Protein 6OFQ (pdb70)

B-factor: mean 12.8, std 10.32, range [2.15, 87.37]

Radius of gyration: 22.91 Å; Cα contacts (8 Å, |Δi|>4): 1206; chains: 2; bounding box: 70×57×43 Å

Nearest PDB structures (foldseek):
  6ofq-assembly1_A  TM=1.002E+00  e=0.000E+00  Helicobacter pylori SS1
  7ofz-assembly2_A  TM=8.744E-01  e=7.153E-48  Haemophilus influenzae 86-028NP
  8cb9-assembly1_A  TM=8.646E-01  e=3.360E-39  Agrobacterium tumefaciens
  8c6u-assembly1_A  TM=8.511E-01  e=2.967E-39  Agrobacterium tumefaciens
  8c6r-assembly1_A  TM=8.553E-01  e=9.091E-39  Agrobacterium tumefaciens

Foldseek 3Di:
DVQVVLFFEDEAEEEEAFAADWLQLLQDDDPRNLLPNVQFFFFQWAADAQAQDIAGDQFNDWDADPQQFKIKTFGDWPFWKDAAPLRHDTDTQWPVLLCLLPVLQLPVVSVLDDPDPGHSQLCQLLVVNQFWPDWDDPDRGMIMTGTPFHFQCPVLVRRFSSSTGFDPVVSVVCVVVVNNRCCTVQHMHRGQWHWDDDDHQAWTKIAGDPRRPDDHFRYGIYIYGHDNAQVVVVVCQVVVVHFKYFDHQQVCQVVQCVDPQKDKDWDLAWKFKFKFAQCVDPQLVDLLSLLLLQQLADQVVVCCVQNVVQWDFDAFQTDPVFPLDQPPGDRRHNDNVSSLVSCVVVPNNQAEEFEEEEEPRRPPVNQVRSQVSVVSNNYHYHYDYYHVVVVCQCLLQQVHRMYMDMDHDQHRDCCSRCSSAAECSQLVDRSHNVSLSHYDPVLNVLSVVLRNDNDRVVSSVSSNVSRVVCSSSNSIHTRTSGIGIMMGGNQWDQQHSHHHPRSNNRRIGGRD/DDDD

Structure (mmCIF, N/CA/C/O backbone):
data_6OFQ
#
_entry.id   6OFQ
#
_cell.length_a   64.120
_cell.length_b   75.770
_cell.length_c   128.370
_cell.angle_alpha   90.000
_cell.angle_beta   90.000
_cell.angle_gamma   90.000
#
_symmetry.space_group_name_H-M   'P 21 21 21'
#
loop_
_entity.id
_entity.type
_entity.pdbx_description
1 polymer 'Heme-binding protein A / AI-2 binding protein A'
2 polymer SER-THR-SER-ALA
3 water water
#
loop_
_atom_site.group_PDB
_atom_site.id
_atom_site.type_symbol
_atom_site.label_atom_id
_atom_site.label_alt_id
_atom_site.label_comp_id
_atom_site.label_asym_id
_atom_site.label_entity_id
_atom_site.label_seq_id
_atom_site.pdbx_PDB_ins_code
_atom_site.Cartn_x
_atom_site.Cartn_y
_atom_site.Cartn_z
_atom_site.occupancy
_atom_site.B_iso_or_equiv
_atom_site.auth_seq_id
_atom_site.auth_comp_id
_atom_site.auth_asym_id
_atom_site.auth_atom_id
_atom_site.pdbx_PDB_model_num
ATOM 1 N N . SER A 1 22 ? -63.681 0.394 -30.209 1.00 43.73 38 SER A N 1
ATOM 2 C CA . SER A 1 22 ? -63.804 -1.029 -30.671 1.00 42.34 38 SER A CA 1
ATOM 3 C C . SER A 1 22 ? -64.297 -1.946 -29.543 1.00 41.00 38 SER A C 1
ATOM 4 O O . SER A 1 22 ? -64.004 -1.659 -28.391 1.00 37.48 38 SER A O 1
ATOM 7 N N . VAL A 1 23 ? -64.978 -3.052 -29.842 1.00 38.41 39 VAL A N 1
ATOM 8 C CA . VAL A 1 23 ? -65.564 -3.936 -28.829 1.00 42.77 39 VAL A CA 1
ATOM 9 C C . VAL A 1 23 ? -64.507 -4.812 -28.145 1.00 42.68 39 VAL A C 1
ATOM 10 O O . VAL A 1 23 ? -64.609 -5.119 -26.953 1.00 38.27 39 VAL A O 1
ATOM 14 N N . LYS A 1 24 ? -63.519 -5.279 -28.904 1.00 40.73 40 LYS A N 1
ATOM 15 C CA . LYS A 1 24 ? -62.435 -6.040 -28.294 1.00 42.98 40 LYS A CA 1
ATOM 16 C C . LYS A 1 24 ? -61.560 -5.095 -27.462 1.00 33.67 40 LYS A C 1
ATOM 17 O O . LYS A 1 24 ? -61.126 -5.501 -26.382 1.00 27.23 40 LYS A O 1
ATOM 23 N N . GLU A 1 25 ? -61.376 -3.854 -27.907 1.00 24.17 41 GLU A N 1
ATOM 24 C CA . GLU A 1 25 ? -60.678 -2.839 -27.110 1.00 25.16 41 GLU A CA 1
ATOM 25 C C . GLU A 1 25 ? -61.457 -2.618 -25.808 1.00 23.57 41 GLU A C 1
ATOM 26 O O . GLU A 1 25 ? -60.900 -2.497 -24.713 1.00 15.78 41 GLU A O 1
ATOM 32 N N . GLN A 1 26 ? -62.759 -2.450 -25.943 1.00 23.19 42 GLN A N 1
ATOM 33 C CA . GLN A 1 26 ? -63.629 -2.184 -24.786 1.00 26.43 42 GLN A CA 1
ATOM 34 C C . GLN A 1 26 ? -63.501 -3.203 -23.653 1.00 21.68 42 GLN A C 1
ATOM 35 O O . GLN A 1 26 ? -63.474 -2.848 -22.473 1.00 21.02 42 GLN A O 1
ATOM 41 N N . LYS A 1 27 ? -63.389 -4.470 -24.027 1.00 20.41 43 LYS A N 1
ATOM 42 C CA . LYS A 1 27 ? -63.237 -5.545 -23.068 1.00 23.05 43 LYS A CA 1
ATOM 43 C C . LYS A 1 27 ? -61.922 -5.457 -22.273 1.00 18.24 43 LYS A C 1
ATOM 44 O O . LYS A 1 27 ? -61.786 -6.115 -21.238 1.00 19.52 43 LYS A O 1
ATOM 50 N N . ARG A 1 28 ? -60.940 -4.703 -22.781 1.00 15.39 44 ARG A N 1
ATOM 51 C CA . ARG A 1 28 ? -59.673 -4.536 -22.082 1.00 12.43 44 ARG A CA 1
ATOM 52 C C . ARG A 1 28 ? -59.799 -3.714 -20.822 1.00 11.68 44 ARG A C 1
ATOM 53 O O . ARG A 1 28 ? -58.964 -3.869 -19.924 1.00 12.00 44 ARG A O 1
ATOM 61 N N . PHE A 1 29 ? -60.755 -2.800 -20.717 1.00 10.64 45 PHE A N 1
ATOM 62 C CA . PHE A 1 29 ? -60.786 -1.872 -19.615 1.00 10.41 45 PHE A CA 1
ATOM 63 C C . PHE A 1 29 ? -61.256 -2.444 -18.291 1.00 10.29 45 PHE A C 1
ATOM 64 O O . PHE A 1 29 ? -62.107 -3.362 -18.288 1.00 11.57 45 PHE A O 1
ATOM 72 N N . GLY A 1 30 ? -60.587 -1.994 -17.235 1.00 9.68 46 GLY A N 1
ATOM 73 C CA . GLY A 1 30 ? -61.036 -2.298 -15.882 1.00 8.79 46 GLY A CA 1
ATOM 74 C C . GLY A 1 30 ? -60.065 -3.235 -15.165 1.00 8.36 46 GLY A C 1
ATOM 75 O O . GLY A 1 30 ? -59.606 -4.254 -15.740 1.00 9.74 46 GLY A O 1
ATOM 76 N N . GLY A 1 31 ? -59.870 -2.931 -13.897 1.00 7.87 47 GLY A N 1
ATOM 77 C CA . GLY A 1 31 ? -59.250 -3.877 -12.973 1.00 7.84 47 GLY A CA 1
ATOM 78 C C . GLY A 1 31 ? -58.108 -3.327 -12.188 1.00 6.87 47 GLY A C 1
ATOM 79 O O . GLY A 1 31 ? -57.689 -2.164 -12.371 1.00 7.42 47 GLY A O 1
ATOM 80 N N . VAL A 1 32 ? -57.651 -4.154 -11.251 1.00 6.40 48 VAL A N 1
ATOM 81 C CA . VAL A 1 32 ? -56.548 -3.849 -10.367 1.00 6.86 48 VAL A CA 1
ATOM 82 C C . VAL A 1 32 ? -55.375 -4.765 -10.698 1.00 6.04 48 VAL A C 1
ATOM 83 O O . VAL A 1 32 ? -55.487 -5.989 -10.699 1.00 7.64 48 VAL A O 1
ATOM 87 N N . LEU A 1 33 ? -54.217 -4.147 -10.916 1.00 6.13 49 LEU A N 1
ATOM 88 C CA . LEU A 1 33 ? -52.980 -4.894 -11.117 1.00 5.94 49 LEU A CA 1
ATOM 89 C C . LEU A 1 33 ? -52.127 -4.797 -9.873 1.00 5.71 49 LEU A C 1
ATOM 90 O O . LEU A 1 33 ? -51.900 -3.704 -9.355 1.00 6.74 49 LEU A O 1
ATOM 95 N N . VAL A 1 34 ? -51.716 -5.952 -9.360 1.00 5.82 50 VAL A N 1
ATOM 96 C CA . VAL A 1 34 ? -50.775 -6.026 -8.205 1.00 6.13 50 VAL A CA 1
ATOM 97 C C . VAL A 1 34 ? -49.405 -6.427 -8.741 1.00 6.87 50 VAL A C 1
ATOM 98 O O . VAL A 1 34 ? -49.236 -7.568 -9.198 1.00 5.83 50 VAL A O 1
ATOM 102 N N . PHE A 1 35 ? -48.471 -5.487 -8.724 1.00 6.22 51 PHE A N 1
ATOM 103 C CA . PHE A 1 35 ? -47.103 -5.667 -9.228 1.00 5.98 51 PHE A CA 1
ATOM 104 C C . PHE A 1 35 ? -46.245 -5.803 -7.976 1.00 5.62 51 PHE A C 1
ATOM 105 O O . PHE A 1 35 ? -46.428 -5.033 -7.032 1.00 7.21 51 PHE A O 1
ATOM 113 N N . ALA A 1 36 ? -45.290 -6.709 -8.005 1.00 5.36 52 ALA A N 1
ATOM 114 C CA . ALA A 1 36 ? -44.379 -6.830 -6.875 1.00 5.05 52 ALA A CA 1
ATOM 115 C C . ALA A 1 36 ? -42.937 -6.789 -7.364 1.00 4.97 52 ALA A C 1
ATOM 116 O O . ALA A 1 36 ? -42.553 -7.268 -8.423 1.00 4.68 52 ALA A O 1
ATOM 118 N N . ARG A 1 37 ? -42.100 -6.270 -6.466 1.00 4.86 53 ARG A N 1
ATOM 119 C CA . ARG A 1 37 ? -40.704 -6.023 -6.717 1.00 4.84 53 ARG A CA 1
ATOM 120 C C . ARG A 1 37 ? -39.931 -6.053 -5.425 1.00 4.64 53 ARG A C 1
ATOM 121 O O . ARG A 1 37 ? -40.484 -6.110 -4.325 1.00 4.40 53 ARG A O 1
ATOM 129 N N . GLY A 1 38 ? -38.622 -6.092 -5.501 1.00 4.81 54 GLY A N 1
ATOM 130 C CA . GLY A 1 38 ? -37.745 -6.368 -4.384 1.00 5.31 54 GLY A CA 1
ATOM 131 C C . GLY A 1 38 ? -37.379 -5.259 -3.459 1.00 6.10 54 GLY A C 1
ATOM 132 O O . GLY A 1 38 ? -37.097 -5.512 -2.290 1.00 7.11 54 GLY A O 1
ATOM 133 N N . ALA A 1 39 ? -37.365 -4.005 -3.899 1.00 6.26 55 ALA A N 1
ATOM 134 C CA . ALA A 1 39 ? -36.960 -2.830 -3.100 1.00 6.55 55 ALA A CA 1
ATOM 135 C C . ALA A 1 39 ? -37.821 -1.654 -3.505 1.00 6.72 55 ALA A C 1
ATOM 136 O O . ALA A 1 39 ? -38.108 -1.423 -4.682 1.00 5.34 55 ALA A O 1
ATOM 138 N N . ASP A 1 40 ? -38.177 -0.896 -2.489 1.00 6.19 56 ASP A N 1
ATOM 139 C CA . ASP A 1 40 ? -39.021 0.289 -2.685 1.00 6.02 56 ASP A CA 1
ATOM 140 C C . ASP A 1 40 ? -38.279 1.392 -3.449 1.00 6.05 56 ASP A C 1
ATOM 141 O O . ASP A 1 40 ? -37.084 1.427 -3.506 1.00 5.90 56 ASP A O 1
ATOM 146 N N . GLY A 1 41 ? -39.092 2.274 -4.017 1.00 6.02 57 GLY A N 1
ATOM 147 C CA . GLY A 1 41 ? -38.545 3.547 -4.510 1.00 5.98 57 GLY A CA 1
ATOM 148 C C . GLY A 1 41 ? -37.982 4.396 -3.382 1.00 6.17 57 GLY A C 1
ATOM 149 O O . GLY A 1 41 ? -38.293 4.200 -2.191 1.00 6.11 57 GLY A O 1
ATOM 150 N N . SER A 1 42 ? -37.176 5.383 -3.771 1.00 5.75 58 SER A N 1
ATOM 151 C CA . SER A 1 42 ? -36.492 6.265 -2.849 1.00 6.18 58 SER A CA 1
ATOM 152 C C . SER A 1 42 ? -37.011 7.705 -2.907 1.00 6.71 58 SER A C 1
ATOM 153 O O . SER A 1 42 ? -36.667 8.503 -2.022 1.00 8.06 58 SER A O 1
ATOM 156 N N . SER A 1 43 ? -37.850 8.038 -3.877 1.00 5.78 59 SER A N 1
ATOM 157 C CA . SER A 1 43 ? -38.368 9.406 -3.992 1.00 5.57 59 SER A CA 1
ATOM 158 C C . SER A 1 43 ? -39.585 9.315 -4.922 1.00 5.77 59 SER A C 1
ATOM 159 O O . SER A 1 43 ? -39.686 8.362 -5.753 1.00 6.14 59 SER A O 1
ATOM 162 N N . MET A 1 44 ? -40.400 10.367 -4.898 1.00 5.47 60 MET A N 1
ATOM 163 C CA . MET A 1 44 ? -41.402 10.635 -5.904 1.00 5.19 60 MET A CA 1
ATOM 164 C C . MET A 1 44 ? -41.020 11.810 -6.844 1.00 5.02 60 MET A C 1
ATOM 165 O O . MET A 1 44 ? -41.828 12.158 -7.686 1.00 5.01 60 MET A O 1
ATOM 170 N N . ASP A 1 45 ? -39.832 12.343 -6.688 1.00 4.83 61 ASP A N 1
ATOM 171 C CA . ASP A 1 45 ? -39.269 13.318 -7.656 1.00 4.77 61 ASP A CA 1
ATOM 172 C C . ASP A 1 45 ? -38.156 12.587 -8.420 1.00 4.26 61 ASP A C 1
ATOM 173 O O . ASP A 1 45 ? -37.082 12.353 -7.877 1.00 4.42 61 ASP A O 1
ATOM 178 N N . PRO A 1 46 ? -38.412 12.231 -9.679 1.00 4.10 62 PRO A N 1
ATOM 179 C CA . PRO A 1 46 ? -37.454 11.394 -10.413 1.00 4.44 62 PRO A CA 1
ATOM 180 C C . PRO A 1 46 ? -36.138 12.055 -10.714 1.00 4.33 62 PRO A C 1
ATOM 181 O O . PRO A 1 46 ? -35.165 11.350 -11.012 1.00 5.10 62 PRO A O 1
ATOM 185 N N . ALA A 1 47 ? -36.068 13.398 -10.646 1.00 3.91 63 ALA A N 1
ATOM 186 C CA . ALA A 1 47 ? -34.813 14.084 -10.792 1.00 4.08 63 ALA A CA 1
ATOM 187 C C . ALA A 1 47 ? -33.863 13.898 -9.637 1.00 3.91 63 ALA A C 1
ATOM 188 O O . ALA A 1 47 ? -32.680 14.102 -9.822 1.00 4.14 63 ALA A O 1
ATOM 190 N N . LEU A 1 48 ? -34.348 13.419 -8.494 1.00 4.02 64 LEU A N 1
ATOM 191 C CA . LEU A 1 48 ? -33.499 13.260 -7.334 1.00 4.40 64 LEU A CA 1
ATOM 192 C C . LEU A 1 48 ? -32.912 11.857 -7.177 1.00 4.41 64 LEU A C 1
ATOM 193 O O . LEU A 1 48 ? -32.122 11.614 -6.253 1.00 5.85 64 LEU A O 1
ATOM 198 N N . VAL A 1 49 ? -33.352 10.927 -8.007 1.00 4.07 65 VAL A N 1
ATOM 199 C CA . VAL A 1 49 ? -32.973 9.506 -7.871 1.00 4.19 65 VAL A CA 1
ATOM 200 C C . VAL A 1 49 ? -32.482 9.015 -9.230 1.00 3.56 65 VAL A C 1
ATOM 201 O O . VAL A 1 49 ? -32.686 9.698 -10.227 1.00 3.81 65 VAL A O 1
ATOM 205 N N . THR A 1 50 ? -31.929 7.788 -9.226 1.00 3.90 66 THR A N 1
ATOM 206 C CA . THR A 1 50 ? -31.407 7.257 -10.497 1.00 4.20 66 THR A CA 1
ATOM 207 C C . THR A 1 50 ? -31.831 5.837 -10.805 1.00 4.42 66 THR A C 1
ATOM 208 O O . THR A 1 50 ? -31.403 5.287 -11.823 1.00 4.32 66 THR A O 1
ATOM 212 N N . ASP A 1 51 ? -32.659 5.227 -9.960 1.00 4.10 67 ASP A N 1
ATOM 213 C CA . ASP A 1 51 ? -32.840 3.769 -9.930 1.00 4.13 67 ASP A CA 1
ATOM 214 C C . ASP A 1 51 ? -34.209 3.383 -10.476 1.00 4.16 67 ASP A C 1
ATOM 215 O O . ASP A 1 51 ? -35.236 4.025 -10.290 1.00 4.32 67 ASP A O 1
ATOM 220 N N . GLY A 1 52 ? -34.184 2.209 -11.126 1.00 4.29 68 GLY A N 1
ATOM 221 C CA . GLY A 1 52 ? -35.402 1.651 -11.692 1.00 3.95 68 GLY A CA 1
ATOM 222 C C . GLY A 1 52 ? -36.512 1.458 -10.684 1.00 3.84 68 GLY A C 1
ATOM 223 O O . GLY A 1 52 ? -37.664 1.609 -11.059 1.00 4.46 68 GLY A O 1
ATOM 224 N N . GLU A 1 53 ? -36.178 1.009 -9.468 1.00 4.06 69 GLU A N 1
ATOM 225 C CA . GLU A 1 53 ? -37.258 0.833 -8.509 1.00 4.26 69 GLU A CA 1
ATOM 226 C C . GLU A 1 53 ? -38.037 2.096 -8.234 1.00 4.27 69 GLU A C 1
ATOM 227 O O . GLU A 1 53 ? -39.268 2.097 -8.173 1.00 4.31 69 GLU A O 1
ATOM 233 N N . SER A 1 54 ? -37.343 3.212 -8.080 1.00 3.80 70 SER A N 1
ATOM 234 C CA . SER A 1 54 ? -38.013 4.499 -7.937 1.00 3.92 70 SER A CA 1
ATOM 235 C C . SER A 1 54 ? -38.870 4.834 -9.173 1.00 3.66 70 SER A C 1
ATOM 236 O O . SER A 1 54 ? -39.979 5.368 -9.040 1.00 5.15 70 SER A O 1
ATOM 239 N N . TYR A 1 55 ? -38.320 4.541 -10.352 1.00 3.57 71 TYR A N 1
ATOM 240 C CA . TYR A 1 55 ? -39.047 4.890 -11.568 1.00 3.53 71 TYR A CA 1
ATOM 241 C C . TYR A 1 55 ? -40.258 4.056 -11.856 1.00 3.77 71 TYR A C 1
ATOM 242 O O . TYR A 1 55 ? -41.045 4.487 -12.714 1.00 3.27 71 TYR A O 1
ATOM 251 N N . VAL A 1 56 ? -40.401 2.909 -11.175 1.00 3.92 72 VAL A N 1
ATOM 252 C CA . VAL A 1 56 ? -41.660 2.194 -11.319 1.00 4.69 72 VAL A CA 1
ATOM 253 C C . VAL A 1 56 ? -42.854 3.106 -11.046 1.00 4.35 72 VAL A C 1
ATOM 254 O O . VAL A 1 56 ? -43.783 3.167 -11.870 1.00 5.04 72 VAL A O 1
ATOM 258 N N . ALA A 1 57 ? -42.837 3.820 -9.939 1.00 4.22 73 ALA A N 1
ATOM 259 C CA . ALA A 1 57 ? -43.935 4.749 -9.670 1.00 4.34 73 ALA A CA 1
ATOM 260 C C . ALA A 1 57 ? -43.895 6.035 -10.505 1.00 4.36 73 ALA A C 1
ATOM 261 O O . ALA A 1 57 ? -44.889 6.379 -11.163 1.00 4.92 73 ALA A O 1
ATOM 263 N N . THR A 1 58 ? -42.724 6.665 -10.541 1.00 3.70 74 THR A N 1
ATOM 264 C CA . THR A 1 58 ? -42.695 8.000 -11.137 1.00 3.70 74 THR A CA 1
ATOM 265 C C . THR A 1 58 ? -42.947 7.979 -12.642 1.00 3.32 74 THR A C 1
ATOM 266 O O . THR A 1 58 ? -43.552 8.885 -13.203 1.00 3.14 74 THR A O 1
ATOM 270 N N . GLY A 1 59 ? -42.526 6.904 -13.316 1.00 3.06 75 GLY A N 1
ATOM 271 C CA . GLY A 1 59 ? -42.755 6.777 -14.747 1.00 3.54 75 GLY A CA 1
ATOM 272 C C . GLY A 1 59 ? -44.211 6.704 -15.148 1.00 3.92 75 GLY A C 1
ATOM 273 O O . GLY A 1 59 ? -44.566 6.977 -16.303 1.00 4.52 75 GLY A O 1
ATOM 274 N N . ASN A 1 60 ? -45.080 6.288 -14.232 1.00 4.04 76 ASN A N 1
ATOM 275 C CA . ASN A 1 60 ? -46.500 6.258 -14.477 1.00 4.17 76 ASN A CA 1
ATOM 276 C C . ASN A 1 60 ? -47.219 7.603 -14.134 1.00 4.48 76 ASN A C 1
ATOM 277 O O . ASN A 1 60 ? -48.323 7.814 -14.633 1.00 5.29 76 ASN A O 1
ATOM 282 N N . ILE A 1 61 ? -46.584 8.401 -13.296 1.00 4.87 77 ILE A N 1
ATOM 283 C CA . ILE A 1 61 ? -47.173 9.633 -12.746 1.00 4.84 77 ILE A CA 1
ATOM 284 C C . ILE A 1 61 ? -46.825 10.810 -13.643 1.00 4.83 77 ILE A C 1
ATOM 285 O O . ILE A 1 61 ? -47.646 11.749 -13.843 1.00 4.82 77 ILE A O 1
ATOM 290 N N . TYR A 1 62 ? -45.583 10.859 -14.131 1.00 4.95 78 TYR A N 1
ATOM 291 C CA . TYR A 1 62 ? -45.083 12.038 -14.839 1.00 4.70 78 TYR A CA 1
ATOM 292 C C . TYR A 1 62 ? -44.928 11.755 -16.336 1.00 5.17 78 TYR A C 1
ATOM 293 O O . TYR A 1 62 ? -44.641 10.630 -16.726 1.00 6.33 78 TYR A O 1
ATOM 302 N N . ASP A 1 63 ? -45.089 12.804 -17.146 1.00 4.88 79 ASP A N 1
ATOM 303 C CA . ASP A 1 63 ? -44.640 12.833 -18.520 1.00 5.10 79 ASP A CA 1
ATOM 304 C C . ASP A 1 63 ? -43.448 13.708 -18.735 1.00 4.93 79 ASP A C 1
ATOM 305 O O . ASP A 1 63 ? -43.075 14.557 -17.920 1.00 5.11 79 ASP A O 1
ATOM 310 N N . THR A 1 64 ? -42.870 13.462 -19.912 1.00 4.37 80 THR A N 1
ATOM 311 C CA . THR A 1 64 ? -41.715 14.179 -20.430 1.00 4.78 80 THR A CA 1
ATOM 312 C C . THR A 1 64 ? -42.114 14.927 -21.727 1.00 4.91 80 THR A C 1
ATOM 313 O O . THR A 1 64 ? -43.225 14.763 -22.225 1.00 4.57 80 THR A O 1
ATOM 317 N N . LEU A 1 65 ? -41.171 15.685 -22.297 1.00 4.92 81 LEU A N 1
ATOM 318 C CA . LEU A 1 65 ? -41.472 16.399 -23.564 1.00 4.88 81 LEU A CA 1
ATOM 319 C C . LEU A 1 65 ? -41.720 15.457 -24.751 1.00 4.70 81 LEU A C 1
ATOM 320 O O . LEU A 1 65 ? -42.633 15.632 -25.574 1.00 4.40 81 LEU A O 1
ATOM 325 N N . VAL A 1 66 ? -40.883 14.425 -24.815 1.00 4.11 82 VAL A N 1
ATOM 326 C CA . VAL A 1 66 ? -41.004 13.313 -25.737 1.00 3.84 82 VAL A CA 1
ATOM 327 C C . VAL A 1 66 ? -41.023 12.021 -24.960 1.00 3.93 82 VAL A C 1
ATOM 328 O O . VAL A 1 66 ? -40.596 12.049 -23.794 1.00 3.91 82 VAL A O 1
ATOM 332 N N . GLN A 1 67 ? -41.523 10.924 -25.491 1.00 3.79 83 GLN A N 1
ATOM 333 C CA . GLN A 1 67 ? -41.557 9.689 -24.758 1.00 3.56 83 GLN A CA 1
ATOM 334 C C . GLN A 1 67 ? -41.166 8.525 -25.625 1.00 3.72 83 GLN A C 1
ATOM 335 O O . GLN A 1 67 ? -41.092 8.689 -26.864 1.00 3.93 83 GLN A O 1
ATOM 341 N N . PHE A 1 68 ? -41.042 7.325 -25.069 1.00 3.73 84 PHE A N 1
ATOM 342 C CA . PHE A 1 68 ? -40.681 6.127 -25.867 1.00 4.38 84 PHE A CA 1
ATOM 343 C C . PHE A 1 68 ? -41.932 5.315 -26.097 1.00 4.95 84 PHE A C 1
ATOM 344 O O . PHE A 1 68 ? -42.669 4.954 -25.157 1.00 5.18 84 PHE A O 1
ATOM 352 N N . LYS A 1 69 ? -42.225 4.997 -27.342 1.00 4.84 85 LYS A N 1
ATOM 353 C CA . LYS A 1 69 ? -43.426 4.226 -27.627 1.00 5.65 85 LYS A CA 1
ATOM 354 C C . LYS A 1 69 ? -43.358 2.867 -26.886 1.00 4.79 85 LYS A C 1
ATOM 355 O O . LYS A 1 69 ? -42.340 2.189 -26.901 1.00 4.46 85 LYS A O 1
ATOM 361 N N . TYR A 1 70 ? -44.394 2.546 -26.111 1.00 4.52 86 TYR A N 1
ATOM 362 C CA . TYR A 1 70 ? -44.306 1.388 -25.218 1.00 4.67 86 TYR A CA 1
ATOM 363 C C . TYR A 1 70 ? -43.879 0.103 -25.871 1.00 4.47 86 TYR A C 1
ATOM 364 O O . TYR A 1 70 ? -44.364 -0.232 -26.965 1.00 5.38 86 TYR A O 1
ATOM 373 N N . GLY A 1 71 ? -42.860 -0.521 -25.290 1.00 4.87 87 GLY A N 1
ATOM 374 C CA . GLY A 1 71 ? -42.326 -1.761 -25.825 1.00 4.52 87 GLY A CA 1
ATOM 375 C C . GLY A 1 71 ? -41.145 -1.595 -26.751 1.00 4.57 87 GLY A C 1
ATOM 376 O O . GLY A 1 71 ? -40.566 -2.556 -27.269 1.00 4.90 87 GLY A O 1
ATOM 377 N N . THR A 1 72 ? -40.792 -0.330 -26.961 1.00 4.84 88 THR A N 1
ATOM 378 C CA . THR A 1 72 ? -39.806 0.049 -27.999 1.00 4.51 88 THR A CA 1
ATOM 379 C C . THR A 1 72 ? -38.787 1.041 -27.418 1.00 4.93 88 THR A C 1
ATOM 380 O O . THR A 1 72 ? -38.908 1.509 -26.274 1.00 4.38 88 THR A O 1
ATOM 384 N N . THR A 1 73 ? -37.816 1.409 -28.270 1.00 5.54 89 THR A N 1
ATOM 385 C CA . THR A 1 73 ? -36.881 2.506 -28.009 1.00 5.94 89 THR A CA 1
ATOM 386 C C . THR A 1 73 ? -37.088 3.688 -28.954 1.00 5.51 89 THR A C 1
ATOM 387 O O . THR A 1 73 ? -36.211 4.539 -29.082 1.00 6.70 89 THR A O 1
ATOM 391 N N . GLU A 1 74 ? -38.267 3.754 -29.564 1.00 5.19 90 GLU A N 1
ATOM 392 C CA . GLU A 1 74 ? -38.600 4.785 -30.534 1.00 6.12 90 GLU A CA 1
ATOM 393 C C . GLU A 1 74 ? -39.201 6.018 -29.900 1.00 5.38 90 GLU A C 1
ATOM 394 O O . GLU A 1 74 ? -40.171 5.941 -29.126 1.00 5.26 90 GLU A O 1
ATOM 400 N N . ILE A 1 75 ? -38.707 7.205 -30.226 1.00 4.99 91 ILE A N 1
ATOM 401 C CA . ILE A 1 75 ? -39.190 8.488 -29.741 1.00 5.30 91 ILE A CA 1
ATOM 402 C C . ILE A 1 75 ? -40.529 8.807 -30.373 1.00 5.26 91 ILE A C 1
ATOM 403 O O . ILE A 1 75 ? -40.688 8.663 -31.596 1.00 7.16 91 ILE A O 1
ATOM 408 N N . GLU A 1 76 ? -41.477 9.285 -29.575 1.00 4.79 92 GLU A N 1
ATOM 409 C CA . GLU A 1 76 ? -42.758 9.756 -30.112 1.00 4.99 92 GLU A CA 1
ATOM 410 C C . GLU A 1 76 ? -43.174 10.974 -29.287 1.00 5.07 92 GLU A C 1
ATOM 411 O O . GLU A 1 76 ? -42.606 11.261 -28.214 1.00 4.58 92 GLU A O 1
ATOM 417 N N . PRO A 1 77 ? -44.148 11.750 -29.744 1.00 4.90 93 PRO A N 1
ATOM 418 C CA . PRO A 1 77 ? -44.555 12.949 -29.002 1.00 5.23 93 PRO A CA 1
ATOM 419 C C . PRO A 1 77 ? -45.173 12.693 -27.626 1.00 4.85 93 PRO A C 1
ATOM 420 O O . PRO A 1 77 ? -45.653 11.593 -27.391 1.00 5.65 93 PRO A O 1
ATOM 424 N N . ALA A 1 78 ? -44.975 13.635 -26.709 1.00 4.55 94 ALA A N 1
ATOM 425 C CA . ALA A 1 78 ? -45.574 13.511 -25.371 1.00 4.63 94 ALA A CA 1
ATOM 426 C C . ALA A 1 78 ? -46.056 14.913 -25.024 1.00 4.67 94 ALA A C 1
ATOM 427 O O . ALA A 1 78 ? -47.007 15.379 -25.657 1.00 5.64 94 ALA A O 1
ATOM 429 N N . LEU A 1 79 ? -45.503 15.564 -24.000 1.00 4.07 95 LEU A N 1
ATOM 430 C CA . LEU A 1 79 ? -45.951 16.908 -23.630 1.00 4.35 95 LEU A CA 1
ATOM 431 C C . LEU A 1 79 ? -45.638 17.938 -24.732 1.00 4.78 95 LEU A C 1
ATOM 432 O O . LEU A 1 79 ? -46.224 19.035 -24.723 1.00 5.67 95 LEU A O 1
ATOM 437 N N . ALA A 1 80 ? -44.665 17.631 -25.601 1.00 4.55 96 ALA A N 1
ATOM 438 C CA . ALA A 1 80 ? -44.508 18.360 -26.862 1.00 4.95 96 ALA A CA 1
ATOM 439 C C . ALA A 1 80 ? -45.218 17.540 -27.919 1.00 5.36 96 ALA A C 1
ATOM 440 O O . ALA A 1 80 ? -44.967 16.340 -28.148 1.00 5.95 96 ALA A O 1
ATOM 442 N N . THR A 1 81 ? -46.050 18.219 -28.715 1.00 5.60 97 THR A N 1
ATOM 443 C CA . THR A 1 81 ? -46.727 17.610 -29.873 1.00 6.00 97 THR A CA 1
ATOM 444 C C . THR A 1 81 ? -45.839 17.532 -31.113 1.00 6.05 97 THR A C 1
ATOM 445 O O . THR A 1 81 ? -46.018 16.642 -31.947 1.00 7.10 97 THR A O 1
ATOM 449 N N . SER A 1 82 ? -44.946 18.506 -31.259 1.00 6.16 98 SER A N 1
ATOM 450 C CA . SER A 1 82 ? -44.011 18.519 -32.397 1.00 6.00 98 SER A CA 1
ATOM 451 C C . SER A 1 82 ? -42.792 19.365 -32.037 1.00 6.30 98 SER A C 1
ATOM 452 O O . SER A 1 82 ? -42.738 20.031 -30.994 1.00 6.49 98 SER A O 1
ATOM 455 N N . TRP A 1 83 ? -41.790 19.264 -32.922 1.00 5.91 99 TRP A N 1
ATOM 456 C CA . TRP A 1 83 ? -40.564 19.988 -32.619 1.00 6.05 99 TRP A CA 1
ATOM 457 C C . TRP A 1 83 ? -39.794 20.154 -33.911 1.00 6.12 99 TRP A C 1
ATOM 458 O O . TRP A 1 83 ? -40.003 19.436 -34.883 1.00 7.04 99 TRP A O 1
ATOM 469 N N . ASP A 1 84 ? -38.955 21.177 -33.877 1.00 6.91 100 ASP A N 1
ATOM 470 C CA . ASP A 1 84 ? -38.043 21.442 -34.988 1.00 8.94 100 ASP A CA 1
ATOM 471 C C . ASP A 1 84 ? -36.637 21.551 -34.474 1.00 8.04 100 ASP A C 1
ATOM 472 O O . ASP A 1 84 ? -36.397 22.220 -33.438 1.00 9.16 100 ASP A O 1
ATOM 477 N N . ILE A 1 85 ? -35.655 21.020 -35.202 1.00 6.02 101 ILE A N 1
ATOM 478 C CA . ILE A 1 85 ? -34.273 21.017 -34.791 1.00 5.91 101 ILE A CA 1
ATOM 479 C C . ILE A 1 85 ? -33.474 21.669 -35.903 1.00 5.04 101 ILE A C 1
ATOM 480 O O . ILE A 1 85 ? -33.646 21.294 -37.075 1.00 6.81 101 ILE A O 1
ATOM 485 N N . SER A 1 86 ? -32.696 22.692 -35.561 1.00 4.31 102 SER A N 1
ATOM 486 C CA . SER A 1 86 ? -31.891 23.317 -36.593 1.00 4.47 102 SER A CA 1
ATOM 487 C C . SER A 1 86 ? -30.852 22.346 -37.145 1.00 4.79 102 SER A C 1
ATOM 488 O O . SER A 1 86 ? -30.394 21.403 -36.483 1.00 4.76 102 SER A O 1
ATOM 491 N N . PRO A 1 87 ? -30.419 22.597 -38.390 1.00 4.62 103 PRO A N 1
ATOM 492 C CA . PRO A 1 87 ? -29.621 21.590 -39.072 1.00 5.26 103 PRO A CA 1
ATOM 493 C C . PRO A 1 87 ? -28.181 21.525 -38.602 1.00 6.33 103 PRO A C 1
ATOM 494 O O . PRO A 1 87 ? -27.471 20.580 -39.023 1.00 8.69 103 PRO A O 1
ATOM 498 N N . ASP A 1 88 ? -27.744 22.461 -37.781 1.00 5.36 104 ASP A N 1
ATOM 499 C CA . ASP A 1 88 ? -26.438 22.443 -37.096 1.00 5.62 104 ASP A CA 1
ATOM 500 C C . ASP A 1 88 ? -26.556 21.789 -35.729 1.00 5.41 104 ASP A C 1
ATOM 501 O O . ASP A 1 88 ? -25.570 21.740 -34.978 1.00 6.43 104 ASP A O 1
ATOM 506 N N . GLY A 1 89 ? -27.723 21.308 -35.351 1.00 5.13 105 GLY A N 1
ATOM 507 C CA . GLY A 1 89 ? -27.901 20.670 -34.053 1.00 5.36 105 GLY A CA 1
ATOM 508 C C . GLY A 1 89 ? -27.981 21.567 -32.849 1.00 4.96 105 GLY A C 1
ATOM 509 O O . GLY A 1 89 ? -27.909 21.097 -31.701 1.00 6.08 105 GLY A O 1
ATOM 510 N N . LEU A 1 90 ? -28.003 22.904 -33.034 1.00 4.89 106 LEU A N 1
ATOM 511 C CA . LEU A 1 90 ? -27.877 23.822 -31.931 1.00 5.22 106 LEU A CA 1
ATOM 512 C C . LEU A 1 90 ? -29.176 24.281 -31.282 1.00 4.99 106 LEU A C 1
ATOM 513 O O . LEU A 1 90 ? -29.154 24.740 -30.134 1.00 5.25 106 LEU A O 1
ATOM 518 N N . VAL A 1 91 ? -30.263 24.272 -32.054 1.00 4.13 107 VAL A N 1
ATOM 519 C CA . VAL A 1 91 ? -31.507 24.844 -31.573 1.00 4.73 107 VAL A CA 1
ATOM 520 C C . VAL A 1 91 ? -32.630 23.859 -31.704 1.00 4.55 107 VAL A C 1
ATOM 521 O O . VAL A 1 91 ? -32.863 23.352 -32.797 1.00 4.49 107 VAL A O 1
ATOM 525 N N . TYR A 1 92 ? -33.305 23.583 -30.581 1.00 5.03 108 TYR A N 1
ATOM 526 C CA . TYR A 1 92 ? -34.467 22.690 -30.544 1.00 4.97 108 TYR A CA 1
ATOM 527 C C . TYR A 1 92 ? -35.684 23.451 -30.073 1.00 5.13 108 TYR A C 1
ATOM 528 O O . TYR A 1 92 ? -35.660 24.007 -28.988 1.00 5.69 108 TYR A O 1
ATOM 537 N N . THR A 1 93 ? -36.711 23.553 -30.920 1.00 4.75 109 THR A N 1
ATOM 538 C CA . THR A 1 93 ? -37.927 24.277 -30.552 1.00 5.49 109 THR A CA 1
ATOM 539 C C . THR A 1 93 ? -39.087 23.276 -30.414 1.00 5.29 109 THR A C 1
ATOM 540 O O . THR A 1 93 ? -39.365 22.524 -31.335 1.00 5.73 109 THR A O 1
ATOM 544 N N . PHE A 1 94 ? -39.668 23.256 -29.207 1.00 5.30 110 PHE A N 1
ATOM 545 C CA . PHE A 1 94 ? -40.762 22.329 -28.860 1.00 5.82 110 PHE A CA 1
ATOM 546 C C . PHE A 1 94 ? -42.083 23.074 -28.752 1.00 6.43 110 PHE A C 1
ATOM 547 O O . PHE A 1 94 ? -42.181 24.101 -28.085 1.00 7.04 110 PHE A O 1
ATOM 555 N N . HIS A 1 95 ? -43.057 22.528 -29.469 1.00 6.43 111 HIS A N 1
ATOM 556 C CA . HIS A 1 95 ? -44.407 23.036 -29.437 1.00 7.42 111 HIS A CA 1
ATOM 557 C C . HIS A 1 95 ? -45.172 22.191 -28.419 1.00 6.82 111 HIS A C 1
ATOM 558 O O . HIS A 1 95 ? -45.324 20.994 -28.625 1.00 5.75 111 HIS A O 1
ATOM 565 N N . LEU A 1 96 ? -45.708 22.818 -27.385 1.00 6.68 112 LEU A N 1
ATOM 566 C CA . LEU A 1 96 ? -46.238 22.117 -26.241 1.00 7.27 112 LEU A CA 1
ATOM 567 C C . LEU A 1 96 ? -47.707 21.806 -26.506 1.00 7.35 112 LEU A C 1
ATOM 568 O O . LEU A 1 96 ? -48.465 22.601 -27.143 1.00 8.65 112 LEU A O 1
ATOM 573 N N . ARG A 1 97 ? -48.128 20.645 -26.010 1.00 7.70 113 ARG A N 1
ATOM 574 C CA . ARG A 1 97 ? -49.517 20.219 -26.038 1.00 7.80 113 ARG A CA 1
ATOM 575 C C . ARG A 1 97 ? -50.380 21.127 -25.164 1.00 7.64 113 ARG A C 1
ATOM 576 O O . ARG A 1 97 ? -49.964 21.456 -24.035 1.00 8.14 113 ARG A O 1
ATOM 584 N N . LYS A 1 98 ? -51.513 21.563 -25.714 1.00 9.45 114 LYS A N 1
ATOM 585 C CA . LYS A 1 98 ? -52.463 22.407 -24.984 1.00 9.65 114 LYS A CA 1
ATOM 586 C C . LYS A 1 98 ? -53.544 21.545 -24.368 1.00 8.82 114 LYS A C 1
ATOM 587 O O . LYS A 1 98 ? -53.872 20.455 -24.831 1.00 11.01 114 LYS A O 1
ATOM 593 N N . GLY A 1 99 ? -54.131 22.126 -23.340 1.00 10.29 115 GLY A N 1
ATOM 594 C CA . GLY A 1 99 ? -55.232 21.515 -22.611 1.00 10.69 115 GLY A CA 1
ATOM 595 C C . GLY A 1 99 ? -54.874 20.268 -21.824 1.00 10.80 115 GLY A C 1
ATOM 596 O O . GLY A 1 99 ? -55.744 19.437 -21.542 1.00 12.67 115 GLY A O 1
ATOM 597 N N . VAL A 1 100 ? -53.626 20.159 -21.382 1.00 10.32 116 VAL A N 1
ATOM 598 C CA . VAL A 1 100 ? -53.189 19.065 -20.505 1.00 8.80 116 VAL A CA 1
ATOM 599 C C . VAL A 1 100 ? -53.282 19.656 -19.116 1.00 9.94 116 VAL A C 1
ATOM 600 O O . VAL A 1 100 ? -52.771 20.741 -18.813 1.00 9.13 116 VAL A O 1
ATOM 604 N N . TYR A 1 101 ? -53.824 18.866 -18.182 1.00 10.46 117 TYR A N 1
ATOM 605 C CA . TYR A 1 101 ? -53.961 19.277 -16.813 1.00 10.54 117 TYR A CA 1
ATOM 606 C C . TYR A 1 101 ? -53.135 18.387 -15.884 1.00 8.52 117 TYR A C 1
ATOM 607 O O . TYR A 1 101 ? -53.081 17.161 -16.112 1.00 10.27 117 TYR A O 1
ATOM 616 N N . PHE A 1 102 ? -52.602 18.990 -14.824 1.00 8.12 118 PHE A N 1
ATOM 617 C CA . PHE A 1 102 ? -51.985 18.233 -13.757 1.00 8.19 118 PHE A CA 1
ATOM 618 C C . PHE A 1 102 ? -53.040 17.499 -12.923 1.00 9.74 118 PHE A C 1
ATOM 619 O O . PHE A 1 102 ? -54.167 17.958 -12.782 1.00 10.93 118 PHE A O 1
ATOM 627 N N . HIS A 1 103 ? -52.594 16.405 -12.312 1.00 8.46 119 HIS A N 1
ATOM 628 C CA . HIS A 1 103 ? -53.509 15.615 -11.462 1.00 8.44 119 HIS A CA 1
ATOM 629 C C . HIS A 1 103 ? -54.152 16.428 -10.337 1.00 9.04 119 HIS A C 1
ATOM 630 O O . HIS A 1 103 ? -53.549 17.323 -9.792 1.00 9.96 119 HIS A O 1
ATOM 637 N N . GLN A 1 104 ? -55.352 16.022 -9.949 1.00 10.39 120 GLN A N 1
ATOM 638 C CA . GLN A 1 104 ? -55.909 16.515 -8.685 1.00 11.88 120 GLN A CA 1
ATOM 639 C C . GLN A 1 104 ? -55.931 15.346 -7.684 1.00 9.76 120 GLN A C 1
ATOM 640 O O . GLN A 1 104 ? -56.313 14.261 -8.098 1.00 12.12 120 GLN A O 1
ATOM 646 N N . THR A 1 105 ? -55.540 15.611 -6.448 1.00 11.15 121 THR A N 1
ATOM 647 C CA . THR A 1 105 ? -55.462 14.584 -5.426 1.00 12.05 121 THR A CA 1
ATOM 648 C C . THR A 1 105 ? -56.028 15.205 -4.152 1.00 13.37 121 THR A C 1
ATOM 649 O O . THR A 1 105 ? -56.270 16.430 -4.121 1.00 12.93 121 THR A O 1
ATOM 653 N N . LYS A 1 106 ? -55.949 14.466 -3.050 1.00 14.25 122 LYS A N 1
ATOM 654 C CA . LYS A 1 106 ? -56.416 15.077 -1.787 1.00 15.59 122 LYS A CA 1
ATOM 655 C C . LYS A 1 106 ? -55.525 16.215 -1.302 1.00 15.28 122 LYS A C 1
ATOM 656 O O . LYS A 1 106 ? -55.956 17.111 -0.552 1.00 14.82 122 LYS A O 1
ATOM 662 N N . TYR A 1 107 ? -54.256 16.248 -1.710 1.00 11.71 123 TYR A N 1
ATOM 663 C CA . TYR A 1 107 ? -53.264 17.201 -1.263 1.00 11.98 123 TYR A CA 1
ATOM 664 C C . TYR A 1 107 ? -53.048 18.390 -2.238 1.00 11.97 123 TYR A C 1
ATOM 665 O O . TYR A 1 107 ? -52.265 19.304 -1.949 1.00 13.50 123 TYR A O 1
ATOM 674 N N . TRP A 1 108 ? -53.589 18.249 -3.427 1.00 11.09 124 TRP A N 1
ATOM 675 C CA . TRP A 1 108 ? -53.522 19.251 -4.481 1.00 12.23 124 TRP A CA 1
ATOM 676 C C . TRP A 1 108 ? -54.856 19.262 -5.222 1.00 13.38 124 TRP A C 1
ATOM 677 O O . TRP A 1 108 ? -55.150 18.491 -6.144 1.00 13.76 124 TRP A O 1
ATOM 688 N N . ASN A 1 109 ? -55.743 20.170 -4.801 1.00 17.66 125 ASN A N 1
ATOM 689 C CA . ASN A 1 109 ? -57.065 20.159 -5.404 1.00 21.89 125 ASN A CA 1
ATOM 690 C C . ASN A 1 109 ? -57.305 21.098 -6.579 1.00 22.78 125 ASN A C 1
ATOM 691 O O . ASN A 1 109 ? -58.342 20.991 -7.226 1.00 26.81 125 ASN A O 1
ATOM 696 N N . LYS A 1 110 ? -56.356 21.994 -6.849 1.00 19.24 126 LYS A N 1
ATOM 697 C CA . LYS A 1 110 ? -56.512 22.994 -7.888 1.00 20.52 126 LYS A CA 1
ATOM 698 C C . LYS A 1 110 ? -56.295 22.335 -9.246 1.00 21.38 126 LYS A C 1
ATOM 699 O O . LYS A 1 110 ? -55.439 21.452 -9.352 1.00 18.73 126 LYS A O 1
ATOM 705 N N . LYS A 1 111 ? -57.127 22.691 -10.221 1.00 20.62 127 LYS A N 1
ATOM 706 C CA . LYS A 1 111 ? -56.994 22.181 -11.583 1.00 24.30 127 LYS A CA 1
ATOM 707 C C . LYS A 1 111 ? -56.178 23.172 -12.424 1.00 21.04 127 LYS A C 1
ATOM 708 O O . LYS A 1 111 ? -56.553 24.319 -12.677 1.00 21.91 127 LYS A O 1
ATOM 714 N N . VAL A 1 112 ? -54.976 22.768 -12.792 1.00 15.71 128 VAL A N 1
ATOM 715 C CA . VAL A 1 112 ? -54.029 23.693 -13.419 1.00 13.29 128 VAL A CA 1
ATOM 716 C C . VAL A 1 112 ? -53.518 23.107 -14.707 1.00 12.61 128 VAL A C 1
ATOM 717 O O . VAL A 1 112 ? -53.214 21.922 -14.804 1.00 11.06 128 VAL A O 1
ATOM 721 N N . GLU A 1 113 ? -53.554 23.918 -15.762 1.00 11.19 129 GLU A N 1
ATOM 722 C CA . GLU A 1 113 ? -53.110 23.519 -17.096 1.00 10.44 129 GLU A CA 1
ATOM 723 C C . GLU A 1 113 ? -51.580 23.643 -17.194 1.00 10.10 129 GLU A C 1
ATOM 724 O O . GLU A 1 113 ? -50.966 24.631 -16.839 1.00 10.15 129 GLU A O 1
ATOM 730 N N . PHE A 1 114 ? -50.973 22.574 -17.728 1.00 8.30 130 PHE A N 1
ATOM 731 C CA . PHE A 1 114 ? -49.552 22.516 -18.074 1.00 7.68 130 PHE A CA 1
ATOM 732 C C . PHE A 1 114 ? -49.223 23.585 -19.129 1.00 6.90 130 PHE A C 1
ATOM 733 O O . PHE A 1 114 ? -49.964 23.796 -20.081 1.00 7.48 130 PHE A O 1
ATOM 741 N N . SER A 1 115 ? -48.097 24.230 -18.932 1.00 7.81 131 SER A N 1
ATOM 742 C CA . SER A 1 115 ? -47.622 25.215 -19.870 1.00 7.90 131 SER A CA 1
ATOM 743 C C . SER A 1 115 ? -46.103 25.309 -19.774 1.00 7.49 131 SER A C 1
ATOM 744 O O . SER A 1 115 ? -45.413 24.653 -18.967 1.00 6.98 131 SER A O 1
ATOM 747 N N . ALA A 1 116 ? -45.554 26.276 -20.529 1.00 7.02 132 ALA A N 1
ATOM 748 C CA . ALA A 1 116 ? -44.137 26.427 -20.631 1.00 6.41 132 ALA A CA 1
ATOM 749 C C . ALA A 1 116 ? -43.450 26.689 -19.295 1.00 6.72 132 ALA A C 1
ATOM 750 O O . ALA A 1 116 ? -42.298 26.287 -19.074 1.00 6.30 132 ALA A O 1
ATOM 752 N N A LYS A 1 117 ? -44.115 27.383 -18.366 0.50 6.80 133 LYS A N 1
ATOM 753 N N B LYS A 1 117 ? -44.128 27.378 -18.370 0.50 6.71 133 LYS A N 1
ATOM 754 C CA A LYS A 1 117 ? -43.489 27.635 -17.077 0.50 7.63 133 LYS A CA 1
ATOM 755 C CA B LYS A 1 117 ? -43.542 27.639 -17.064 0.50 7.46 133 LYS A CA 1
ATOM 756 C C A LYS A 1 117 ? -43.158 26.376 -16.276 0.50 6.63 133 LYS A C 1
ATOM 757 C C B LYS A 1 117 ? -43.169 26.382 -16.276 0.50 6.55 133 LYS A C 1
ATOM 758 O O A LYS A 1 117 ? -42.242 26.390 -15.466 0.50 6.17 133 LYS A O 1
ATOM 759 O O B LYS A 1 117 ? -42.241 26.400 -15.478 0.50 6.10 133 LYS A O 1
ATOM 770 N N . ASP A 1 118 ? -43.871 25.295 -16.555 1.00 6.36 134 ASP A N 1
ATOM 771 C CA . ASP A 1 118 ? -43.643 24.031 -15.855 1.00 6.59 134 ASP A CA 1
ATOM 772 C C . ASP A 1 118 ? -42.388 23.367 -16.425 1.00 6.08 134 ASP A C 1
ATOM 773 O O . ASP A 1 118 ? -41.630 22.726 -15.698 1.00 6.40 134 ASP A O 1
ATOM 778 N N . VAL A 1 119 ? -42.142 23.545 -17.718 1.00 5.64 135 VAL A N 1
ATOM 779 C CA . VAL A 1 119 ? -40.884 23.078 -18.335 1.00 5.81 135 VAL A CA 1
ATOM 780 C C . VAL A 1 119 ? -39.705 23.848 -17.761 1.00 5.59 135 VAL A C 1
ATOM 781 O O . VAL A 1 119 ? -38.703 23.289 -17.378 1.00 5.49 135 VAL A O 1
ATOM 785 N N . LEU A 1 120 ? -39.798 25.188 -17.766 1.00 4.94 136 LEU A N 1
ATOM 786 C CA . LEU A 1 120 ? -38.794 26.037 -17.159 1.00 6.45 136 LEU A CA 1
ATOM 787 C C . LEU A 1 120 ? -38.563 25.628 -15.736 1.00 6.07 136 LEU A C 1
ATOM 788 O O . LEU A 1 120 ? -37.425 25.457 -15.331 1.00 6.46 136 LEU A O 1
ATOM 793 N N . PHE A 1 121 ? -39.605 25.458 -14.920 1.00 6.43 137 PHE A N 1
ATOM 794 C CA . PHE A 1 121 ? -39.319 25.071 -13.550 1.00 6.31 137 PHE A CA 1
ATOM 795 C C . PHE A 1 121 ? -38.561 23.751 -13.428 1.00 5.64 137 PHE A C 1
ATOM 796 O O . PHE A 1 121 ? -37.572 23.622 -12.719 1.00 6.02 137 PHE A O 1
ATOM 804 N N . SER A 1 122 ? -39.004 22.774 -14.209 1.00 5.50 138 SER A N 1
ATOM 805 C CA . SER A 1 122 ? -38.481 21.411 -14.095 1.00 5.17 138 SER A CA 1
ATOM 806 C C . SER A 1 122 ? -37.024 21.291 -14.486 1.00 5.31 138 SER A C 1
ATOM 807 O O . SER A 1 122 ? -36.300 20.507 -13.903 1.00 5.65 138 SER A O 1
ATOM 810 N N . PHE A 1 123 ? -36.651 22.057 -15.521 1.00 4.78 139 PHE A N 1
ATOM 811 C CA . PHE A 1 123 ? -35.277 22.077 -16.005 1.00 4.90 139 PHE A CA 1
ATOM 812 C C . PHE A 1 123 ? -34.405 23.072 -15.260 1.00 5.73 139 PHE A C 1
ATOM 813 O O . PHE A 1 123 ? -33.297 22.765 -14.874 1.00 5.52 139 PHE A O 1
ATOM 821 N N . GLU A 1 124 ? -34.890 24.321 -15.122 1.00 5.73 140 GLU A N 1
ATOM 822 C CA . GLU A 1 124 ? -34.105 25.377 -14.526 1.00 6.50 140 GLU A CA 1
ATOM 823 C C . GLU A 1 124 ? -33.710 25.122 -13.073 1.00 5.62 140 GLU A C 1
ATOM 824 O O . GLU A 1 124 ? -32.625 25.513 -12.653 1.00 7.05 140 GLU A O 1
ATOM 830 N N . ARG A 1 125 ? -34.531 24.370 -12.365 1.00 5.78 141 ARG A N 1
ATOM 831 C CA . ARG A 1 125 ? -34.188 24.036 -11.015 1.00 6.04 141 ARG A CA 1
ATOM 832 C C . ARG A 1 125 ? -32.912 23.220 -10.933 1.00 6.54 141 ARG A C 1
ATOM 833 O O . ARG A 1 125 ? -32.217 23.230 -9.906 1.00 6.35 141 ARG A O 1
ATOM 841 N N . GLN A 1 126 ? -32.623 22.430 -11.966 1.00 6.39 142 GLN A N 1
ATOM 842 C CA . GLN A 1 126 ? -31.423 21.608 -12.028 1.00 6.76 142 GLN A CA 1
ATOM 843 C C . GLN A 1 126 ? -30.262 22.379 -12.598 1.00 8.12 142 GLN A C 1
ATOM 844 O O . GLN A 1 126 ? -29.120 22.145 -12.190 1.00 8.96 142 GLN A O 1
ATOM 850 N N . MET A 1 127 ? -30.543 23.261 -13.544 1.00 9.44 143 MET A N 1
ATOM 851 C CA . MET A 1 127 ? -29.504 24.018 -14.265 1.00 10.48 143 MET A CA 1
ATOM 852 C C . MET A 1 127 ? -28.889 25.136 -13.401 1.00 11.99 143 MET A C 1
ATOM 853 O O . MET A 1 127 ? -27.691 25.396 -13.544 1.00 14.12 143 MET A O 1
ATOM 858 N N . ASP A 1 128 ? -29.727 25.799 -12.611 1.00 11.36 144 ASP A N 1
ATOM 859 C CA . ASP A 1 128 ? -29.335 27.011 -11.863 1.00 12.46 144 ASP A C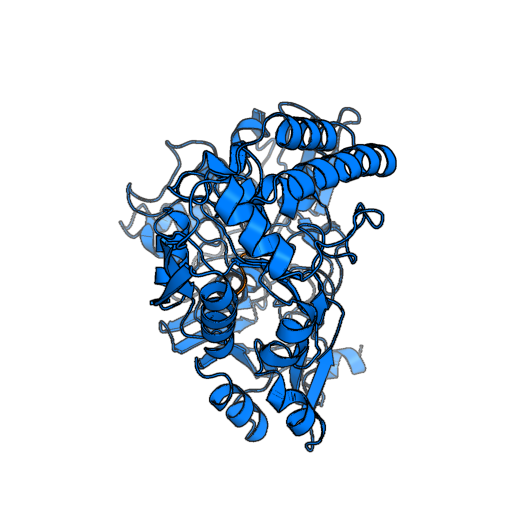A 1
ATOM 860 C C . ASP A 1 128 ? -29.444 26.676 -10.373 1.00 12.72 144 ASP A C 1
ATOM 861 O O . ASP A 1 128 ? -30.546 26.529 -9.860 1.00 11.15 144 ASP A O 1
ATOM 866 N N . LYS A 1 129 ? -28.316 26.705 -9.679 1.00 17.09 145 LYS A N 1
ATOM 867 C CA . LYS A 1 129 ? -28.293 26.405 -8.250 1.00 20.56 145 LYS A CA 1
ATOM 868 C C . LYS A 1 129 ? -29.150 27.356 -7.421 1.00 18.97 145 LYS A C 1
ATOM 869 O O . LYS A 1 129 ? -29.709 26.960 -6.398 1.00 18.20 145 LYS A O 1
ATOM 875 N N . ALA A 1 130 ? -29.355 28.592 -7.848 1.00 17.41 146 ALA A N 1
ATOM 876 C CA . ALA A 1 130 ? -30.296 29.457 -7.146 1.00 17.35 146 ALA A CA 1
ATOM 877 C C . ALA A 1 130 ? -31.761 29.091 -7.206 1.00 17.12 146 ALA A C 1
ATOM 878 O O . ALA A 1 130 ? -32.583 29.545 -6.392 1.00 19.37 146 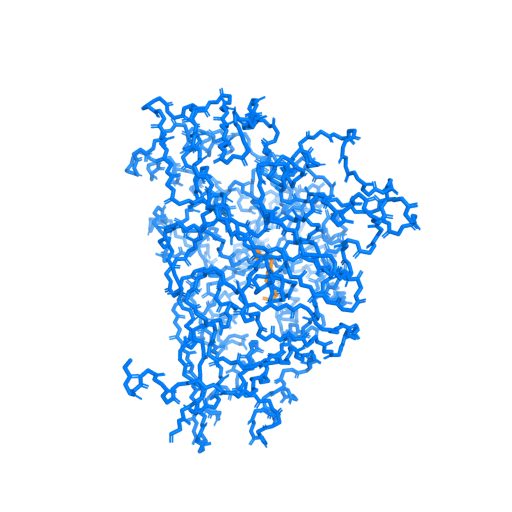ALA A O 1
ATOM 880 N N . LYS A 1 131 ? -32.086 28.202 -8.151 1.00 11.97 147 LYS A N 1
ATOM 881 C CA . LYS A 1 131 ? -33.433 27.747 -8.376 1.00 10.63 147 LYS A CA 1
ATOM 882 C C . LYS A 1 131 ? -33.581 26.274 -7.973 1.00 9.24 147 LYS A C 1
ATOM 883 O O . LYS A 1 131 ? -34.620 25.695 -8.250 1.00 9.06 147 LYS A O 1
ATOM 889 N N . ARG A 1 132 ? -32.639 25.748 -7.201 1.00 8.81 148 ARG A N 1
ATOM 890 C CA . ARG A 1 132 ? -32.692 24.347 -6.781 1.00 10.35 148 ARG A CA 1
ATOM 891 C C . ARG A 1 132 ? -34.000 23.911 -6.134 1.00 10.63 148 ARG A C 1
ATOM 892 O O . ARG A 1 132 ? -34.314 22.692 -6.130 1.00 8.61 148 ARG A O 1
ATOM 900 N N . TYR A 1 133 ? -34.685 24.860 -5.485 1.00 9.01 149 TYR A N 1
ATOM 901 C CA . TYR A 1 133 ? -35.987 24.688 -4.833 1.00 9.34 149 TYR A CA 1
ATOM 902 C C . TYR A 1 133 ? -35.841 24.077 -3.448 1.00 10.65 149 TYR A C 1
ATOM 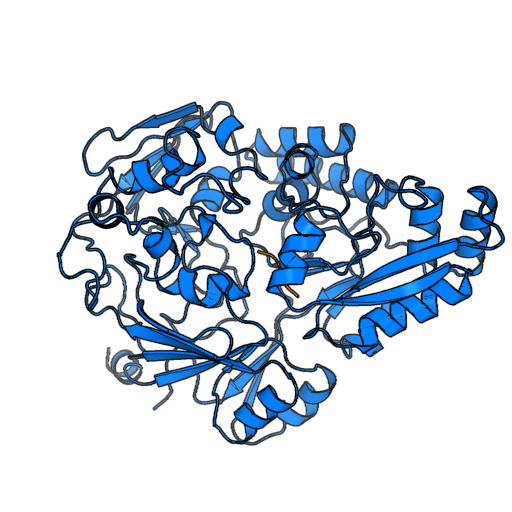903 O O . TYR A 1 133 ? -36.186 24.717 -2.428 1.00 11.66 149 TYR A O 1
ATOM 912 N N . TYR A 1 134 ? -35.359 22.840 -3.390 1.00 8.94 150 TYR A N 1
ATOM 913 C CA . TYR A 1 134 ? -35.139 22.132 -2.140 1.00 8.69 150 TYR A CA 1
ATOM 914 C C . TYR A 1 134 ? -34.071 22.852 -1.327 1.00 10.50 150 TYR A C 1
ATOM 915 O O . TYR A 1 134 ? -33.186 23.493 -1.834 1.00 11.57 150 TYR A O 1
ATOM 924 N N . SER A 1 135 ? -34.241 22.741 -0.016 1.00 13.16 151 SER A N 1
ATOM 925 C CA . SER A 1 135 ? -33.232 23.254 0.897 1.00 18.13 151 SER A CA 1
ATOM 926 C C . SER A 1 135 ? -31.894 22.615 0.674 1.00 19.69 151 SER A C 1
ATOM 927 O O . SER A 1 135 ? -31.818 21.464 0.214 1.00 17.26 151 SER A O 1
ATOM 930 N N . PRO A 1 136 ? -30.844 23.354 1.028 1.00 23.06 152 PRO A N 1
ATOM 931 C CA . PRO A 1 136 ? -29.574 22.641 1.086 1.00 25.24 152 PRO A CA 1
ATOM 932 C C . PRO A 1 136 ? -29.698 21.354 1.926 1.00 24.47 152 PRO A C 1
ATOM 933 O O . PRO A 1 136 ? -30.431 21.230 2.917 1.00 26.22 152 PRO A O 1
ATOM 937 N N . GLY A 1 137 ? -29.096 20.290 1.413 1.00 23.41 153 GLY A N 1
ATOM 938 C CA . GLY A 1 137 ? -29.162 19.014 2.095 1.00 21.26 153 GLY A CA 1
ATOM 939 C C . GLY A 1 137 ? -28.706 17.926 1.155 1.00 21.45 153 GLY A C 1
ATOM 940 O O . GLY A 1 137 ? -28.081 18.212 0.141 1.00 23.54 153 GLY A O 1
ATOM 941 N N . ALA A 1 138 ? -28.994 16.673 1.503 1.00 21.50 154 ALA A N 1
ATOM 942 C CA . ALA A 1 138 ? -28.512 15.528 0.730 1.00 22.60 154 ALA A CA 1
ATOM 943 C C . ALA A 1 138 ? -29.179 15.468 -0.643 1.00 19.48 154 ALA A C 1
ATOM 944 O O . ALA A 1 138 ? -28.533 14.848 -1.501 1.00 23.41 154 ALA A O 1
ATOM 946 N N . LYS A 1 139 ? -30.305 16.152 -0.894 1.00 15.59 155 LYS A N 1
ATOM 947 C CA . LYS A 1 139 ? -30.921 16.026 -2.251 1.00 14.03 155 LYS A CA 1
ATOM 948 C C . LYS A 1 139 ? -29.995 16.574 -3.336 1.00 13.36 155 LYS A C 1
ATOM 949 O O . LYS A 1 139 ? -29.357 17.636 -3.196 1.00 14.08 155 LYS A O 1
ATOM 955 N N . SER A 1 140 ? -29.931 15.801 -4.412 1.00 10.13 156 SER A N 1
ATOM 956 C CA . SER A 1 140 ? -29.045 16.118 -5.499 1.00 10.71 156 SER A CA 1
ATOM 957 C C . SER A 1 140 ? -29.709 15.730 -6.823 1.00 7.79 156 SER A C 1
ATOM 958 O O . SER A 1 140 ? -30.359 14.680 -6.932 1.00 6.69 156 SER A O 1
ATOM 961 N N . TYR A 1 141 ? -29.483 16.553 -7.857 1.00 6.04 157 TYR A N 1
ATOM 962 C CA . TYR A 1 141 ? -29.947 16.263 -9.219 1.00 5.22 157 TYR A CA 1
ATOM 963 C C . TYR A 1 141 ? -28.896 15.453 -9.923 1.00 5.15 157 TYR A C 1
ATOM 964 O O . TYR A 1 141 ? -28.136 15.949 -10.744 1.00 5.65 157 TYR A O 1
ATOM 973 N N . LYS A 1 142 ? -28.902 14.161 -9.593 1.00 5.47 158 LYS A N 1
ATOM 974 C CA . LYS A 1 142 ? -27.816 13.278 -9.948 1.00 5.60 158 LYS A CA 1
ATOM 975 C C . LYS A 1 142 ? -27.598 13.029 -11.416 1.00 5.08 158 LYS A C 1
ATOM 976 O O . LYS A 1 142 ? -26.459 13.130 -11.911 1.00 4.77 158 LYS A O 1
ATOM 982 N N . TYR A 1 143 ? -28.645 12.699 -12.170 1.00 4.34 159 TYR A N 1
ATOM 983 C CA . TYR A 1 143 ? -28.498 12.552 -13.592 1.00 4.35 159 TYR A CA 1
ATOM 984 C C . TYR A 1 143 ? -28.027 13.852 -14.193 1.00 4.09 159 TYR A C 1
ATOM 985 O O . TYR A 1 143 ? -27.203 13.797 -15.114 1.00 4.69 159 TYR A O 1
ATOM 994 N N . TRP A 1 144 ? -28.678 14.974 -13.883 1.00 4.76 160 TRP A N 1
ATOM 995 C CA . TRP A 1 144 ? -28.346 16.261 -14.503 1.00 4.55 160 TRP A CA 1
ATOM 996 C C . TRP A 1 144 ? -26.852 16.577 -14.345 1.00 4.73 160 TRP A C 1
ATOM 997 O O . TRP A 1 144 ? -26.171 16.948 -15.322 1.00 5.14 160 TRP A O 1
ATOM 1008 N N A GLU A 1 145 ? -26.370 16.433 -13.105 0.50 4.61 161 GLU A N 1
ATOM 1009 N N B GLU A 1 145 ? -26.351 16.425 -13.112 0.50 4.92 161 GLU A N 1
ATOM 1010 C CA A GLU A 1 145 ? -24.966 16.656 -12.809 0.50 5.34 161 GLU A CA 1
ATOM 1011 C CA B GLU A 1 145 ? -24.941 16.653 -12.825 0.50 5.94 161 GLU A CA 1
ATOM 1012 C C A GLU A 1 145 ? -24.035 15.703 -13.503 0.50 5.22 161 GLU A C 1
ATOM 1013 C C B GLU A 1 145 ? -23.993 15.692 -13.477 0.50 5.56 161 GLU A C 1
ATOM 1014 O O A GLU A 1 145 ? -23.083 16.078 -14.193 0.50 5.34 161 GLU A O 1
ATOM 1015 O O B GLU A 1 145 ? -22.975 16.051 -14.079 0.50 5.59 161 GLU A O 1
ATOM 1026 N N . GLY A 1 146 ? -24.371 14.422 -13.417 1.00 4.77 162 GLY A N 1
ATOM 1027 C CA . GLY A 1 146 ? -23.589 13.389 -14.034 1.00 4.69 162 GLY A CA 1
ATOM 1028 C C . GLY A 1 146 ? -23.362 13.489 -15.514 1.00 4.04 162 GLY A C 1
ATOM 1029 O O . GLY A 1 146 ? -22.302 13.170 -16.090 1.00 5.52 162 GLY A O 1
ATOM 1030 N N . MET A 1 147 ? -24.490 13.779 -16.170 1.00 4.12 163 MET A N 1
ATOM 1031 C CA . MET A 1 147 ? -24.488 13.946 -17.617 1.00 4.45 163 MET A CA 1
ATOM 1032 C C . MET A 1 147 ? -23.857 15.268 -18.124 1.00 4.75 163 MET A C 1
ATOM 1033 O O . MET A 1 147 ? -23.689 15.481 -19.329 1.00 5.25 163 MET A O 1
ATOM 1038 N N . GLY A 1 148 ? -23.687 16.227 -17.238 1.00 5.07 164 GLY A N 1
ATOM 1039 C CA . GLY A 1 148 ? -23.195 17.551 -17.614 1.00 4.99 164 GLY A CA 1
ATOM 1040 C C . GLY A 1 148 ? -24.213 18.329 -18.412 1.00 5.49 164 GLY A C 1
ATOM 1041 O O . GLY A 1 148 ? -23.864 19.071 -19.337 1.00 5.76 164 GLY A O 1
ATOM 1042 N N . MET A 1 149 ? -25.477 18.201 -18.057 1.00 5.12 165 MET A N 1
ATOM 1043 C CA . MET A 1 149 ? -26.519 18.935 -18.777 1.00 5.13 165 MET A CA 1
ATOM 1044 C C . MET A 1 149 ? -26.335 20.470 -18.745 1.00 5.39 165 MET A C 1
ATOM 1045 O O . MET A 1 149 ? -26.731 21.148 -19.721 1.00 5.60 165 MET A O 1
ATOM 1050 N N . SER A 1 150 ? -25.729 20.981 -17.683 1.00 5.57 166 SER A N 1
ATOM 1051 C CA . SER A 1 150 ? -25.487 22.430 -17.665 1.00 5.71 166 SER A CA 1
ATOM 1052 C C . SER A 1 150 ? -24.398 22.851 -18.631 1.00 6.36 166 SER A C 1
ATOM 1053 O O . SER A 1 150 ? -24.385 24.053 -18.925 1.00 7.95 166 SER A O 1
ATOM 1056 N N . HIS A 1 151 ? -23.467 22.000 -19.046 1.00 6.81 167 HIS A N 1
ATOM 1057 C CA . HIS A 1 151 ? -22.532 22.224 -20.129 1.00 8.22 167 HIS A CA 1
ATOM 1058 C C . HIS A 1 151 ? -23.194 22.155 -21.493 1.00 8.85 167 HIS A C 1
ATOM 1059 O O . HIS A 1 151 ? -22.664 22.737 -22.450 1.00 10.08 167 HIS A O 1
ATOM 1066 N N . ILE A 1 152 ? -24.175 21.277 -21.637 1.00 6.82 168 ILE A N 1
ATOM 1067 C CA . ILE A 1 152 ? -24.849 21.036 -22.923 1.00 7.41 168 ILE A CA 1
ATOM 1068 C C . ILE A 1 152 ? -25.768 22.183 -23.288 1.00 6.84 168 ILE A C 1
ATOM 1069 O O . ILE A 1 152 ? -25.782 22.677 -24.423 1.00 7.46 168 ILE A O 1
ATOM 1074 N N . ILE A 1 153 ? -26.598 22.592 -22.344 1.00 6.59 169 ILE A N 1
ATOM 1075 C CA . ILE A 1 153 ? -27.623 23.609 -22.583 1.00 6.40 169 ILE A CA 1
ATOM 1076 C C . ILE A 1 153 ? -27.081 25.002 -22.312 1.00 6.97 169 ILE A C 1
ATOM 1077 O O . ILE A 1 153 ? -26.567 25.302 -21.223 1.00 8.79 169 ILE A O 1
ATOM 1082 N N . LYS A 1 154 ? -27.091 25.833 -23.364 1.00 6.54 170 LYS A N 1
ATOM 1083 C CA . LYS A 1 154 ? -26.777 27.279 -23.246 1.00 6.98 170 LYS A CA 1
ATOM 1084 C C . LYS A 1 154 ? -27.938 28.062 -22.670 1.00 7.85 170 LYS A C 1
ATOM 1085 O O . LYS A 1 154 ? -27.739 28.883 -21.778 1.00 8.81 170 LYS A O 1
ATOM 1091 N N . SER A 1 155 ? -29.126 27.879 -23.227 1.00 6.72 171 SER A N 1
ATOM 1092 C CA . SER A 1 155 ? -30.317 28.532 -22.743 1.00 7.03 171 SER A CA 1
ATOM 1093 C C . SER A 1 155 ? -31.578 27.740 -22.985 1.00 7.19 171 SER A C 1
ATOM 1094 O O . SER A 1 155 ? -31.621 26.888 -23.873 1.00 7.01 171 SER A O 1
ATOM 1097 N N . ILE A 1 156 ? -32.537 28.007 -22.104 1.00 6.62 172 ILE A N 1
ATOM 1098 C CA . ILE A 1 156 ? -33.905 27.573 -22.223 1.00 7.77 172 ILE A CA 1
ATOM 1099 C C . ILE A 1 156 ? -34.816 28.764 -22.169 1.00 8.89 172 ILE A C 1
ATOM 1100 O O . ILE A 1 156 ? -34.735 29.511 -21.193 1.00 9.20 172 ILE A O 1
ATOM 1105 N N . GLU A 1 157 ? -35.703 28.893 -23.160 1.00 8.96 173 GLU A N 1
ATOM 1106 C CA . GLU A 1 157 ? -36.594 30.050 -23.267 1.00 9.83 173 GLU A CA 1
ATOM 1107 C C . GLU A 1 157 ? -38.013 29.577 -23.457 1.00 8.17 173 GLU A C 1
ATOM 1108 O O . GLU A 1 157 ? -38.279 28.720 -24.314 1.00 8.40 173 GLU A O 1
ATOM 1114 N N . ALA A 1 158 ? -38.947 30.215 -22.752 1.00 6.30 174 ALA A N 1
ATOM 1115 C CA . ALA A 1 158 ? -40.380 30.112 -23.045 1.00 7.37 174 ALA A CA 1
ATOM 1116 C C . ALA A 1 158 ? -40.707 31.227 -24.038 1.00 7.27 174 ALA A C 1
ATOM 1117 O O . ALA A 1 158 ? -40.777 32.397 -23.664 1.00 9.85 174 ALA A O 1
ATOM 1119 N N . LEU A 1 159 ? -40.847 30.898 -25.301 1.00 7.29 175 LEU A N 1
ATOM 1120 C CA . LEU A 1 159 ? -41.121 31.895 -26.328 1.00 8.20 175 LEU A CA 1
ATOM 1121 C C . LEU A 1 159 ? -42.574 32.329 -26.216 1.00 8.10 175 LEU A C 1
ATOM 1122 O O . LEU A 1 159 ? -42.845 33.502 -26.542 1.00 8.82 175 LEU A O 1
ATOM 1127 N N . ASP A 1 160 ? -43.496 31.465 -25.777 1.00 7.57 176 ASP A N 1
ATOM 1128 C CA . ASP A 1 160 ? -44.812 31.866 -25.373 1.00 7.91 176 ASP A CA 1
ATOM 1129 C C . ASP A 1 160 ? -45.264 30.782 -24.384 1.00 8.90 176 ASP A C 1
ATOM 1130 O O . ASP A 1 160 ? -44.448 29.949 -23.995 1.00 9.20 176 ASP A O 1
ATOM 1135 N N . ASP A 1 161 ? -46.532 30.758 -24.016 1.00 9.21 177 ASP A N 1
ATOM 1136 C CA . ASP A 1 161 ? -46.935 29.831 -22.980 1.00 9.89 177 ASP A CA 1
ATOM 1137 C C . ASP A 1 161 ? -46.940 28.380 -23.479 1.00 9.99 177 ASP A C 1
ATOM 1138 O O . ASP A 1 161 ? -47.039 27.464 -22.647 1.00 8.06 177 ASP A O 1
ATOM 1143 N N . TYR A 1 162 ? -46.782 28.121 -24.780 1.00 7.45 178 TYR A N 1
ATOM 1144 C CA . TYR A 1 162 ? -46.827 26.769 -25.321 1.00 6.85 178 TYR A CA 1
ATOM 1145 C C . TYR A 1 162 ? -45.639 26.475 -26.229 1.00 5.78 178 TYR A C 1
ATOM 1146 O O . TYR A 1 162 ? -45.687 25.575 -27.039 1.00 6.41 178 TYR A O 1
ATOM 1155 N N . THR A 1 163 ? -44.549 27.202 -26.005 1.00 6.28 179 THR A N 1
ATOM 1156 C CA . THR A 1 163 ? -43.344 27.032 -26.869 1.00 5.88 179 THR A CA 1
ATOM 1157 C C . THR A 1 163 ? -42.074 27.186 -26.038 1.00 5.81 179 THR A C 1
ATOM 1158 O O . THR A 1 163 ? -41.824 28.204 -25.402 1.00 5.87 179 THR A O 1
ATOM 1162 N N . ILE A 1 164 ? -41.249 26.126 -26.095 1.00 5.33 180 ILE A N 1
ATOM 1163 C CA . ILE A 1 164 ? -39.971 26.092 -25.436 1.00 5.32 180 ILE A CA 1
ATOM 1164 C C . ILE A 1 164 ? -38.828 25.952 -26.439 1.00 5.28 180 ILE A C 1
ATOM 1165 O O . ILE A 1 164 ? -38.891 25.119 -27.328 1.00 6.41 180 ILE A O 1
ATOM 1170 N N A ARG A 1 165 ? -37.812 26.791 -26.312 0.50 4.24 181 ARG A N 1
ATOM 1171 N N B ARG A 1 165 ? -37.813 26.793 -26.300 0.50 5.16 181 ARG A N 1
ATOM 1172 C CA A ARG A 1 165 ? -36.635 26.708 -27.196 0.50 4.18 181 ARG A CA 1
ATOM 1173 C CA B ARG A 1 165 ? -36.622 26.716 -27.161 0.50 6.01 181 ARG A CA 1
ATOM 1174 C C A ARG A 1 165 ? -35.370 26.470 -26.382 0.50 4.42 181 ARG A C 1
ATOM 1175 C C B ARG A 1 165 ? -35.346 26.478 -26.368 0.50 5.46 181 ARG A C 1
ATOM 1176 O O A ARG A 1 165 ? -35.075 27.222 -25.451 0.50 5.20 181 ARG A O 1
ATOM 1177 O O B ARG A 1 165 ? -34.998 27.239 -25.461 0.50 6.43 181 ARG A O 1
ATOM 1192 N N . PHE A 1 166 ? -34.658 25.392 -26.696 1.00 4.96 182 PHE A N 1
ATOM 1193 C CA . PHE A 1 166 ? -33.346 25.102 -26.153 1.00 4.98 182 PHE A CA 1
ATOM 1194 C C . PHE A 1 166 ? -32.297 25.493 -27.146 1.00 5.32 182 PHE A C 1
ATOM 1195 O O . PHE A 1 166 ? -32.470 25.215 -28.353 1.00 5.33 182 PHE A O 1
ATOM 1203 N N . THR A 1 167 ? -31.294 26.215 -26.667 1.00 5.38 183 THR A N 1
ATOM 1204 C CA . THR A 1 167 ? -30.098 26.427 -27.470 1.00 4.95 183 THR A CA 1
ATOM 1205 C C . THR A 1 167 ? -28.957 25.730 -26.779 1.00 5.42 183 THR A C 1
ATOM 1206 O O . THR A 1 167 ? -28.770 25.870 -25.560 1.00 5.37 183 THR A O 1
ATOM 1210 N N . LEU A 1 168 ? -28.208 24.975 -27.569 1.00 5.21 184 LEU A N 1
ATOM 1211 C CA . LEU A 1 168 ? -27.090 24.175 -27.017 1.00 5.22 184 LEU A CA 1
ATOM 1212 C C . LEU A 1 168 ? -25.746 24.836 -27.238 1.00 5.85 184 LEU A C 1
ATOM 1213 O O . LEU A 1 168 ? -25.578 25.639 -28.159 1.00 6.92 184 LEU A O 1
ATOM 1218 N N . ASN A 1 169 ? -24.758 24.491 -26.402 1.00 6.07 185 ASN A N 1
ATOM 1219 C CA . ASN A 1 169 ? -23.411 24.965 -26.630 1.00 6.83 185 ASN A CA 1
ATOM 1220 C C . ASN A 1 169 ? -22.696 24.277 -27.768 1.00 7.59 185 ASN A C 1
ATOM 1221 O O . ASN A 1 169 ? -21.649 24.778 -28.221 1.00 10.83 185 ASN A O 1
ATOM 1226 N N . GLY A 1 170 ? -23.213 23.131 -28.215 1.00 7.13 186 GLY A N 1
ATOM 1227 C CA . GLY A 1 170 ? -22.592 22.377 -29.284 1.00 6.53 186 GLY A CA 1
ATOM 1228 C C . GLY A 1 170 ? -23.579 21.265 -29.631 1.00 6.87 186 GLY A C 1
ATOM 1229 O O . GLY A 1 170 ? -24.504 20.983 -28.864 1.00 6.50 186 GLY A O 1
ATOM 1230 N N . PRO A 1 171 ? -23.459 20.682 -30.829 1.00 6.17 187 PRO A N 1
ATOM 1231 C CA . PRO A 1 171 ? -24.384 19.605 -31.196 1.00 6.07 187 PRO A CA 1
ATOM 1232 C C . PRO A 1 171 ? -24.248 18.422 -30.236 1.00 6.35 187 PRO A C 1
ATOM 1233 O O . PRO A 1 171 ? -23.174 18.133 -29.731 1.00 6.25 187 PRO A O 1
ATOM 1237 N N . GLU A 1 172 ? -25.385 17.808 -29.933 1.00 5.66 188 GLU A N 1
ATOM 1238 C CA . GLU A 1 172 ? -25.515 16.757 -28.901 1.00 5.14 188 GLU A CA 1
ATOM 1239 C C . GLU A 1 172 ? -26.456 15.712 -29.458 1.00 4.74 188 GLU A C 1
ATOM 1240 O O . GLU A 1 172 ? -27.661 15.775 -29.318 1.00 4.82 188 GLU A O 1
ATOM 1246 N N . ALA A 1 173 ? -25.933 14.671 -30.091 1.00 4.60 189 ALA A N 1
ATOM 1247 C CA . ALA A 1 173 ? -26.729 13.655 -30.755 1.00 5.19 189 ALA A CA 1
ATOM 1248 C C . ALA A 1 173 ? -27.778 13.023 -29.837 1.00 5.07 189 ALA A C 1
ATOM 1249 O O . ALA A 1 173 ? -28.902 12.871 -30.290 1.00 5.56 189 ALA A O 1
ATOM 1251 N N . PRO A 1 174 ? -27.437 12.691 -28.597 1.00 4.94 190 PRO A N 1
ATOM 1252 C CA . PRO A 1 174 ? -28.465 12.117 -27.690 1.00 4.76 190 PRO A CA 1
ATOM 1253 C C . PRO A 1 174 ? -29.501 13.045 -27.152 1.00 4.93 190 PRO A C 1
ATOM 1254 O O . PRO A 1 174 ? -30.404 12.583 -26.462 1.00 4.42 190 PRO A O 1
ATOM 1258 N N . PHE A 1 175 ? -29.452 14.345 -27.452 1.00 4.21 191 PHE A N 1
ATOM 1259 C CA . PHE A 1 175 ? -30.296 15.298 -26.705 1.00 4.44 191 PHE A CA 1
ATOM 1260 C C . PHE A 1 175 ? -31.775 15.001 -26.826 1.00 4.13 191 PHE A C 1
ATOM 1261 O O . PHE A 1 175 ? -32.483 15.045 -25.811 1.00 4.02 191 PHE A O 1
ATOM 1269 N N . LEU A 1 176 ? -32.307 14.728 -28.020 1.00 4.12 192 LEU A N 1
ATOM 1270 C CA . LEU A 1 176 ? -33.721 14.485 -28.157 1.00 4.15 192 LEU A CA 1
ATOM 1271 C C . LEU A 1 176 ? -34.134 13.292 -27.315 1.00 4.02 192 LEU A C 1
ATOM 1272 O O . LEU A 1 176 ? -35.134 13.389 -26.576 1.00 3.89 192 LEU A O 1
ATOM 1277 N N . ALA A 1 177 ? -33.383 12.188 -27.359 1.00 4.17 193 ALA A N 1
ATOM 1278 C CA . ALA A 1 177 ? -33.727 11.007 -26.573 1.00 4.18 193 ALA A CA 1
ATOM 1279 C C . ALA A 1 177 ? -33.584 11.271 -25.068 1.00 4.59 193 ALA A C 1
ATOM 1280 O O . ALA A 1 177 ? -34.419 10.843 -24.251 1.00 4.95 193 ALA A O 1
ATOM 1282 N N . ASN A 1 178 ? -32.637 12.123 -24.704 1.00 4.40 194 ASN A N 1
ATOM 1283 C CA . ASN A 1 178 ? -32.429 12.515 -23.319 1.00 4.32 194 ASN A CA 1
ATOM 1284 C C . ASN A 1 178 ? -33.713 13.116 -22.720 1.00 4.47 194 ASN A C 1
ATOM 1285 O O . ASN A 1 178 ? -34.074 12.965 -21.522 1.00 4.53 194 ASN A O 1
ATOM 1290 N N . LEU A 1 179 ? -34.390 13.915 -23.544 1.00 4.03 195 LEU A N 1
ATOM 1291 C CA . LEU A 1 179 ? -35.601 14.619 -23.116 1.00 4.73 195 LEU A CA 1
ATOM 1292 C C . LEU A 1 179 ? -36.713 13.661 -22.813 1.00 4.58 195 LEU A C 1
ATOM 1293 O O . LEU A 1 179 ? -37.737 14.083 -22.255 1.00 5.20 195 LEU A O 1
ATOM 1298 N N . GLY A 1 180 ? -36.626 12.367 -23.133 1.00 3.54 196 GLY A N 1
ATOM 1299 C CA . GLY A 1 180 ? -37.557 11.315 -22.734 1.00 3.75 196 GLY A CA 1
ATOM 1300 C C . GLY A 1 180 ? -37.188 10.669 -21.441 1.00 3.68 196 GLY A C 1
ATOM 1301 O O . GLY A 1 180 ? -37.958 9.809 -21.000 1.00 4.57 196 GLY A O 1
ATOM 1302 N N . MET A 1 181 ? -36.077 11.027 -20.822 1.00 3.14 197 MET A N 1
ATOM 1303 C CA . MET A 1 181 ? -35.607 10.353 -19.596 1.00 3.40 197 MET A CA 1
ATOM 1304 C C . MET A 1 181 ? -36.365 10.858 -18.355 1.00 3.77 197 MET A C 1
ATOM 1305 O O . MET A 1 181 ? -36.682 12.045 -18.272 1.00 3.93 197 MET A O 1
ATOM 1310 N N . ASP A 1 182 ? -36.454 9.970 -17.361 1.00 4.04 198 ASP A N 1
ATOM 1311 C CA . ASP A 1 182 ? -37.238 10.230 -16.168 1.00 4.22 198 ASP A CA 1
ATOM 1312 C C . ASP A 1 182 ? -36.795 11.516 -15.417 1.00 4.07 198 ASP A C 1
ATOM 1313 O O . ASP A 1 182 ? -37.669 12.202 -14.879 1.00 3.79 198 ASP A O 1
ATOM 1318 N N . PHE A 1 183 ? -35.505 11.811 -15.401 1.00 3.71 199 PHE A N 1
ATOM 1319 C CA . PHE A 1 183 ? -35.048 12.981 -14.649 1.00 3.58 199 PHE A CA 1
ATOM 1320 C C . PHE A 1 183 ? -35.545 14.287 -15.205 1.00 3.70 199 PHE A C 1
ATOM 1321 O O . PHE A 1 183 ? -35.471 15.308 -14.518 1.00 3.96 199 PHE A O 1
ATOM 1329 N N . LEU A 1 184 ? -35.986 14.259 -16.467 1.00 3.55 200 LEU A N 1
ATOM 1330 C CA . LEU A 1 184 ? -36.517 15.438 -17.127 1.00 3.85 200 LEU A CA 1
ATOM 1331 C C . LEU A 1 184 ? -38.024 15.430 -17.179 1.00 4.04 200 LEU A C 1
ATOM 1332 O O . LEU A 1 184 ? -38.648 16.114 -18.017 1.00 4.02 200 LEU A O 1
ATOM 1337 N N . SER A 1 185 ? -38.656 14.699 -16.276 1.00 3.80 201 SER A N 1
ATOM 1338 C CA . SER A 1 185 ? -40.075 14.789 -16.056 1.00 4.01 201 SER A CA 1
ATOM 1339 C C . SER A 1 185 ? -40.587 16.200 -15.720 1.00 3.98 201 SER A C 1
ATOM 1340 O O . SER A 1 185 ? -39.854 16.995 -15.116 1.00 4.52 201 SER A O 1
ATOM 1343 N N . ILE A 1 186 ? -41.803 16.455 -16.163 1.00 4.28 202 ILE A N 1
ATOM 1344 C CA . ILE A 1 186 ? -42.408 17.778 -15.944 1.00 4.21 202 ILE A CA 1
ATOM 1345 C C . ILE A 1 186 ? -43.233 17.803 -14.646 1.00 4.70 202 ILE A C 1
ATOM 1346 O O . ILE A 1 186 ? -44.262 17.137 -14.589 1.00 5.10 202 ILE A O 1
ATOM 1351 N N . LEU A 1 187 ? -42.689 18.551 -13.684 1.00 4.51 203 LEU A N 1
ATOM 1352 C CA . LEU A 1 187 ? -43.432 18.776 -12.428 1.00 4.49 203 LEU A CA 1
ATOM 1353 C C . LEU A 1 187 ? -44.193 20.081 -12.549 1.00 5.63 203 LEU A C 1
ATOM 1354 O O . LEU A 1 187 ? -44.004 20.836 -13.506 1.00 6.18 203 LEU A O 1
ATOM 1359 N N . SER A 1 188 ? -45.120 20.291 -11.606 1.00 5.95 204 SER A N 1
ATOM 1360 C CA . SER A 1 188 ? -45.944 21.502 -11.639 1.00 6.78 204 SER A CA 1
ATOM 1361 C C . SER A 1 188 ? -45.343 22.641 -10.828 1.00 7.19 204 SER A C 1
ATOM 1362 O O . SER A 1 188 ? -45.198 22.572 -9.596 1.00 7.09 204 SER A O 1
ATOM 1365 N N . LYS A 1 189 ? -45.134 23.770 -11.533 1.00 7.79 205 LYS A N 1
ATOM 1366 C CA . LYS A 1 189 ? -44.701 25.004 -10.885 1.00 8.40 205 LYS A CA 1
ATOM 1367 C C . LYS A 1 189 ? -45.751 25.560 -9.886 1.00 7.44 205 LYS A C 1
ATOM 1368 O O . LYS A 1 189 ? -45.314 26.014 -8.828 1.00 8.38 205 LYS A O 1
ATOM 1374 N N . ASP A 1 190 ? -47.019 25.474 -10.285 1.00 7.99 206 ASP A N 1
ATOM 1375 C CA . ASP A 1 190 ? -48.102 25.925 -9.365 1.00 8.39 206 ASP A CA 1
ATOM 1376 C C . ASP A 1 190 ? -48.057 25.146 -8.055 1.00 8.70 206 ASP A C 1
ATOM 1377 O O . ASP A 1 190 ? -48.085 25.720 -6.937 1.00 10.23 206 ASP A O 1
ATOM 1382 N N . TYR A 1 191 ? -47.945 23.808 -8.163 1.00 7.70 207 TYR A N 1
ATOM 1383 C CA . TYR A 1 191 ? -47.855 22.976 -6.963 1.00 7.78 207 TYR A CA 1
ATOM 1384 C C . TYR A 1 191 ? -46.604 23.285 -6.133 1.00 7.72 207 TYR A C 1
ATOM 1385 O O . TYR A 1 191 ? -46.608 23.445 -4.903 1.00 7.50 207 TYR A O 1
ATOM 1394 N N . ALA A 1 192 ? -45.447 23.408 -6.790 1.00 7.30 208 ALA A N 1
ATOM 1395 C CA . ALA A 1 192 ? -44.215 23.792 -6.130 1.00 7.53 208 ALA A CA 1
ATOM 1396 C C . ALA A 1 192 ? -44.329 25.155 -5.407 1.00 7.48 208 ALA A C 1
ATOM 1397 O O . ALA A 1 192 ? -43.842 25.226 -4.289 1.00 8.37 208 ALA A O 1
ATOM 1399 N N . ASP A 1 193 ? -44.975 26.112 -6.071 1.00 8.62 209 ASP A N 1
ATOM 1400 C CA . ASP A 1 193 ? -45.125 27.437 -5.443 1.00 9.56 209 ASP A CA 1
ATOM 1401 C C . ASP A 1 193 ? -46.021 27.305 -4.195 1.00 10.11 209 ASP A C 1
ATOM 1402 O O . ASP A 1 193 ? -45.707 27.907 -3.156 1.00 11.45 209 ASP A O 1
ATOM 1407 N N . TYR A 1 194 ? -47.108 26.547 -4.328 1.00 10.34 210 TYR A N 1
ATOM 1408 C CA . TYR A 1 194 ? -48.053 26.277 -3.195 1.00 10.34 210 TYR A CA 1
ATOM 1409 C C . TYR A 1 194 ? -47.329 25.692 -2.021 1.00 9.78 210 TYR A C 1
ATOM 1410 O O . TYR A 1 194 ? -47.444 26.089 -0.864 1.00 10.36 210 TYR A O 1
ATOM 1419 N N . LEU A 1 195 ? -46.519 24.651 -2.223 1.00 8.71 211 LEU A N 1
ATOM 1420 C CA . LEU A 1 195 ? -45.693 24.046 -1.146 1.00 9.58 211 LEU A CA 1
ATOM 1421 C C . LEU A 1 195 ? -44.650 24.971 -0.528 1.00 9.99 211 LEU A C 1
ATOM 1422 O O . LEU A 1 195 ? -44.372 24.982 0.661 1.00 10.90 211 LEU A O 1
ATOM 1427 N N . GLU A 1 196 ? -44.081 25.797 -1.379 1.00 10.21 212 GLU A N 1
ATOM 1428 C CA . GLU A 1 196 ? -43.157 26.810 -0.908 1.00 12.95 212 GLU A CA 1
ATOM 1429 C C . GLU A 1 196 ? -43.886 27.766 0.043 1.00 13.76 212 GLU A C 1
ATOM 1430 O O . GLU A 1 196 ? -43.316 27.961 1.114 1.00 16.96 212 GLU A O 1
ATOM 1436 N N A GLN A 1 197 ? -45.072 28.257 -0.337 0.50 12.98 213 GLN A N 1
ATOM 1437 N N B GLN A 1 197 ? -45.090 28.207 -0.303 0.50 14.12 213 GLN A N 1
ATOM 1438 C CA A GLN A 1 197 ? -45.835 29.244 0.478 0.50 14.36 213 GLN A CA 1
ATOM 1439 C CA B GLN A 1 197 ? -45.722 29.214 0.560 0.50 16.48 213 GLN A CA 1
ATOM 1440 C C A GLN A 1 197 ? -46.132 28.590 1.840 0.50 16.71 213 GLN A C 1
ATOM 1441 C C B GLN A 1 197 ? -46.310 28.630 1.816 0.50 17.77 213 GLN A C 1
ATOM 1442 O O A GLN A 1 197 ? -45.964 29.179 2.925 0.50 15.73 213 GLN A O 1
ATOM 1443 O O B GLN A 1 197 ? -46.532 29.367 2.777 0.50 15.50 213 GLN A O 1
ATOM 1454 N N . ASN A 1 198 ? -46.514 27.321 1.813 1.00 17.58 214 ASN A N 1
ATOM 1455 C CA . ASN A 1 198 ? -46.748 26.571 3.049 1.00 18.79 214 ASN A CA 1
ATOM 1456 C C . ASN A 1 198 ? -45.622 25.945 3.797 1.00 18.84 214 ASN A C 1
ATOM 1457 O O . ASN A 1 198 ? -45.832 25.279 4.838 1.00 24.63 214 ASN A O 1
ATOM 1462 N N . ASN A 1 199 ? -44.395 26.247 3.402 1.00 19.78 215 ASN A N 1
ATOM 1463 C CA . ASN A 1 199 ? -43.265 25.634 4.061 1.00 20.26 215 ASN A CA 1
ATOM 1464 C C . ASN A 1 199 ? -43.302 24.105 4.037 1.00 20.59 215 ASN A C 1
ATOM 1465 O O . ASN A 1 199 ? -42.962 23.428 4.991 1.00 15.73 215 ASN A O 1
ATOM 1470 N N . LYS A 1 200 ? -43.608 23.545 2.875 1.00 16.26 216 LYS A N 1
ATOM 1471 C CA . LYS A 1 200 ? -43.703 22.096 2.722 1.00 14.24 216 LYS A CA 1
ATOM 1472 C C . LYS A 1 200 ? -42.952 21.642 1.444 1.00 12.27 216 LYS A C 1
ATOM 1473 O O . LYS A 1 200 ? -43.362 20.645 0.822 1.00 11.73 216 LYS A O 1
ATOM 1479 N N . LYS A 1 201 ? -41.810 22.273 1.163 1.00 10.85 217 LYS A N 1
ATOM 1480 C CA . LYS A 1 201 ? -41.148 22.024 -0.136 1.00 10.61 217 LYS A CA 1
ATOM 1481 C C . LYS A 1 201 ? -40.700 20.563 -0.240 1.00 11.09 217 LYS A C 1
ATOM 1482 O O . LYS A 1 201 ? -40.717 20.015 -1.340 1.00 9.70 217 LYS A O 1
ATOM 1488 N N . ASP A 1 202 ? -40.288 19.908 0.828 1.00 10.37 218 ASP A N 1
ATOM 1489 C CA . ASP A 1 202 ? -39.929 18.508 0.695 1.00 10.99 218 ASP A CA 1
ATOM 1490 C C . ASP A 1 202 ? -41.055 17.610 0.232 1.00 9.63 218 ASP A C 1
ATOM 1491 O O . ASP A 1 202 ? -40.799 16.489 -0.260 1.00 10.49 218 ASP A O 1
ATOM 1496 N N . GLU A 1 203 ? -42.292 18.045 0.369 1.00 10.01 219 GLU A N 1
ATOM 1497 C CA . GLU A 1 203 ? -43.399 17.259 -0.077 1.00 10.40 219 GLU A CA 1
ATOM 1498 C C . GLU A 1 203 ? -43.495 17.117 -1.612 1.00 8.50 219 GLU A C 1
ATOM 1499 O O . GLU A 1 203 ? -44.208 16.254 -2.142 1.00 8.71 219 GLU A O 1
ATOM 1505 N N . LEU A 1 204 ? -42.757 17.967 -2.335 1.00 7.62 220 LEU A N 1
ATOM 1506 C CA . LEU A 1 204 ? -42.719 17.848 -3.810 1.00 7.53 220 LEU A CA 1
ATOM 1507 C C . LEU A 1 204 ? -42.187 16.467 -4.201 1.00 7.37 220 LEU A C 1
ATOM 1508 O O . LEU A 1 204 ? -42.572 15.967 -5.270 1.00 7.35 220 LEU A O 1
ATOM 1513 N N . ALA A 1 205 ? -41.342 15.933 -3.338 1.00 6.84 221 ALA A N 1
ATOM 1514 C CA . ALA A 1 205 ? -40.726 14.602 -3.597 1.00 6.13 221 ALA A CA 1
ATOM 1515 C C . ALA A 1 205 ? -41.376 13.475 -2.817 1.00 6.91 221 ALA A C 1
ATOM 1516 O O . ALA A 1 205 ? -40.885 12.327 -2.856 1.00 6.58 221 ALA A O 1
ATOM 1518 N N . LYS A 1 206 ? -42.532 13.752 -2.202 1.00 7.39 222 LYS A N 1
ATOM 1519 C CA . LYS A 1 206 ? -43.283 12.760 -1.411 1.00 7.93 222 LYS A CA 1
ATOM 1520 C C . LYS A 1 206 ? -44.729 12.574 -1.831 1.00 7.47 222 LYS A C 1
ATOM 1521 O O . LYS A 1 206 ? -45.254 11.436 -1.800 1.00 8.57 222 LYS A O 1
ATOM 1527 N N . LYS A 1 207 ? -45.321 13.669 -2.293 1.00 7.14 223 LYS A N 1
ATOM 1528 C CA . LYS A 1 207 ? -46.739 13.686 -2.639 1.00 7.78 223 LYS A CA 1
ATOM 1529 C C . LYS A 1 207 ? -46.811 14.317 -4.033 1.00 7.75 223 LYS A C 1
ATOM 1530 O O . LYS A 1 207 ? -46.944 15.532 -4.174 1.00 7.35 223 LYS A O 1
ATOM 1536 N N . PRO A 1 208 ? -46.597 13.525 -5.094 1.00 5.91 224 PRO A N 1
ATOM 1537 C CA . PRO A 1 208 ? -46.275 14.095 -6.378 1.00 6.60 224 PRO A CA 1
ATOM 1538 C C . PRO A 1 208 ? -47.482 14.516 -7.168 1.00 6.39 224 PRO A C 1
ATOM 1539 O O . PRO A 1 208 ? -48.555 13.972 -7.020 1.00 6.89 224 PRO A O 1
ATOM 1543 N N . VAL A 1 209 ? -47.281 15.463 -8.100 1.00 5.85 225 VAL A N 1
ATOM 1544 C CA . VAL A 1 209 ? -48.243 15.913 -9.061 1.00 6.03 225 VAL A CA 1
ATOM 1545 C C . VAL A 1 209 ? -47.690 15.888 -10.485 1.00 5.78 225 VAL A C 1
ATOM 1546 O O . VAL A 1 209 ? -46.699 16.550 -10.722 1.00 6.94 225 VAL A O 1
ATOM 1550 N N . GLY A 1 210 ? -48.310 15.112 -11.350 1.00 5.25 226 GLY A N 1
ATOM 1551 C CA . GLY A 1 210 ? -47.826 14.962 -12.743 1.00 4.76 226 GLY A CA 1
ATOM 1552 C C . GLY A 1 210 ? -48.969 15.086 -13.711 1.00 5.35 226 GLY A C 1
ATOM 1553 O O . GLY A 1 210 ? -50.100 15.438 -13.347 1.00 6.21 226 GLY A O 1
ATOM 1554 N N . THR A 1 211 ? -48.720 14.731 -14.955 1.00 5.33 227 THR A N 1
ATOM 1555 C CA . THR A 1 211 ? -49.721 14.685 -16.008 1.00 5.10 227 THR A CA 1
ATOM 1556 C C . THR A 1 211 ? -50.020 13.306 -16.571 1.00 5.03 227 THR A C 1
ATOM 1557 O O . THR A 1 211 ? -50.831 13.186 -17.473 1.00 5.54 227 THR A O 1
ATOM 1561 N N . GLY A 1 212 ? -49.336 12.284 -16.062 1.00 4.54 228 GLY A N 1
ATOM 1562 C CA . GLY A 1 212 ? -49.395 10.984 -16.681 1.00 4.68 228 GLY A CA 1
ATOM 1563 C C . GLY A 1 212 ? -50.651 10.188 -16.497 1.00 5.01 228 GLY A C 1
ATOM 1564 O O . GLY A 1 212 ? -51.604 10.652 -15.847 1.00 5.06 228 GLY A O 1
ATOM 1565 N N . PRO A 1 213 ? -50.638 8.952 -16.987 1.00 5.28 229 PRO A N 1
ATOM 1566 C CA . PRO A 1 213 ? -51.879 8.193 -17.075 1.00 6.09 229 PRO A CA 1
ATOM 1567 C C . PRO A 1 213 ? -52.350 7.647 -15.734 1.00 5.57 229 PRO A C 1
ATOM 1568 O O . PRO A 1 213 ? -53.467 7.122 -15.697 1.00 6.16 229 PRO A O 1
ATOM 1572 N N . PHE A 1 214 ? -51.481 7.630 -14.729 1.00 4.88 230 PHE A N 1
ATOM 1573 C CA . PHE A 1 214 ? -51.857 7.347 -13.342 1.00 5.33 230 PHE A CA 1
ATOM 1574 C C . PHE A 1 214 ? -51.504 8.474 -12.412 1.00 6.16 230 PHE A C 1
ATOM 1575 O O . PHE A 1 214 ? -50.563 9.202 -12.668 1.00 5.99 230 PHE A O 1
ATOM 1583 N N . LYS A 1 215 ? -52.261 8.562 -11.317 1.00 6.92 231 LYS A N 1
ATOM 1584 C CA . LYS A 1 215 ? -51.948 9.537 -10.296 1.00 7.95 231 LYS A CA 1
ATOM 1585 C C . LYS A 1 215 ? -51.654 8.845 -8.983 1.00 6.98 231 LYS A C 1
ATOM 1586 O O . LYS A 1 215 ? -52.071 7.693 -8.778 1.00 6.42 231 LYS A O 1
ATOM 1592 N N . PHE A 1 216 ? -50.898 9.513 -8.130 1.00 7.30 232 PHE A N 1
ATOM 1593 C CA . PHE A 1 216 ? -50.529 8.983 -6.814 1.00 7.28 232 PHE A CA 1
ATOM 1594 C C . PHE A 1 216 ? -51.719 8.953 -5.844 1.00 7.19 232 PHE A C 1
ATOM 1595 O O . PHE A 1 216 ? -52.467 9.934 -5.822 1.00 8.64 232 PHE A O 1
ATOM 1603 N N . PHE A 1 217 ? -51.809 7.846 -5.110 1.00 6.61 233 PHE A N 1
ATOM 1604 C CA . PHE A 1 217 ? -52.750 7.773 -3.965 1.00 8.12 233 PHE A CA 1
ATOM 1605 C C . PHE A 1 217 ? -52.056 7.623 -2.645 1.00 9.03 233 PHE A C 1
ATOM 1606 O O . PHE A 1 217 ? -52.417 8.321 -1.680 1.00 11.15 233 PHE A O 1
ATOM 1614 N N . LEU A 1 218 ? -51.126 6.702 -2.496 1.00 8.64 234 LEU A N 1
ATOM 1615 C CA . LEU A 1 218 ? -50.479 6.443 -1.235 1.00 10.29 234 LEU A CA 1
ATOM 1616 C C . LEU A 1 218 ? -49.091 5.874 -1.427 1.00 8.65 234 LEU A C 1
ATOM 1617 O O . LEU A 1 218 ? -48.868 5.151 -2.415 1.00 6.65 234 LEU A O 1
ATOM 1622 N N . TRP A 1 219 ? -48.209 6.164 -0.488 1.00 8.22 235 TRP A N 1
ATOM 1623 C CA . TRP A 1 219 ? -46.900 5.537 -0.416 1.00 7.63 235 TRP A CA 1
ATOM 1624 C C . TRP A 1 219 ? -46.627 5.121 1.024 1.00 8.71 235 TRP A C 1
ATOM 1625 O O . TRP A 1 219 ? -46.416 5.978 1.889 1.00 9.97 235 TRP A O 1
ATOM 1636 N N . ASN A 1 220 ? -46.651 3.829 1.318 1.00 8.24 236 ASN A N 1
ATOM 1637 C CA . ASN A 1 220 ? -46.203 3.327 2.611 1.00 8.26 236 ASN A CA 1
ATOM 1638 C C . ASN A 1 220 ? -44.832 2.746 2.372 1.00 8.90 236 ASN A C 1
ATOM 1639 O O . ASN A 1 220 ? -44.647 1.754 1.638 1.00 7.96 236 ASN A O 1
ATOM 1644 N N A LYS A 1 221 ? -43.852 3.355 3.012 0.50 8.87 237 LYS A N 1
ATOM 1645 N N B LYS A 1 221 ? -43.851 3.350 3.019 0.50 8.36 237 LYS A N 1
ATOM 1646 C CA A LYS A 1 221 ? -42.456 3.045 2.821 0.50 10.76 237 LYS A CA 1
ATOM 1647 C CA B LYS A 1 221 ? -42.455 3.035 2.815 0.50 9.68 237 LYS A CA 1
ATOM 1648 C C A LYS A 1 221 ? -42.196 1.557 3.014 0.50 9.97 237 LYS A C 1
ATOM 1649 C C B LYS A 1 221 ? -42.184 1.556 3.022 0.50 9.41 237 LYS A C 1
ATOM 1650 O O A LYS A 1 221 ? -42.717 0.956 3.961 0.50 10.70 237 LYS A O 1
ATOM 1651 O O B LYS A 1 221 ? -42.653 0.970 4.002 0.50 10.24 237 LYS A O 1
ATOM 1662 N N . ASP A 1 222 ? -41.451 0.955 2.086 1.00 9.36 238 ASP A N 1
ATOM 1663 C CA . ASP A 1 222 ? -41.030 -0.442 2.146 1.00 9.50 238 ASP A CA 1
ATOM 1664 C C . ASP A 1 222 ? -42.193 -1.420 2.126 1.00 9.50 238 ASP A C 1
ATOM 1665 O O . ASP A 1 222 ? -42.031 -2.612 2.427 1.00 11.38 238 ASP A O 1
ATOM 1670 N N . GLU A 1 223 ? -43.405 -0.976 1.774 1.00 8.19 239 GLU A N 1
ATOM 1671 C CA . GLU A 1 223 ? -44.583 -1.820 1.749 1.00 8.75 239 GLU A CA 1
ATOM 1672 C C . GLU A 1 223 ? -45.339 -1.751 0.422 1.00 7.67 239 GLU A C 1
ATOM 1673 O O . GLU A 1 223 ? -45.370 -2.709 -0.348 1.00 6.78 239 GLU A O 1
ATOM 1679 N N . LYS A 1 224 ? -45.961 -0.612 0.135 1.00 6.42 240 LYS A N 1
ATOM 1680 C CA . LYS A 1 224 ? -46.710 -0.494 -1.113 1.00 7.08 240 LYS A CA 1
ATOM 1681 C C . LYS A 1 224 ? -46.914 0.958 -1.507 1.00 6.46 240 LYS A C 1
ATOM 1682 O O . LYS A 1 224 ? -46.933 1.870 -0.662 1.00 6.74 240 LYS A O 1
ATOM 1688 N N . ILE A 1 225 ? -47.045 1.161 -2.834 1.00 5.57 241 ILE A N 1
ATOM 1689 C CA . ILE A 1 225 ? -47.529 2.398 -3.442 1.00 5.23 241 ILE A CA 1
ATOM 1690 C C . ILE A 1 225 ? -48.809 2.063 -4.188 1.00 5.24 241 ILE A C 1
ATOM 1691 O O . ILE A 1 225 ? -48.896 1.024 -4.905 1.00 5.82 241 ILE A O 1
ATOM 1696 N N . ILE A 1 226 ? -49.802 2.955 -4.083 1.00 5.26 242 ILE A N 1
ATOM 1697 C CA . ILE A 1 226 ? -51.040 2.811 -4.821 1.00 6.01 242 ILE A CA 1
ATOM 1698 C C . ILE A 1 226 ? -51.151 3.931 -5.834 1.00 5.68 242 ILE A C 1
ATOM 1699 O O . ILE A 1 226 ? -50.990 5.112 -5.470 1.00 6.46 242 ILE A O 1
ATOM 1704 N N . LEU A 1 227 ? -51.347 3.544 -7.089 1.00 5.75 243 LEU A N 1
ATOM 1705 C CA . LEU A 1 227 ? -51.585 4.433 -8.226 1.00 5.89 243 LEU A CA 1
ATOM 1706 C C . LEU A 1 227 ? -53.020 4.244 -8.680 1.00 7.48 243 LEU A C 1
ATOM 1707 O O . LEU A 1 227 ? -53.479 3.098 -8.804 1.00 7.70 243 LEU A O 1
ATOM 1712 N N . LEU A 1 228 ? -53.698 5.332 -9.027 1.00 7.37 244 LEU A N 1
ATOM 1713 C CA . LEU A 1 228 ? -55.027 5.260 -9.599 1.00 7.76 244 LEU A CA 1
ATOM 1714 C C . LEU A 1 228 ? -55.055 5.787 -11.021 1.00 6.92 244 LEU A C 1
ATOM 1715 O O . LEU A 1 228 ? -54.308 6.751 -11.324 1.00 6.33 244 LEU A O 1
ATOM 1720 N N . LYS A 1 229 ? -55.947 5.276 -11.859 1.00 6.78 245 LYS A N 1
ATOM 1721 C CA . LYS A 1 229 ? -56.084 5.826 -13.173 1.00 6.98 245 LYS A CA 1
ATOM 1722 C C . LYS A 1 229 ? -56.333 7.306 -13.172 1.00 7.47 245 LYS A C 1
ATOM 1723 O O . LYS A 1 229 ? -57.180 7.803 -12.453 1.00 8.18 245 LYS A O 1
ATOM 1729 N N . ASN A 1 230 ? -55.662 8.016 -14.058 1.00 7.76 246 ASN A N 1
ATOM 1730 C CA . ASN A 1 230 ? -55.970 9.463 -14.300 1.00 8.13 246 ASN A CA 1
ATOM 1731 C C . ASN A 1 230 ? -56.974 9.505 -15.440 1.00 8.79 246 ASN A C 1
ATOM 1732 O O . ASN A 1 230 ? -56.673 9.287 -16.606 1.00 9.15 246 ASN A O 1
ATOM 1737 N N . GLN A 1 231 ? -58.224 9.789 -15.088 1.00 9.76 247 GLN A N 1
ATOM 1738 C CA . GLN A 1 231 ? -59.289 9.815 -16.094 1.00 10.89 247 GLN A CA 1
ATOM 1739 C C . GLN A 1 231 ? -59.170 10.981 -17.057 1.00 11.87 247 GLN A C 1
ATOM 1740 O O . GLN A 1 231 ? -59.730 10.916 -18.151 1.00 14.13 247 GLN A O 1
ATOM 1746 N N . ASP A 1 232 ? -58.383 11.971 -16.690 1.00 11.34 248 ASP A N 1
ATOM 1747 C CA . ASP A 1 232 ? -58.176 13.162 -17.541 1.00 13.36 248 ASP A CA 1
ATOM 1748 C C . ASP A 1 232 ? -56.880 13.134 -18.350 1.00 13.44 248 ASP A C 1
ATOM 1749 O O . ASP A 1 232 ? -56.493 14.143 -18.958 1.00 13.46 248 ASP A O 1
ATOM 1754 N N . TYR A 1 233 ? -56.186 11.995 -18.339 1.00 10.44 249 TYR A N 1
ATOM 1755 C CA . TYR A 1 233 ? -54.946 11.869 -19.115 1.00 8.68 249 TYR A CA 1
ATOM 1756 C C . TYR A 1 233 ? -55.145 12.336 -20.561 1.00 9.14 249 TYR A C 1
ATOM 1757 O O . TYR A 1 233 ? -56.087 11.949 -21.231 1.00 9.46 249 TYR A O 1
ATOM 1766 N N . TRP A 1 234 ? -54.131 13.043 -21.070 1.00 8.25 250 TRP A N 1
ATOM 1767 C CA . TRP A 1 234 ? -54.177 13.566 -22.446 1.00 9.76 250 TRP A CA 1
ATOM 1768 C C . TRP A 1 234 ? -54.119 12.510 -23.525 1.00 10.68 250 TRP A C 1
ATOM 1769 O O . TRP A 1 234 ? -54.614 12.744 -24.630 1.00 12.24 250 TRP A O 1
ATOM 1780 N N . GLY A 1 235 ? -53.453 11.382 -23.321 1.00 8.80 251 GLY A N 1
ATOM 1781 C CA . GLY A 1 235 ? -53.282 10.302 -24.256 1.00 8.88 251 GLY A CA 1
ATOM 1782 C C . GLY A 1 235 ? -54.376 9.262 -24.189 1.00 7.73 251 GLY A C 1
ATOM 1783 O O . GLY A 1 235 ? -55.376 9.457 -23.489 1.00 8.22 251 GLY A O 1
ATOM 1784 N N . PRO A 1 236 ? -54.085 8.119 -24.816 1.00 9.18 252 PRO A N 1
ATOM 1785 C CA . PRO A 1 236 ? -55.031 6.979 -24.764 1.00 9.74 252 PRO A CA 1
ATOM 1786 C C . PRO A 1 236 ? -55.172 6.551 -23.312 1.00 8.42 252 PRO A C 1
ATOM 1787 O O . PRO A 1 236 ? -54.154 6.390 -22.605 1.00 8.73 252 PRO A O 1
ATOM 1791 N N . LYS A 1 237 ? -56.399 6.464 -22.827 1.00 8.61 253 LYS A N 1
ATOM 1792 C CA . LYS A 1 237 ? -56.615 6.217 -21.399 1.00 9.06 253 LYS A CA 1
ATOM 1793 C C . LYS A 1 237 ? -56.050 4.842 -20.970 1.00 7.40 253 LYS A C 1
ATOM 1794 O O . LYS A 1 237 ? -56.118 3.885 -21.751 1.00 9.16 253 LYS A O 1
ATOM 1800 N N . ALA A 1 238 ? -55.484 4.808 -19.771 1.00 7.19 254 ALA A N 1
ATOM 1801 C CA . ALA A 1 238 ? -55.031 3.532 -19.248 1.00 7.87 254 ALA A CA 1
ATOM 1802 C C . ALA A 1 238 ? -56.183 2.542 -19.193 1.00 7.84 254 ALA A C 1
ATOM 1803 O O . ALA A 1 238 ? -57.352 2.903 -18.919 1.00 8.37 254 ALA A O 1
ATOM 1805 N N . TYR A 1 239 ? -55.862 1.255 -19.291 1.00 6.39 255 TYR A N 1
ATOM 1806 C CA . TYR A 1 239 ? -56.884 0.241 -19.118 1.00 6.60 255 TYR A CA 1
ATOM 1807 C C . TYR A 1 239 ? -57.256 -0.040 -17.690 1.00 6.75 255 TYR A C 1
ATOM 1808 O O . TYR A 1 239 ? -58.431 -0.242 -17.334 1.00 7.96 255 TYR A O 1
ATOM 1817 N N . LEU A 1 240 ? -56.234 -0.113 -16.843 1.00 6.11 256 LEU A N 1
ATOM 1818 C CA . LEU A 1 240 ? -56.419 -0.467 -15.453 1.00 6.05 256 LEU A CA 1
ATOM 1819 C C . LEU A 1 240 ? -56.977 0.666 -14.623 1.00 5.88 256 LEU A C 1
ATOM 1820 O O . LEU A 1 240 ? -56.629 1.850 -14.813 1.00 6.58 256 LEU A O 1
ATOM 1825 N N . ASP A 1 241 ? -57.770 0.372 -13.599 1.00 5.97 257 ASP A N 1
ATOM 1826 C CA . ASP A 1 241 ? -58.249 1.373 -12.675 1.00 6.30 257 ASP A CA 1
ATOM 1827 C C . ASP A 1 241 ? -57.228 1.712 -11.591 1.00 5.79 257 ASP A C 1
ATOM 1828 O O . ASP A 1 241 ? -57.263 2.794 -11.034 1.00 6.90 257 ASP A O 1
ATOM 1833 N N . LYS A 1 242 ? -56.429 0.735 -11.219 1.00 5.38 258 LYS A N 1
ATOM 1834 C CA . LYS A 1 242 ? -55.565 0.851 -10.068 1.00 5.84 258 LYS A CA 1
ATOM 1835 C C . LYS A 1 242 ? -54.339 -0.048 -10.259 1.00 5.57 258 LYS A C 1
ATOM 1836 O O . LYS A 1 242 ? -54.448 -1.143 -10.774 1.00 6.57 258 LYS A O 1
ATOM 1842 N N . VAL A 1 243 ? -53.190 0.394 -9.754 1.00 5.67 259 VAL A N 1
ATOM 1843 C CA . VAL A 1 243 ? -52.021 -0.425 -9.647 1.00 6.47 259 VAL A CA 1
ATOM 1844 C C . VAL A 1 243 ? -51.498 -0.343 -8.213 1.00 5.71 259 VAL A C 1
ATOM 1845 O O . VAL A 1 243 ? -51.275 0.743 -7.692 1.00 6.82 259 VAL A O 1
ATOM 1849 N N . VAL A 1 244 ? -51.306 -1.505 -7.610 1.00 5.72 260 VAL A N 1
ATOM 1850 C CA . VAL A 1 244 ? -50.661 -1.621 -6.310 1.00 6.19 260 VAL A CA 1
ATOM 1851 C C . VAL A 1 244 ? -49.246 -2.110 -6.599 1.00 6.25 260 VAL A C 1
ATOM 1852 O O . VAL A 1 244 ? -49.056 -3.214 -7.106 1.00 7.30 260 VAL A O 1
ATOM 1856 N N . VAL A 1 245 ? -48.265 -1.310 -6.199 1.00 5.91 261 VAL A N 1
ATOM 1857 C CA . VAL A 1 245 ? -46.862 -1.648 -6.375 1.00 5.73 261 VAL A CA 1
ATOM 1858 C C . VAL A 1 245 ? -46.359 -2.073 -4.998 1.00 4.99 261 VAL A C 1
ATOM 1859 O O . VAL A 1 245 ? -46.152 -1.208 -4.133 1.00 5.45 261 VAL A O 1
ATOM 1863 N N . ARG A 1 246 ? -46.195 -3.391 -4.827 1.00 5.44 262 ARG A N 1
ATOM 1864 C CA . ARG A 1 246 ? -45.764 -3.944 -3.561 1.00 6.39 262 ARG A CA 1
ATOM 1865 C C . ARG A 1 246 ? -44.269 -4.189 -3.540 1.00 6.05 262 ARG A C 1
ATOM 1866 O O . ARG A 1 246 ? -43.631 -4.598 -4.515 1.00 5.75 262 ARG A O 1
ATOM 1874 N N . THR A 1 247 ? -43.704 -3.974 -2.358 1.00 5.43 263 THR A N 1
ATOM 1875 C CA . THR A 1 247 ? -42.344 -4.383 -2.033 1.00 6.21 263 THR A CA 1
ATOM 1876 C C . THR A 1 247 ? -42.332 -5.661 -1.225 1.00 6.65 263 THR A C 1
ATOM 1877 O O . THR A 1 247 ? -42.851 -5.658 -0.123 1.00 7.34 263 THR A O 1
ATOM 1881 N N . ILE A 1 248 ? -41.807 -6.738 -1.795 1.00 6.15 264 ILE A N 1
ATOM 1882 C CA . ILE A 1 248 ? -41.684 -8.064 -1.133 1.00 6.42 264 ILE A CA 1
ATOM 1883 C C . ILE A 1 248 ? -40.236 -8.424 -1.358 1.00 6.20 264 ILE A C 1
ATOM 1884 O O . ILE A 1 248 ? -39.819 -8.863 -2.425 1.00 5.41 264 ILE A O 1
ATOM 1889 N N . PRO A 1 249 ? -39.408 -8.236 -0.321 1.00 6.80 265 PRO A N 1
ATOM 1890 C CA . PRO A 1 249 ? -37.973 -8.280 -0.543 1.00 7.23 265 PRO A CA 1
ATOM 1891 C C . PRO A 1 249 ? -37.382 -9.623 -0.872 1.00 7.48 265 PRO A C 1
ATOM 1892 O O . PRO A 1 249 ? -36.453 -9.724 -1.688 1.00 8.60 265 PRO A O 1
ATOM 1896 N N . ASN A 1 250 ? -38.001 -10.659 -0.328 1.00 7.33 266 ASN A N 1
ATOM 1897 C CA . ASN A 1 250 ? -37.504 -12.006 -0.596 1.00 8.42 266 ASN A CA 1
ATOM 1898 C C . ASN A 1 250 ? -38.067 -12.534 -1.904 1.00 6.93 266 ASN A C 1
ATOM 1899 O O . ASN A 1 250 ? -39.286 -12.611 -2.101 1.00 6.80 266 ASN A O 1
ATOM 1904 N N A SER A 1 251 ? -37.181 -12.878 -2.838 0.63 6.89 267 SER A N 1
ATOM 1905 N N B SER A 1 251 ? -37.192 -12.855 -2.857 0.37 7.02 267 SER A N 1
ATOM 1906 C CA A SER A 1 251 ? -37.634 -13.229 -4.177 0.63 7.10 267 SER A CA 1
ATOM 1907 C CA B SER A 1 251 ? -37.672 -13.221 -4.186 0.37 7.14 267 SER A CA 1
ATOM 1908 C C A SER A 1 251 ? -38.388 -14.545 -4.247 0.63 6.89 267 SER A C 1
ATOM 1909 C C B SER A 1 251 ? -38.474 -14.511 -4.175 0.37 7.03 267 SER A C 1
ATOM 1910 O O A SER A 1 251 ? -39.218 -14.752 -5.147 0.63 6.41 267 SER A O 1
ATOM 1911 O O B SER A 1 251 ? -39.466 -14.640 -4.903 0.37 6.74 267 SER A O 1
ATOM 1916 N N . SER A 1 252 ? -38.088 -15.444 -3.310 1.00 7.21 268 SER A N 1
ATOM 1917 C CA . SER A 1 252 ? -38.857 -16.690 -3.199 1.00 7.95 268 SER A CA 1
ATOM 1918 C C . SER A 1 252 ? -40.265 -16.400 -2.659 1.00 6.69 268 SER A C 1
ATOM 1919 O O . SER A 1 252 ? -41.265 -16.907 -3.165 1.00 7.67 268 SER A O 1
ATOM 1922 N N . THR A 1 253 ? -40.391 -15.547 -1.656 1.00 6.98 269 THR A N 1
ATOM 1923 C CA . THR A 1 253 ? -41.674 -15.110 -1.117 1.00 7.22 269 THR A CA 1
ATOM 1924 C C . THR A 1 253 ? -42.509 -14.415 -2.195 1.00 6.69 269 THR A C 1
ATOM 1925 O O . THR A 1 253 ? -43.725 -14.594 -2.335 1.00 6.74 269 THR A O 1
ATOM 1929 N N . ARG A 1 254 ? -41.807 -13.639 -3.043 1.00 6.71 270 ARG A N 1
ATOM 1930 C CA . ARG A 1 254 ? -42.486 -12.933 -4.135 1.00 6.61 270 ARG A CA 1
ATOM 1931 C C . ARG A 1 254 ? -43.055 -13.920 -5.155 1.00 6.72 270 ARG A C 1
ATOM 1932 O O . ARG A 1 254 ? -44.202 -13.784 -5.568 1.00 6.58 270 ARG A O 1
ATOM 1940 N N . ALA A 1 255 ? -42.276 -14.923 -5.575 1.00 6.22 271 ALA A N 1
ATOM 1941 C CA . ALA A 1 255 ? -42.796 -15.959 -6.430 1.00 6.69 271 ALA A CA 1
ATOM 1942 C C . ALA A 1 255 ? -43.911 -16.778 -5.816 1.00 6.78 271 ALA A C 1
ATOM 1943 O O . ALA A 1 255 ? -44.874 -17.121 -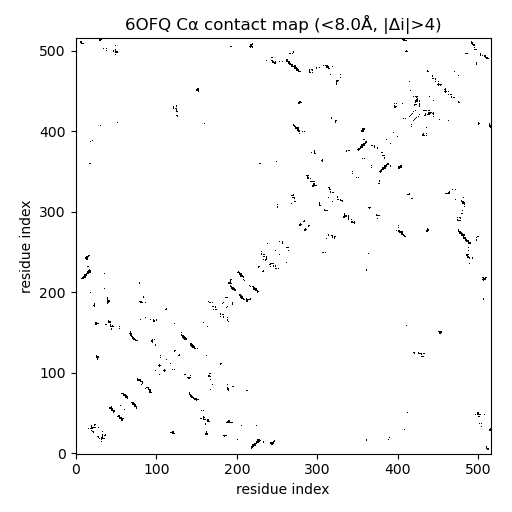6.503 1.00 5.82 271 ALA A O 1
ATOM 1945 N N . LEU A 1 256 ? -43.812 -17.039 -4.512 1.00 7.16 272 LEU A N 1
ATOM 1946 C CA . LEU A 1 256 ? -44.932 -17.708 -3.870 1.00 7.12 272 LEU A CA 1
ATOM 1947 C C . LEU A 1 256 ? -46.212 -16.893 -3.903 1.00 6.38 272 LEU A C 1
ATOM 1948 O O . LEU A 1 256 ? -47.319 -17.405 -4.167 1.00 6.77 272 LEU A O 1
ATOM 1953 N N . ALA A 1 257 ? -46.064 -15.571 -3.763 1.00 6.11 273 ALA A N 1
ATOM 1954 C CA . ALA A 1 257 ? -47.188 -14.691 -3.886 1.00 6.23 273 ALA A CA 1
ATOM 1955 C C . ALA A 1 257 ? -47.801 -14.702 -5.313 1.00 6.23 273 ALA A C 1
ATOM 1956 O O . ALA A 1 257 ? -49.017 -14.527 -5.483 1.00 6.63 273 ALA A O 1
ATOM 1958 N N . LEU A 1 258 ? -46.983 -14.915 -6.350 1.00 6.10 274 LEU A N 1
ATOM 1959 C CA . LEU A 1 258 ? -47.513 -15.104 -7.671 1.00 6.48 274 LEU A CA 1
ATOM 1960 C C . LEU A 1 258 ? -48.251 -16.401 -7.752 1.00 7.01 274 LEU A C 1
ATOM 1961 O O . LEU A 1 258 ? -49.342 -16.453 -8.336 1.00 7.86 274 LEU A O 1
ATOM 1966 N N . ARG A 1 259 ? -47.677 -17.449 -7.187 1.00 7.69 275 ARG A N 1
ATOM 1967 C CA . ARG A 1 259 ? -48.277 -18.786 -7.246 1.00 9.29 275 ARG A CA 1
ATOM 1968 C C . ARG A 1 259 ? -49.631 -18.814 -6.537 1.00 10.35 275 ARG A C 1
ATOM 1969 O O . ARG A 1 259 ? -50.482 -19.625 -6.916 1.00 12.55 275 ARG A O 1
ATOM 1977 N N . THR A 1 260 ? -49.820 -18.047 -5.486 1.00 9.63 276 THR A N 1
ATOM 1978 C CA . THR A 1 260 ? -51.105 -17.992 -4.785 1.00 10.00 276 THR A CA 1
ATOM 1979 C C . THR A 1 260 ? -52.056 -16.956 -5.384 1.00 11.53 276 THR A C 1
ATOM 1980 O O . THR A 1 260 ? -53.193 -16.807 -4.942 1.00 14.61 276 THR A O 1
ATOM 1984 N N . GLY A 1 261 ? -51.595 -16.168 -6.346 1.00 9.96 277 GLY A N 1
ATOM 1985 C CA . GLY A 1 261 ? -52.372 -15.065 -6.900 1.00 9.75 277 GLY A CA 1
ATOM 1986 C C . GLY A 1 261 ? -52.485 -13.800 -6.076 1.00 8.48 277 GLY A C 1
ATOM 1987 O O . GLY A 1 261 ? -53.179 -12.850 -6.468 1.00 9.86 277 GLY A O 1
ATOM 1988 N N . GLU A 1 262 ? -51.694 -13.747 -4.995 1.00 8.02 278 GLU A N 1
ATOM 1989 C CA . GLU A 1 262 ? -51.658 -12.571 -4.156 1.00 9.36 278 GLU A CA 1
ATOM 1990 C C . GLU A 1 262 ? -51.061 -11.384 -4.904 1.00 7.80 278 GLU A C 1
ATOM 1991 O O . GLU A 1 262 ? -51.347 -10.210 -4.647 1.00 9.36 278 GLU A O 1
ATOM 1997 N N . ILE A 1 263 ? -50.079 -11.702 -5.742 1.00 7.67 279 ILE A N 1
ATOM 1998 C CA . ILE A 1 263 ? -49.577 -10.651 -6.661 1.00 7.66 279 ILE A CA 1
ATOM 1999 C C . ILE A 1 263 ? -49.711 -11.237 -8.065 1.00 6.80 279 ILE A C 1
ATOM 2000 O O . ILE A 1 263 ? -49.934 -12.432 -8.272 1.00 6.86 279 ILE A O 1
ATOM 2005 N N . MET A 1 264 ? -49.582 -10.410 -9.107 1.00 5.99 280 MET A N 1
ATOM 2006 C CA . MET A 1 264 ? -49.971 -10.750 -10.471 1.00 6.37 280 MET A CA 1
ATOM 2007 C C . MET A 1 264 ? -48.843 -10.646 -11.497 1.00 6.41 280 MET A C 1
ATOM 2008 O O . MET A 1 264 ? -48.958 -11.192 -12.592 1.00 6.04 280 MET A O 1
ATOM 2013 N N . LEU A 1 265 ? -47.812 -9.884 -11.174 1.00 5.27 281 LEU A N 1
ATOM 2014 C CA . LEU A 1 265 ? -46.716 -9.595 -12.114 1.00 5.88 281 LEU A CA 1
ATOM 2015 C C . LEU A 1 265 ? -45.561 -9.224 -11.190 1.00 6.10 281 LEU A C 1
ATOM 2016 O O . LEU A 1 265 ? -45.740 -8.456 -10.248 1.00 5.52 281 LEU A O 1
ATOM 2021 N N . MET A 1 266 ? -44.370 -9.730 -11.475 1.00 5.50 282 MET A N 1
ATOM 2022 C CA . MET A 1 266 ? -43.216 -9.451 -10.616 1.00 5.48 282 MET A CA 1
ATOM 2023 C C . MET A 1 266 ? -41.911 -9.314 -11.380 1.00 4.84 282 MET A C 1
ATOM 2024 O O . MET A 1 266 ? -41.681 -9.976 -12.391 1.00 5.68 282 MET A O 1
ATOM 2029 N N . THR A 1 267 ? -41.027 -8.479 -10.844 1.00 5.34 283 THR A N 1
ATOM 2030 C CA . THR A 1 267 ? -39.662 -8.411 -11.346 1.00 5.50 283 THR A CA 1
ATOM 2031 C C . THR A 1 267 ? -38.771 -9.157 -10.364 1.00 5.89 283 THR A C 1
ATOM 2032 O O . THR A 1 267 ? -39.127 -9.413 -9.189 1.00 5.88 283 THR A O 1
ATOM 2036 N N . GLY A 1 268 ? -37.591 -9.471 -10.891 1.00 6.26 284 GLY A N 1
ATOM 2037 C CA . GLY A 1 268 ? -36.521 -9.977 -10.022 1.00 6.91 284 GLY A CA 1
ATOM 2038 C C . GLY A 1 268 ? -36.667 -11.414 -9.545 1.00 7.38 284 GLY A C 1
ATOM 2039 O O . GLY A 1 268 ? -36.341 -11.679 -8.377 1.00 7.27 284 GLY A O 1
ATOM 2040 N N . PRO A 1 269 ? -37.139 -12.357 -10.363 1.00 7.99 285 PRO A N 1
ATOM 2041 C CA . PRO A 1 269 ? -37.295 -13.730 -9.864 1.00 8.36 285 PRO A CA 1
ATOM 2042 C C . PRO A 1 269 ? -35.947 -14.328 -9.452 1.00 9.27 285 PRO A C 1
ATOM 2043 O O . PRO A 1 269 ? -34.909 -14.021 -10.082 1.00 9.67 285 PRO A O 1
ATOM 2047 N N . ASN A 1 270 ? -35.988 -15.292 -8.533 1.00 9.61 286 ASN A N 1
ATOM 2048 C CA . ASN A 1 270 ? -34.845 -16.182 -8.436 1.00 11.06 286 ASN A CA 1
ATOM 2049 C C . ASN A 1 270 ? -34.781 -17.083 -9.645 1.00 10.15 286 ASN A C 1
ATOM 2050 O O . ASN A 1 270 ? -35.728 -17.767 -10.022 1.00 10.87 286 ASN A O 1
ATOM 2055 N N . LEU A 1 271 ? -33.671 -16.976 -10.364 1.00 9.84 287 LEU A N 1
ATOM 2056 C CA . LEU A 1 271 ? -33.610 -17.658 -11.605 1.00 10.91 287 LEU A CA 1
ATOM 2057 C C . LEU A 1 271 ? -33.614 -19.207 -11.566 1.00 11.25 287 LEU A C 1
ATOM 2058 O O . LEU A 1 271 ? -34.092 -19.839 -12.518 1.00 11.99 287 LEU A O 1
ATOM 2063 N N . ASN A 1 272 ? -33.267 -19.737 -10.411 1.00 11.89 288 ASN A N 1
ATOM 2064 C CA . ASN A 1 272 ? -33.512 -21.176 -10.265 1.00 13.47 288 ASN A CA 1
ATOM 2065 C C . ASN A 1 272 ? -34.944 -21.545 -9.947 1.00 16.82 288 ASN A C 1
ATOM 2066 O O . ASN A 1 272 ? -35.204 -22.740 -9.807 1.00 15.74 288 ASN A O 1
ATOM 2071 N N . GLU A 1 273 ? -35.885 -20.609 -9.922 1.00 14.44 289 GLU A N 1
ATOM 2072 C CA . GLU A 1 273 ? -37.303 -20.941 -9.779 1.00 14.09 289 GLU A CA 1
ATOM 2073 C C . GLU A 1 273 ? -38.080 -20.768 -11.057 1.00 14.99 289 GLU A C 1
ATOM 2074 O O . GLU A 1 273 ? -39.261 -21.107 -11.080 1.00 13.50 289 GLU A O 1
ATOM 2080 N N . VAL A 1 274 ? -37.453 -20.250 -12.110 1.00 13.25 290 VAL A N 1
ATOM 2081 C CA . VAL A 1 274 ? -38.177 -19.974 -13.316 1.00 15.94 290 VAL A CA 1
ATOM 2082 C C . VAL A 1 274 ? -38.732 -21.218 -13.973 1.00 16.18 290 VAL A C 1
ATOM 2083 O O . VAL A 1 274 ? -39.882 -21.208 -14.428 1.00 15.25 290 VAL A O 1
ATOM 2087 N N . GLU A 1 275 ? -37.931 -22.286 -14.017 1.00 16.36 291 GLU A N 1
ATOM 2088 C CA . GLU A 1 275 ? -38.420 -23.525 -14.618 1.00 23.38 291 GLU A CA 1
ATOM 2089 C C . GLU A 1 275 ? -39.654 -24.057 -13.906 1.00 18.55 291 GLU A C 1
ATOM 2090 O O . GLU A 1 275 ? -40.622 -24.385 -14.579 1.00 23.45 291 GLU A O 1
ATOM 2096 N N . GLN A 1 276 ? -39.689 -24.038 -12.572 1.00 19.45 292 GLN A N 1
ATOM 2097 C CA . GLN A 1 276 ? -40.882 -24.420 -11.808 1.00 20.76 292 GLN A CA 1
ATOM 2098 C C . GLN A 1 276 ? -42.052 -23.527 -12.153 1.00 18.64 292 GLN A C 1
ATOM 2099 O O . GLN A 1 276 ? -43.144 -24.020 -12.423 1.00 20.72 292 GLN A O 1
ATOM 2105 N N . LEU A 1 277 ? -41.875 -22.203 -12.170 1.00 15.51 293 LEU A N 1
ATOM 2106 C CA . LEU A 1 277 ? -43.007 -21.310 -12.397 1.00 15.18 293 LEU A CA 1
ATOM 2107 C C . LEU A 1 277 ? -43.654 -21.477 -13.731 1.00 18.33 293 LEU A C 1
ATOM 2108 O O . LEU A 1 277 ? -44.882 -21.405 -13.880 1.00 20.40 293 LEU A O 1
ATOM 2113 N N . GLU A 1 278 ? -42.846 -21.617 -14.761 1.00 18.55 294 GLU A N 1
ATOM 2114 C CA . GLU A 1 278 ? -43.548 -21.701 -16.023 1.00 24.18 294 GLU A CA 1
ATOM 2115 C C . GLU A 1 278 ? -44.275 -23.015 -16.238 1.00 23.87 294 GLU A C 1
ATOM 2116 O O . GLU A 1 278 ? -45.061 -23.109 -17.192 1.00 23.70 294 GLU A O 1
ATOM 2122 N N . LYS A 1 279 ? -44.014 -24.005 -15.390 1.00 21.34 295 LYS A N 1
ATOM 2123 C CA . LYS A 1 279 ? -44.770 -25.230 -15.485 1.00 22.56 295 LYS A CA 1
ATOM 2124 C C . LYS A 1 279 ? -46.163 -25.112 -14.910 1.00 25.17 295 LYS A C 1
ATOM 2125 O O . LYS A 1 279 ? -47.000 -25.979 -15.121 1.00 24.13 295 LYS A O 1
ATOM 2131 N N . LEU A 1 280 ? -46.442 -24.042 -14.186 1.00 22.94 296 LEU A N 1
ATOM 2132 C CA . LEU A 1 280 ? -47.634 -24.028 -13.369 1.00 27.17 296 LEU A CA 1
ATOM 2133 C C . LEU A 1 280 ? -48.831 -23.544 -14.150 1.00 32.66 296 LEU A C 1
ATOM 2134 O O . LEU A 1 280 ? -48.658 -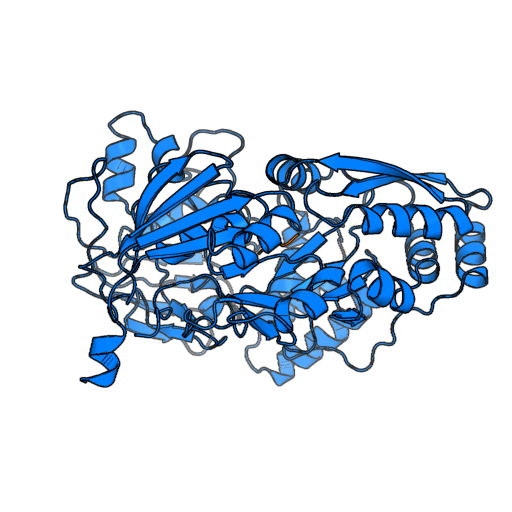22.846 -15.153 1.00 30.73 296 LEU A O 1
ATOM 2139 N N . PRO A 1 281 ? -50.027 -23.892 -13.635 1.00 41.24 297 PRO A N 1
ATOM 2140 C CA . PRO A 1 281 ? -51.256 -23.402 -14.239 1.00 36.79 297 PRO A CA 1
ATOM 2141 C C . PRO A 1 281 ? -51.260 -21.868 -14.130 1.00 25.70 297 PRO A C 1
ATOM 2142 O O . PRO A 1 281 ? -51.035 -21.295 -13.052 1.00 26.08 297 PRO A O 1
ATOM 2146 N N . ASN A 1 282 ? -51.523 -21.276 -15.284 1.00 17.63 298 ASN A N 1
ATOM 2147 C CA . ASN A 1 282 ? -51.866 -19.865 -15.307 1.00 14.94 298 ASN A CA 1
ATOM 2148 C C . ASN A 1 282 ? -50.682 -18.928 -15.076 1.00 13.79 298 ASN A C 1
ATOM 2149 O O . ASN A 1 282 ? -50.918 -17.742 -14.789 1.00 11.68 298 ASN A O 1
ATOM 2154 N N . ILE A 1 283 ? -49.445 -19.401 -15.220 1.00 12.94 299 ILE A N 1
ATOM 2155 C CA . ILE A 1 283 ? -48.291 -18.513 -15.088 1.00 12.93 299 ILE A CA 1
ATOM 2156 C C . ILE A 1 283 ? -47.551 -18.541 -16.395 1.00 12.84 299 ILE A C 1
ATOM 2157 O O . ILE A 1 283 ? -47.419 -19.604 -17.008 1.00 13.12 299 ILE A O 1
ATOM 2162 N N . VAL A 1 284 ? -47.101 -17.375 -16.829 1.00 11.05 300 VAL A N 1
ATOM 2163 C CA . VAL A 1 284 ? -46.310 -17.163 -18.066 1.00 11.32 300 VAL A CA 1
ATOM 2164 C C . VAL A 1 284 ? -45.028 -16.519 -17.525 1.00 10.69 300 VAL A C 1
ATOM 2165 O O . VAL A 1 284 ? -45.091 -15.636 -16.649 1.00 11.79 300 VAL A O 1
ATOM 2169 N N . VAL A 1 285 ? -43.894 -16.814 -18.152 1.00 8.71 301 VAL A N 1
ATOM 2170 C CA . VAL A 1 285 ? -42.677 -16.121 -17.815 1.00 8.75 301 VAL A CA 1
ATOM 2171 C C . VAL A 1 285 ? -42.211 -15.488 -19.123 1.00 8.19 301 VAL A C 1
ATOM 2172 O O . VAL A 1 285 ? -41.713 -16.193 -20.019 1.00 9.49 301 VAL A O 1
ATOM 2176 N N . ASP A 1 286 ? -42.290 -14.152 -19.185 1.00 6.01 302 ASP A N 1
ATOM 2177 C CA . ASP A 1 286 ? -41.797 -13.464 -20.384 1.00 7.60 302 ASP A CA 1
ATOM 2178 C C . ASP A 1 286 ? -40.285 -13.400 -20.342 1.00 7.86 302 ASP A C 1
ATOM 2179 O O . ASP A 1 286 ? -39.676 -13.236 -19.262 1.00 8.14 302 ASP A O 1
ATOM 2184 N N . LYS A 1 287 ? -39.618 -13.568 -21.494 1.00 7.05 303 LYS A N 1
ATOM 2185 C CA . LYS A 1 287 ? -38.156 -13.517 -21.559 1.00 7.30 303 LYS A CA 1
ATOM 2186 C C . LYS A 1 287 ? -37.742 -12.802 -22.810 1.00 7.96 303 LYS A C 1
ATOM 2187 O O . LYS A 1 287 ? -38.285 -13.083 -23.889 1.00 9.00 303 LYS A O 1
ATOM 2193 N N . SER A 1 288 ? -36.811 -11.874 -22.657 1.00 5.93 304 SER A N 1
ATOM 2194 C CA . SER A 1 288 ? -36.156 -11.298 -23.826 1.00 5.98 304 SER A CA 1
ATOM 2195 C C . SER A 1 288 ? -34.711 -10.922 -23.550 1.00 5.48 304 SER A C 1
ATOM 2196 O O . SER A 1 288 ? -34.262 -11.051 -22.422 1.00 5.93 304 SER A O 1
ATOM 2199 N N . ALA A 1 289 ? -33.934 -10.624 -24.589 1.00 5.76 305 ALA A N 1
ATOM 2200 C CA . ALA A 1 289 ? -32.509 -10.469 -24.377 1.00 6.35 305 ALA A CA 1
ATOM 2201 C C . ALA A 1 289 ? -32.065 -9.429 -23.375 1.00 7.14 305 ALA A C 1
ATOM 2202 O O . ALA A 1 289 ? -31.146 -9.566 -22.537 1.00 8.76 305 ALA A O 1
ATOM 2204 N N . GLY A 1 290 ? -32.804 -8.343 -23.464 1.00 6.63 306 GLY A N 1
ATOM 2205 C CA . GLY A 1 290 ? -32.683 -7.275 -22.433 1.00 7.18 306 GLY A CA 1
ATOM 2206 C C . GLY A 1 290 ? -31.779 -6.126 -22.892 1.00 6.41 306 GLY A C 1
ATOM 2207 O O . GLY A 1 290 ? -30.969 -6.230 -23.817 1.00 6.68 306 GLY A O 1
ATOM 2208 N N . LEU A 1 291 ? -31.884 -5.010 -22.194 1.00 5.64 307 LEU A N 1
ATOM 2209 C CA . LEU A 1 291 ? -31.057 -3.795 -22.345 1.00 5.07 307 LEU A CA 1
ATOM 2210 C C . LEU A 1 291 ? -30.259 -3.534 -21.063 1.00 4.54 307 LEU A C 1
ATOM 2211 O O . LEU A 1 291 ? -29.954 -2.391 -20.711 1.00 4.15 307 LEU A O 1
ATOM 2216 N N . LEU A 1 292 ? -29.907 -4.625 -20.410 1.00 5.38 308 LEU A N 1
ATOM 2217 C CA . LEU A 1 292 ? -29.300 -4.628 -19.074 1.00 6.18 308 LEU A CA 1
ATOM 2218 C C . LEU A 1 292 ? -27.848 -5.033 -19.092 1.00 6.07 308 LEU A C 1
ATOM 2219 O O . LEU A 1 292 ? -27.438 -5.930 -19.831 1.00 6.85 308 LEU A O 1
ATOM 2224 N N . ALA A 1 293 ? -27.044 -4.457 -18.203 1.00 5.48 309 ALA A N 1
ATOM 2225 C CA . ALA A 1 293 ? -25.687 -4.909 -17.964 1.00 5.60 309 ALA A CA 1
ATOM 2226 C C . ALA A 1 293 ? -25.459 -4.970 -16.455 1.00 5.75 309 ALA A C 1
ATOM 2227 O O . ALA A 1 293 ? -26.023 -4.158 -15.708 1.00 6.49 309 ALA A O 1
ATOM 2229 N N . SER A 1 294 ? -24.690 -5.960 -16.003 1.00 4.82 310 SER A N 1
ATOM 2230 C CA . SER A 1 294 ? -24.345 -6.176 -14.585 1.00 5.28 310 SER A CA 1
ATOM 2231 C C . SER A 1 294 ? -22.853 -6.451 -14.502 1.00 4.83 310 SER A C 1
ATOM 2232 O O . SER A 1 294 ? -22.323 -7.259 -15.239 1.00 4.38 310 SER A O 1
ATOM 2235 N N . TRP A 1 295 ? -22.197 -5.813 -13.524 1.00 4.36 311 TRP A N 1
ATOM 2236 C CA . TRP A 1 295 ? -20.707 -5.847 -13.474 1.00 4.43 311 TRP A CA 1
ATOM 2237 C C . TRP A 1 295 ? -20.236 -5.622 -12.048 1.00 4.38 311 TRP A C 1
ATOM 2238 O O . TRP A 1 295 ? -21.051 -5.389 -11.160 1.00 5.25 311 TRP A O 1
ATOM 2249 N N . LEU A 1 296 ? -18.948 -5.733 -11.857 1.00 4.84 312 LEU A N 1
ATOM 2250 C CA A LEU A 1 296 ? -18.363 -5.407 -10.584 0.61 5.71 312 LEU A CA 1
ATOM 2251 C CA B LEU A 1 296 ? -18.356 -5.386 -10.571 0.39 5.16 312 LEU A CA 1
ATOM 2252 C C . LEU A 1 296 ? -17.636 -4.074 -10.743 1.00 5.34 312 LEU A C 1
ATOM 2253 O O . LEU A 1 296 ? -16.707 -3.980 -11.570 1.00 5.34 312 LEU A O 1
ATOM 2262 N N . SER A 1 297 ? -18.035 -3.030 -10.028 1.00 5.59 313 SER A N 1
ATOM 2263 C CA . SER A 1 297 ? -17.281 -1.775 -9.936 1.00 6.28 313 SER A CA 1
ATOM 2264 C C . SER A 1 297 ? -15.992 -2.042 -9.150 1.00 6.12 313 SER A C 1
ATOM 2265 O O . SER A 1 297 ? -16.062 -2.791 -8.163 1.00 6.54 313 SER A O 1
ATOM 2268 N N . LEU A 1 298 ? -14.882 -1.481 -9.624 1.00 5.95 314 LEU A N 1
ATOM 2269 C CA . LEU A 1 298 ? -13.601 -1.477 -8.910 1.00 5.55 314 LEU A CA 1
ATOM 2270 C C . LEU A 1 298 ? -13.261 -0.009 -8.753 1.00 6.05 314 LEU A C 1
ATOM 2271 O O . LEU A 1 298 ? -13.220 0.751 -9.718 1.00 5.86 314 LEU A O 1
ATOM 2276 N N . ASN A 1 299 ? -12.990 0.409 -7.517 1.00 6.39 315 ASN A N 1
ATOM 2277 C CA . ASN A 1 299 ? -12.836 1.834 -7.239 1.00 6.61 315 ASN A CA 1
ATOM 2278 C C . ASN A 1 299 ? -11.420 2.223 -7.581 1.00 7.70 315 ASN A C 1
ATOM 2279 O O . ASN A 1 299 ? -10.487 2.008 -6.783 1.00 6.86 315 ASN A O 1
ATOM 2284 N N . THR A 1 300 ? -11.244 2.700 -8.797 1.00 7.12 316 THR A N 1
ATOM 2285 C CA . THR A 1 300 ? -9.923 2.961 -9.371 1.00 7.40 316 THR A CA 1
ATOM 2286 C C . THR A 1 300 ? -9.151 4.102 -8.665 1.00 8.46 316 THR A C 1
ATOM 2287 O O . THR A 1 300 ? -7.973 4.297 -9.029 1.00 10.37 316 THR A O 1
ATOM 2291 N N . GLN A 1 301 ? -9.781 4.798 -7.738 1.00 10.32 317 GLN A N 1
ATOM 2292 C CA . GLN A 1 301 ? -9.021 5.810 -6.991 1.00 11.66 317 GLN A CA 1
ATOM 2293 C C . GLN A 1 301 ? -8.432 5.267 -5.727 1.00 11.18 317 GLN A C 1
ATOM 2294 O O . GLN A 1 301 ? -7.802 6.056 -5.019 1.00 12.98 317 GLN A O 1
ATOM 2300 N N . LYS A 1 302 ? -8.740 4.022 -5.382 1.00 9.59 318 LYS A N 1
ATOM 2301 C CA . LYS A 1 302 ? -8.296 3.463 -4.109 1.00 9.33 318 LYS A CA 1
ATOM 2302 C C . LYS A 1 302 ? -7.121 2.530 -4.315 1.00 9.26 318 LYS A C 1
ATOM 2303 O O . LYS A 1 302 ? -6.810 2.091 -5.411 1.00 8.88 318 LYS A O 1
ATOM 2309 N N . LYS A 1 303 ? -6.418 2.274 -3.206 1.00 10.20 319 LYS A N 1
ATOM 2310 C CA . LYS A 1 303 ? -5.322 1.329 -3.145 1.00 10.28 319 LYS A CA 1
ATOM 2311 C C . LYS A 1 303 ? -5.669 0.005 -3.793 1.00 9.09 319 LYS A C 1
ATOM 2312 O O . LYS A 1 303 ? -6.794 -0.431 -3.695 1.00 9.21 319 LYS A O 1
ATOM 2318 N N . TYR A 1 304 ? -4.738 -0.594 -4.513 1.00 8.74 320 TYR A N 1
ATOM 2319 C CA . TYR A 1 304 ? -4.856 -1.872 -5.199 1.00 8.60 320 TYR A CA 1
ATOM 2320 C C . TYR A 1 304 ? -5.564 -1.678 -6.551 1.00 7.66 320 TYR A C 1
ATOM 2321 O O . TYR A 1 304 ? -5.037 -2.002 -7.627 1.00 8.45 320 TYR A O 1
ATOM 2330 N N . PHE A 1 305 ? -6.766 -1.127 -6.475 1.00 7.53 321 PHE A N 1
ATOM 2331 C CA . PHE A 1 305 ? -7.599 -1.000 -7.682 1.00 7.44 321 PHE A CA 1
ATOM 2332 C C . PHE A 1 305 ? -7.175 0.139 -8.616 1.00 8.76 321 PHE A C 1
ATOM 2333 O O . PHE A 1 305 ? -7.637 0.190 -9.753 1.00 8.85 321 PHE A O 1
ATOM 2341 N N . ASN A 1 306 ? -6.322 1.029 -8.139 1.00 8.71 322 ASN A N 1
ATOM 2342 C CA . ASN A 1 306 ? -5.610 2.007 -8.959 1.00 8.33 322 ASN A CA 1
ATOM 2343 C C . ASN A 1 306 ? -4.461 1.445 -9.736 1.00 8.57 322 ASN A C 1
ATOM 2344 O O . ASN A 1 306 ? -3.870 2.173 -10.530 1.00 11.85 322 ASN A O 1
ATOM 2349 N N . ASN A 1 307 ? -4.224 0.142 -9.710 1.00 8.52 323 ASN A N 1
ATOM 2350 C CA . ASN A 1 307 ? -3.169 -0.532 -10.469 1.00 8.56 323 ASN A CA 1
ATOM 2351 C C . ASN A 1 307 ? -3.839 -1.394 -11.521 1.00 9.01 323 ASN A C 1
ATOM 2352 O O . ASN A 1 307 ? -4.468 -2.420 -11.186 1.00 8.37 323 ASN A O 1
ATOM 2357 N N . PRO A 1 308 ? -3.698 -1.092 -12.818 1.00 9.71 324 PRO A N 1
ATOM 2358 C CA . PRO A 1 308 ? -4.284 -1.865 -13.879 1.00 10.55 324 PRO A CA 1
ATOM 2359 C C . PRO A 1 308 ? -3.953 -3.348 -13.766 1.00 9.11 324 PRO A C 1
ATOM 2360 O O . PRO A 1 308 ? -4.735 -4.184 -14.168 1.00 8.65 324 PRO A O 1
ATOM 2364 N N . LEU A 1 309 ? -2.746 -3.692 -13.309 1.00 8.24 325 LEU A N 1
ATOM 2365 C CA . LEU A 1 309 ? -2.371 -5.111 -13.302 1.00 8.56 325 LEU A CA 1
ATOM 2366 C C . LEU A 1 309 ? -3.189 -5.846 -12.254 1.00 7.23 325 LEU A C 1
ATOM 2367 O O . LEU A 1 309 ? -3.515 -7.023 -12.457 1.00 7.00 325 LEU A O 1
ATOM 2372 N N . VAL A 1 310 ? -3.510 -5.175 -11.153 1.00 7.04 326 VAL A N 1
ATOM 2373 C CA . VAL A 1 310 ? -4.412 -5.775 -10.169 1.00 6.70 326 VAL A CA 1
ATOM 2374 C C . VAL A 1 310 ? -5.788 -6.025 -10.753 1.00 6.42 326 VAL A C 1
ATOM 2375 O O . VAL A 1 310 ? -6.443 -7.096 -10.583 1.00 6.34 326 VAL A O 1
ATOM 2379 N N . ARG A 1 311 ? -6.255 -4.997 -11.451 1.00 5.70 327 ARG A N 1
ATOM 2380 C CA . ARG A 1 311 ? -7.552 -5.114 -12.112 1.00 5.83 327 ARG A CA 1
ATOM 2381 C C . ARG A 1 311 ? -7.621 -6.279 -13.069 1.00 6.68 327 ARG A C 1
ATOM 2382 O O . ARG A 1 311 ? -8.626 -7.014 -13.151 1.00 6.26 327 ARG A O 1
ATOM 2390 N N . LEU A 1 312 ? -6.594 -6.352 -13.911 1.00 6.58 328 LEU A N 1
ATOM 2391 C CA . LEU A 1 312 ? -6.524 -7.430 -14.857 1.00 7.08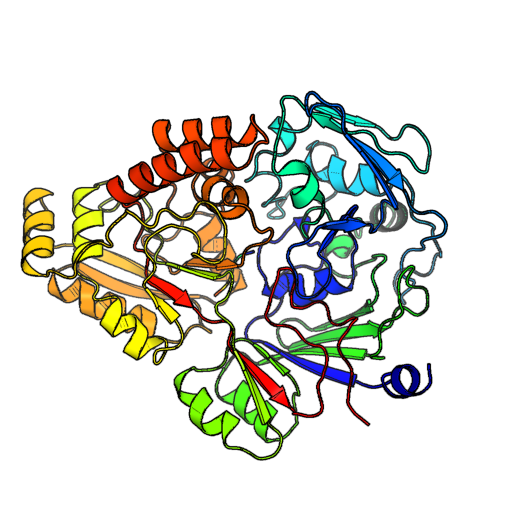 328 LEU A CA 1
ATOM 2392 C C . LEU A 1 312 ? -6.474 -8.784 -14.161 1.00 6.65 328 LEU A C 1
ATOM 2393 O O . LEU A 1 312 ? -7.126 -9.716 -14.597 1.00 7.35 328 LEU A O 1
ATOM 2398 N N . ALA A 1 313 ? -5.720 -8.878 -13.072 1.00 6.43 329 ALA A N 1
ATOM 2399 C CA . ALA A 1 313 ? -5.658 -10.160 -12.370 1.00 7.01 329 ALA A CA 1
ATOM 2400 C C . ALA A 1 313 ? -7.034 -10.612 -11.912 1.00 7.72 329 ALA A C 1
ATOM 2401 O O . ALA A 1 313 ? -7.447 -11.753 -12.104 1.00 8.12 329 ALA A O 1
ATOM 2403 N N . ILE A 1 314 ? -7.760 -9.660 -11.350 1.00 7.11 330 ILE A N 1
ATOM 2404 C CA . ILE A 1 314 ? -9.133 -9.901 -10.849 1.00 6.66 330 ILE A CA 1
ATOM 2405 C C . ILE A 1 314 ? -10.025 -10.311 -12.021 1.00 7.76 330 ILE A C 1
ATOM 2406 O O . ILE A 1 314 ? -10.761 -11.305 -11.892 1.00 8.79 330 ILE A O 1
ATOM 2411 N N . ASN A 1 315 ? -9.897 -9.656 -13.185 1.00 7.49 331 ASN A N 1
ATOM 2412 C CA . ASN A 1 315 ? -10.630 -10.038 -14.392 1.00 8.80 331 ASN A CA 1
ATOM 2413 C C . ASN A 1 315 ? -10.362 -11.467 -14.820 1.00 9.79 331 ASN A C 1
ATOM 2414 O O . ASN A 1 315 ? -11.295 -12.174 -15.187 1.00 11.41 331 ASN A O 1
ATOM 2419 N N . HIS A 1 316 ? -9.111 -11.916 -14.741 1.00 8.12 332 HIS A N 1
ATOM 2420 C CA . HIS A 1 316 ? -8.745 -13.266 -15.160 1.00 7.75 332 HIS A CA 1
ATOM 2421 C C . HIS A 1 316 ? -9.070 -14.310 -14.106 1.00 8.39 332 HIS A C 1
ATOM 2422 O O . HIS A 1 316 ? -8.932 -15.509 -14.372 1.00 8.37 332 HIS A O 1
ATOM 2429 N N . ALA A 1 317 ? -9.409 -13.910 -12.887 1.00 8.98 333 ALA A N 1
ATOM 2430 C CA . ALA A 1 317 ? -9.640 -14.833 -11.768 1.00 9.30 333 ALA A CA 1
ATOM 2431 C C . ALA A 1 317 ? -11.106 -15.168 -11.539 1.00 8.99 333 ALA A C 1
ATOM 2432 O O . ALA A 1 317 ? -11.415 -16.087 -10.789 1.00 9.88 333 ALA A O 1
ATOM 2434 N N . ILE A 1 318 ? -12.008 -14.545 -12.283 1.00 8.06 334 ILE A N 1
ATOM 2435 C CA . ILE A 1 318 ? -13.445 -14.805 -12.129 1.00 8.99 334 ILE A CA 1
ATOM 2436 C C . ILE A 1 318 ? -13.974 -15.492 -13.361 1.00 9.01 334 ILE A C 1
ATOM 2437 O O . ILE A 1 318 ? -13.889 -14.991 -14.485 1.00 8.91 334 ILE A O 1
ATOM 2442 N N . ASN A 1 319 ? -14.400 -16.748 -13.182 1.00 8.18 335 ASN A N 1
ATOM 2443 C CA . ASN A 1 319 ? -14.926 -17.494 -14.307 1.00 9.33 335 ASN A CA 1
ATOM 2444 C C . ASN A 1 319 ? -16.351 -17.155 -14.673 1.00 9.15 335 ASN A C 1
ATOM 2445 O O . ASN A 1 319 ? -17.304 -17.543 -14.001 1.00 8.37 335 ASN A O 1
ATOM 2450 N N . VAL A 1 320 ? -16.514 -16.227 -15.601 1.00 9.46 336 VAL A N 1
ATOM 2451 C CA . VAL A 1 320 ? -17.841 -15.671 -15.878 1.00 10.16 336 VAL A CA 1
ATOM 2452 C C . VAL A 1 320 ? -18.788 -16.709 -16.464 1.00 9.91 336 VAL A C 1
ATOM 2453 O O . VAL A 1 320 ? -19.988 -16.672 -16.174 1.00 9.67 336 VAL A O 1
ATOM 2457 N N . ASP A 1 321 ? -18.296 -17.644 -17.280 1.00 9.65 337 ASP A N 1
ATOM 2458 C CA . ASP A 1 321 ? -19.188 -18.709 -17.765 1.00 10.74 337 ASP A CA 1
ATOM 2459 C C . ASP A 1 321 ? -19.821 -19.483 -16.572 1.00 10.46 337 ASP A C 1
ATOM 2460 O O . ASP A 1 321 ? -21.017 -19.779 -16.514 1.00 11.94 337 ASP A O 1
ATOM 2465 N N . ASP A 1 322 ? -19.017 -19.787 -15.566 1.00 10.05 338 ASP A N 1
ATOM 2466 C CA . ASP A 1 322 ? -19.504 -20.461 -14.358 1.00 10.73 338 ASP A CA 1
ATOM 2467 C C . ASP A 1 322 ? -20.425 -19.583 -13.532 1.00 10.06 338 ASP A C 1
ATOM 2468 O O . ASP A 1 322 ? -21.459 -19.987 -13.000 1.00 11.06 338 ASP A O 1
ATOM 2473 N N . TYR A 1 323 ? -20.072 -18.295 -13.440 1.00 9.26 339 TYR A N 1
ATOM 2474 C CA . TYR A 1 323 ? -20.927 -17.346 -12.766 1.00 8.47 339 TYR A CA 1
ATOM 2475 C C . TYR A 1 323 ? -22.325 -17.288 -13.383 1.00 8.84 339 TYR A C 1
ATOM 2476 O O . TYR A 1 323 ? -23.328 -17.253 -12.635 1.00 11.69 339 TYR A O 1
ATOM 2485 N N . ILE A 1 324 ? -22.413 -17.219 -14.689 1.00 9.30 340 ILE A N 1
ATOM 2486 C CA . ILE A 1 324 ? -23.677 -17.226 -15.360 1.00 10.24 340 ILE A CA 1
ATOM 2487 C C . ILE A 1 324 ? -24.505 -18.488 -15.071 1.00 12.11 340 ILE A C 1
ATOM 2488 O O . ILE A 1 324 ? -25.702 -18.384 -14.874 1.00 11.68 340 ILE A O 1
ATOM 2493 N N . LYS A 1 325 ? -23.842 -19.637 -15.075 1.00 14.83 341 LYS A N 1
ATOM 2494 C CA . LYS A 1 325 ? -24.534 -20.860 -14.641 1.00 18.20 341 LYS A CA 1
ATOM 2495 C C . LYS A 1 325 ? -25.059 -20.838 -13.217 1.00 19.05 341 LYS A C 1
ATOM 2496 O O . LYS A 1 325 ? -26.238 -21.128 -12.999 1.00 18.60 341 LYS A O 1
ATOM 2502 N N . VAL A 1 326 ? -24.226 -20.446 -12.249 1.00 17.09 342 VAL A N 1
ATOM 2503 C CA . VAL A 1 326 ? -24.600 -20.388 -10.845 1.00 17.79 342 VAL A CA 1
ATOM 2504 C C . VAL A 1 326 ? -25.582 -19.327 -10.441 1.00 19.83 342 VAL A C 1
ATOM 2505 O O . VAL A 1 326 ? -26.502 -19.565 -9.649 1.00 18.39 342 VAL A O 1
ATOM 2509 N N . ILE A 1 327 ? -25.298 -18.101 -10.855 1.00 16.78 343 ILE A N 1
ATOM 2510 C CA . ILE A 1 327 ? -26.051 -16.978 -10.408 1.00 18.61 343 ILE A CA 1
ATOM 2511 C C . ILE A 1 327 ? -27.265 -16.858 -11.289 1.00 16.99 343 ILE A C 1
ATOM 2512 O O . ILE A 1 327 ? -28.310 -16.446 -10.813 1.00 18.83 343 ILE A O 1
ATOM 2517 N N . TYR A 1 328 ? -27.107 -17.013 -12.592 1.00 12.86 344 TYR A N 1
ATOM 2518 C CA . TYR A 1 328 ? -28.202 -16.741 -13.484 1.00 11.43 344 TYR A CA 1
ATOM 2519 C C . TYR A 1 328 ? -28.918 -17.928 -14.047 1.00 11.22 344 TYR A C 1
ATOM 2520 O O . TYR A 1 328 ? -29.877 -17.803 -14.806 1.00 10.70 344 TYR A O 1
ATOM 2529 N N . GLU A 1 329 ? -28.448 -19.143 -13.714 1.00 11.34 345 GLU A N 1
ATOM 2530 C CA . GLU A 1 329 ? -29.002 -20.345 -14.286 1.00 12.02 345 GLU A CA 1
ATOM 2531 C C . GLU A 1 329 ? -29.123 -20.288 -15.789 1.00 10.66 345 GLU A C 1
ATOM 2532 O O . GLU A 1 329 ? -30.021 -20.840 -16.427 1.00 11.50 345 GLU A O 1
ATOM 2538 N N . GLY A 1 330 ? -28.111 -19.663 -16.396 1.00 9.19 346 GLY A N 1
ATOM 2539 C CA . GLY A 1 330 ? -28.066 -19.607 -17.823 1.00 8.98 346 GLY A CA 1
ATOM 2540 C C . GLY A 1 330 ? -28.822 -18.474 -18.493 1.00 8.06 346 GLY A C 1
ATOM 2541 O O . GLY A 1 330 ? -28.780 -18.297 -19.716 1.00 7.74 346 GLY A O 1
ATOM 2542 N N . PHE A 1 331 ? -29.612 -17.743 -17.706 1.00 7.81 347 PHE A N 1
ATOM 2543 C CA . PHE A 1 331 ? -30.511 -16.694 -18.247 1.00 7.78 347 PHE A CA 1
ATOM 2544 C C . PHE A 1 331 ? -29.764 -15.348 -18.390 1.00 7.11 347 PHE A C 1
ATOM 2545 O O . PHE A 1 331 ? -30.181 -14.323 -17.855 1.00 5.83 347 PHE A O 1
ATOM 2553 N N . ALA A 1 332 ? -28.650 -15.386 -19.114 1.00 5.85 348 ALA A N 1
ATOM 2554 C CA . ALA A 1 332 ? -27.803 -14.211 -19.324 1.00 5.90 348 ALA A CA 1
ATOM 2555 C C . ALA A 1 332 ? -26.791 -14.523 -20.397 1.00 6.36 348 ALA A C 1
ATOM 2556 O O . ALA A 1 332 ? -26.518 -15.668 -20.698 1.00 6.74 348 ALA A O 1
ATOM 2558 N N . GLN A 1 333 ? -26.161 -13.496 -20.923 1.00 6.59 349 GLN A N 1
ATOM 2559 C CA . GLN A 1 333 ? -25.040 -13.598 -21.856 1.00 7.59 349 GLN A CA 1
ATOM 2560 C C . GLN A 1 333 ? -23.787 -13.031 -21.214 1.00 7.47 349 GLN A C 1
ATOM 2561 O O . GLN A 1 333 ? -23.880 -12.031 -20.479 1.00 7.33 349 GLN A O 1
ATOM 2567 N N . LYS A 1 334 ? -22.610 -13.576 -21.463 1.00 6.48 350 LYS A N 1
ATOM 2568 C CA . LYS A 1 334 ? -21.367 -13.059 -20.920 1.00 7.07 350 LYS A CA 1
ATOM 2569 C C . LYS A 1 334 ? -21.152 -11.610 -21.359 1.00 6.04 350 LYS A C 1
ATOM 2570 O O . LYS A 1 334 ? -21.261 -11.302 -22.555 1.00 6.61 350 LYS A O 1
ATOM 2576 N N . MET A 1 335 ? -20.856 -10.732 -20.397 1.00 5.34 351 MET A N 1
ATOM 2577 C CA . MET A 1 335 ? -20.590 -9.338 -20.714 1.00 4.82 351 MET A CA 1
ATOM 2578 C C . MET A 1 335 ? -19.148 -9.175 -21.205 1.00 5.44 351 MET A C 1
ATOM 2579 O O . MET A 1 335 ? -18.197 -9.772 -20.671 1.00 5.79 351 MET A O 1
ATOM 2584 N N . VAL A 1 336 ? -19.015 -8.362 -22.265 1.00 5.11 352 VAL A N 1
ATOM 2585 C CA . VAL A 1 336 ? -17.736 -8.011 -22.867 1.00 5.00 352 VAL A CA 1
ATOM 2586 C C . VAL A 1 336 ? -17.567 -6.492 -22.830 1.00 4.61 352 VAL A C 1
ATOM 2587 O O . VAL A 1 336 ? -16.640 -6.009 -22.196 1.00 5.52 352 VAL A O 1
ATOM 2591 N N . ASN A 1 337 ? -18.431 -5.725 -23.465 1.00 4.01 353 ASN A N 1
ATOM 2592 C CA . ASN A 1 337 ? -18.416 -4.251 -23.471 1.00 3.78 353 ASN A CA 1
ATOM 2593 C C . ASN A 1 337 ? -19.339 -3.686 -22.408 1.00 3.27 353 ASN A C 1
ATOM 2594 O O . ASN A 1 337 ? -20.196 -4.382 -21.834 1.00 3.67 353 ASN A O 1
ATOM 2599 N N . PRO A 1 338 ? -19.262 -2.374 -22.144 1.00 3.46 354 PRO A N 1
ATOM 2600 C CA . PRO A 1 338 ? -20.081 -1.815 -21.052 1.00 3.73 354 PRO A CA 1
ATOM 2601 C C . PRO A 1 338 ? -21.571 -1.821 -21.273 1.00 3.96 354 PRO A C 1
ATOM 2602 O O . PRO A 1 338 ? -22.298 -1.656 -20.309 1.00 4.68 354 PRO A O 1
ATOM 2606 N N . PHE A 1 339 ? -22.035 -2.017 -22.496 1.00 4.20 355 PHE A N 1
ATOM 2607 C CA . PHE A 1 339 ? -23.457 -2.021 -22.852 1.00 4.15 355 PHE A CA 1
ATOM 2608 C C . PHE A 1 339 ? -23.781 -3.273 -23.667 1.00 4.49 355 PHE A C 1
ATOM 2609 O O . PHE A 1 339 ? -22.887 -3.847 -24.285 1.00 4.21 355 PHE A O 1
ATOM 2617 N N . PRO A 1 340 ? -25.050 -3.667 -23.720 1.00 4.72 356 PRO A N 1
ATOM 2618 C CA . PRO A 1 340 ? -25.412 -4.951 -24.336 1.00 4.86 356 PRO A CA 1
ATOM 2619 C C . PRO A 1 340 ? -25.502 -4.860 -25.860 1.00 5.38 356 PRO A C 1
ATOM 2620 O O . PRO A 1 340 ? -25.733 -3.773 -26.414 1.00 4.82 356 PRO A O 1
ATOM 2624 N N . PRO A 1 341 ? -25.437 -6.025 -26.525 1.00 5.46 357 PRO A N 1
ATOM 2625 C CA . PRO A 1 341 ? -25.422 -6.093 -27.980 1.00 5.95 357 PRO A CA 1
ATOM 2626 C C . PRO A 1 341 ? -26.767 -5.810 -28.637 1.00 6.92 357 PRO A C 1
ATOM 2627 O O . PRO A 1 341 ? -26.807 -5.730 -29.866 1.00 8.51 357 PRO A O 1
ATOM 2631 N N . THR A 1 342 ? -27.798 -5.614 -27.827 1.00 6.76 358 THR A N 1
ATOM 2632 C CA . THR A 1 342 ? -29.084 -5.093 -28.316 1.00 6.85 358 THR A CA 1
ATOM 2633 C C . THR A 1 342 ? -28.996 -3.613 -28.692 1.00 8.07 358 THR A C 1
ATOM 2634 O O . THR A 1 342 ? -29.971 -3.169 -29.271 1.00 10.44 358 THR A O 1
ATOM 2638 N N . ILE A 1 343 ? -27.916 -2.915 -28.408 1.00 6.56 359 ILE A N 1
ATOM 2639 C CA . ILE A 1 343 ? -27.745 -1.541 -28.811 1.00 6.71 359 ILE A CA 1
ATOM 2640 C C . ILE A 1 343 ? -26.706 -1.522 -29.935 1.00 6.68 359 ILE A C 1
ATOM 2641 O O . ILE A 1 343 ? -25.670 -2.172 -29.880 1.00 6.83 359 ILE A O 1
ATOM 2646 N N . TRP A 1 344 ? -26.990 -0.618 -30.873 1.00 5.16 360 TRP A N 1
ATOM 2647 C CA . TRP A 1 344 ? -26.035 -0.371 -31.913 1.00 4.94 360 TRP A CA 1
ATOM 2648 C C . TRP A 1 344 ? -24.681 0.122 -31.426 1.00 5.46 360 TRP A C 1
ATOM 2649 O O . TRP A 1 344 ? -24.582 0.716 -30.339 1.00 5.37 360 TRP A O 1
ATOM 2660 N N . GLY A 1 345 ? -23.615 -0.131 -32.188 1.00 5.93 361 GLY A N 1
ATOM 2661 C CA . GLY A 1 345 ? -22.301 0.372 -31.829 1.00 5.76 361 GLY A CA 1
ATOM 2662 C C . GLY A 1 345 ? -21.469 -0.553 -30.965 1.00 5.20 361 GLY A C 1
ATOM 2663 O O . GLY A 1 345 ? -20.288 -0.301 -30.709 1.00 6.07 361 GLY A O 1
ATOM 2664 N N . TYR A 1 346 ? -22.035 -1.691 -30.564 1.00 5.11 362 TYR A N 1
ATOM 2665 C CA . TYR A 1 346 ? -21.368 -2.697 -29.771 1.00 5.01 362 TYR A CA 1
ATOM 2666 C C . TYR A 1 346 ? -20.173 -3.254 -30.529 1.00 5.16 362 TYR A C 1
ATOM 2667 O O . TYR A 1 346 ? -20.280 -3.500 -31.747 1.00 5.76 362 TYR A O 1
ATOM 2676 N N . ASN A 1 347 ? -19.038 -3.401 -29.841 1.00 4.74 363 ASN A N 1
ATOM 2677 C CA . ASN A 1 347 ? -17.834 -3.817 -30.504 1.00 5.23 363 ASN A CA 1
ATOM 2678 C C . ASN A 1 347 ? -17.780 -5.345 -30.402 1.00 6.02 363 ASN A C 1
ATOM 2679 O O . ASN A 1 347 ? -17.346 -5.928 -29.397 1.00 6.13 363 ASN A O 1
ATOM 2684 N N . TYR A 1 348 ? -18.092 -5.976 -31.538 1.00 6.44 364 TYR A N 1
ATOM 2685 C CA . TYR A 1 348 ? -18.074 -7.454 -31.621 1.00 7.00 364 TYR A CA 1
ATOM 2686 C C . TYR A 1 348 ? -16.680 -8.007 -31.811 1.00 7.61 364 TYR A C 1
ATOM 2687 O O . TYR A 1 348 ? -16.538 -9.257 -31.803 1.00 9.22 364 TYR A O 1
ATOM 2696 N N . ASN A 1 349 ? -15.666 -7.185 -32.038 1.00 7.16 365 ASN A N 1
ATOM 2697 C CA . ASN A 1 349 ? -14.294 -7.576 -32.224 1.00 9.65 365 ASN A CA 1
ATOM 2698 C C . ASN A 1 349 ? -13.489 -7.754 -30.961 1.00 10.57 365 ASN A C 1
ATOM 2699 O O . ASN A 1 349 ? -12.624 -8.610 -30.935 1.00 14.58 365 ASN A O 1
ATOM 2704 N N . ILE A 1 350 ? -13.960 -7.213 -29.841 1.00 7.98 366 ILE A N 1
ATOM 2705 C CA . ILE A 1 350 ? -13.220 -7.360 -28.604 1.00 8.06 366 ILE A CA 1
ATOM 2706 C C . ILE A 1 350 ? -13.443 -8.767 -28.035 1.00 8.61 366 ILE A C 1
ATOM 2707 O O . ILE A 1 350 ? -14.567 -9.275 -28.008 1.00 8.92 366 ILE A O 1
ATOM 2712 N N . LYS A 1 351 ? -12.360 -9.313 -27.512 1.00 11.76 367 LYS A N 1
ATOM 2713 C CA . LYS A 1 351 ? -12.458 -10.643 -26.920 1.00 13.89 367 LYS A CA 1
ATOM 2714 C C . LYS A 1 351 ? -12.515 -10.475 -25.405 1.00 14.24 367 LYS A C 1
ATOM 2715 O O . LYS A 1 351 ? -11.713 -9.711 -24.842 1.00 13.48 367 LYS A O 1
ATOM 2721 N N . PRO A 1 352 ? -13.435 -11.202 -24.763 1.00 13.79 368 PRO A N 1
ATOM 2722 C CA . PRO A 1 352 ? -13.496 -11.085 -23.306 1.00 14.55 368 PRO A CA 1
ATOM 2723 C C . PRO A 1 352 ? -12.178 -11.556 -22.686 1.00 13.30 368 PRO A C 1
ATOM 2724 O O . PRO A 1 352 ? -11.498 -12.403 -23.268 1.00 13.74 368 PRO A O 1
ATOM 2728 N N . TYR A 1 353 ? -11.900 -11.142 -21.462 1.00 12.10 369 TYR A N 1
ATOM 2729 C CA . TYR A 1 353 ? -10.661 -11.600 -20.844 1.00 12.10 369 TYR A CA 1
ATOM 2730 C C . TYR A 1 353 ? -10.877 -13.051 -20.411 1.00 10.87 369 TYR A C 1
ATOM 2731 O O . TYR A 1 353 ? -11.877 -13.385 -19.803 1.00 12.42 369 TYR A O 1
ATOM 2740 N N . GLU A 1 354 ? -9.872 -13.858 -20.666 1.00 11.01 370 GLU A N 1
ATOM 2741 C CA . GLU A 1 354 ? -9.968 -15.302 -20.456 1.00 12.24 370 GLU A CA 1
ATOM 2742 C C . GLU A 1 354 ? -9.817 -15.678 -18.993 1.00 11.01 370 GLU A C 1
ATOM 2743 O O . GLU A 1 354 ? -8.998 -15.086 -18.304 1.00 10.17 370 GLU A O 1
ATOM 2749 N N . TYR A 1 355 ? -10.568 -16.692 -18.539 1.00 9.67 371 TYR A N 1
ATOM 2750 C CA . TYR A 1 355 ? -10.429 -17.200 -17.191 1.00 9.61 371 TYR A CA 1
ATOM 2751 C C . TYR A 1 355 ? -9.111 -17.944 -17.185 1.00 8.94 371 TYR A C 1
ATOM 2752 O O . TYR A 1 355 ? -8.957 -18.922 -17.946 1.00 11.34 371 TYR A O 1
ATOM 2761 N N . ASP A 1 356 ? -8.215 -17.544 -16.296 1.00 8.44 372 ASP A N 1
ATOM 2762 C CA . ASP A 1 356 ? -6.847 -18.081 -16.303 1.00 9.49 372 ASP A CA 1
ATOM 2763 C C . ASP A 1 356 ? -6.177 -17.777 -14.979 1.00 9.51 372 ASP A C 1
ATOM 2764 O O . ASP A 1 356 ? -5.718 -16.659 -14.703 1.00 7.60 372 ASP A O 1
ATOM 2769 N N . LEU A 1 357 ? -6.288 -18.714 -14.048 1.00 10.22 373 LEU A N 1
ATOM 2770 C CA . LEU A 1 357 ? -5.785 -18.502 -12.720 1.00 10.36 373 LEU A CA 1
ATOM 2771 C C . LEU A 1 357 ? -4.284 -18.286 -12.667 1.00 10.87 373 LEU A C 1
ATOM 2772 O O . LEU A 1 357 ? -3.838 -17.486 -11.851 1.00 9.60 373 LEU A O 1
ATOM 2777 N N . LYS A 1 358 ? -3.524 -19.075 -13.445 1.00 12.48 374 LYS A N 1
ATOM 2778 C CA . LYS A 1 358 ? -2.058 -18.890 -13.487 1.00 14.13 374 LYS A CA 1
ATOM 2779 C C . LYS A 1 358 ? -1.719 -17.468 -13.929 1.00 10.22 374 LYS A C 1
ATOM 2780 O O . LYS A 1 358 ? -0.925 -16.817 -13.252 1.00 11.20 374 LYS A O 1
ATOM 2786 N N . LYS A 1 359 ? -2.401 -17.005 -14.968 1.00 9.55 375 LYS A N 1
ATOM 2787 C CA . LYS A 1 359 ? -2.143 -15.615 -15.404 1.00 10.20 375 LYS A CA 1
ATOM 2788 C C . LYS A 1 359 ? -2.524 -14.616 -14.312 1.00 9.76 375 LYS A C 1
ATOM 2789 O O . LYS A 1 359 ? -1.844 -13.620 -14.084 1.00 9.52 375 LYS A O 1
ATOM 2795 N N . ALA A 1 360 ? -3.630 -14.842 -13.609 1.00 8.47 376 ALA A N 1
ATOM 2796 C CA . ALA A 1 360 ? -4.057 -13.922 -12.585 1.00 8.30 376 ALA A CA 1
ATOM 2797 C C . ALA A 1 360 ? -3.036 -13.812 -11.479 1.00 8.11 376 ALA A C 1
ATOM 2798 O O . ALA A 1 360 ? -2.715 -12.732 -10.988 1.00 7.82 376 ALA A O 1
ATOM 2800 N N . LYS A 1 361 ? -2.594 -14.980 -11.044 1.00 8.12 377 LYS A N 1
ATOM 2801 C CA . LYS A 1 361 ? -1.585 -14.958 -10.007 1.00 9.42 377 LYS A CA 1
ATOM 2802 C C . LYS A 1 361 ? -0.295 -14.252 -10.438 1.00 9.60 377 LYS A C 1
ATOM 2803 O O . LYS A 1 361 ? 0.275 -13.554 -9.614 1.00 10.80 377 LYS A O 1
ATOM 2809 N N . GLU A 1 362 ? 0.135 -14.510 -11.656 1.00 9.56 378 GLU A N 1
ATOM 2810 C CA . GLU A 1 362 ? 1.311 -13.871 -12.253 1.00 10.58 378 GLU A CA 1
ATOM 2811 C C . GLU A 1 362 ? 1.155 -12.342 -12.256 1.00 10.55 378 GLU A C 1
ATOM 2812 O O . GLU A 1 362 ? 2.037 -11.602 -11.848 1.00 11.21 378 GLU A O 1
ATOM 2818 N N . LEU A 1 363 ? -0.003 -11.872 -12.705 1.00 8.65 379 LEU A N 1
ATOM 2819 C CA . LEU A 1 363 ? -0.261 -10.429 -12.689 1.00 8.41 379 LEU A CA 1
ATOM 2820 C C . LEU A 1 363 ? -0.130 -9.799 -11.330 1.00 8.57 379 LEU A C 1
ATOM 2821 O O . LEU A 1 363 ? 0.385 -8.693 -11.178 1.00 7.65 379 LEU A O 1
ATOM 2826 N N . LEU A 1 364 ? -0.720 -10.429 -10.329 1.00 9.04 380 LEU A N 1
ATOM 2827 C CA . LEU A 1 364 ? -0.508 -9.972 -8.972 1.00 9.61 380 LEU A CA 1
ATOM 2828 C C . LEU A 1 364 ? 0.913 -9.977 -8.461 1.00 8.91 380 LEU A C 1
ATOM 2829 O O . LEU A 1 364 ? 1.248 -9.002 -7.790 1.00 10.77 380 LEU A O 1
ATOM 2834 N N . LYS A 1 365 ? 1.694 -10.979 -8.861 1.00 10.61 381 LYS A N 1
ATOM 2835 C CA . LYS A 1 365 ? 3.127 -10.957 -8.571 1.00 14.63 381 LYS A CA 1
ATOM 2836 C C . LYS A 1 365 ? 3.753 -9.743 -9.246 1.00 13.75 381 LYS A C 1
ATOM 2837 O O . LYS A 1 365 ? 4.543 -9.030 -8.620 1.00 14.41 381 LYS A O 1
ATOM 2843 N N . GLN A 1 366 ? 3.421 -9.548 -10.517 1.00 11.50 382 GLN A N 1
ATOM 2844 C CA . GLN A 1 366 ? 4.008 -8.398 -11.250 1.00 12.73 382 GLN A CA 1
ATOM 2845 C C . GLN A 1 366 ? 3.680 -7.041 -10.665 1.00 12.78 382 GLN A C 1
ATOM 2846 O O . GLN A 1 366 ? 4.492 -6.100 -10.641 1.00 12.63 382 GLN A O 1
ATOM 2852 N N . ALA A 1 367 ? 2.481 -6.928 -10.104 1.00 10.16 383 ALA A N 1
ATOM 2853 C CA . ALA A 1 367 ? 2.077 -5.691 -9.471 1.00 9.79 383 ALA A CA 1
ATOM 2854 C C . ALA A 1 367 ? 2.654 -5.419 -8.109 1.00 10.72 383 ALA A C 1
ATOM 2855 O O . ALA A 1 367 ? 2.414 -4.350 -7.560 1.00 12.09 383 ALA A O 1
ATOM 2857 N N . GLY A 1 368 ? 3.286 -6.464 -7.557 1.00 11.05 384 GLY A N 1
ATOM 2858 C CA . GLY A 1 368 ? 3.906 -6.306 -6.246 1.00 12.49 384 GLY A CA 1
ATOM 2859 C C . GLY A 1 368 ? 3.065 -6.856 -5.086 1.00 12.69 384 GLY A C 1
ATOM 2860 O O . GLY A 1 368 ? 3.332 -6.501 -3.933 1.00 13.89 384 GLY A O 1
ATOM 2861 N N . TYR A 1 369 ? 2.121 -7.764 -5.365 1.00 12.42 385 TYR A N 1
ATOM 2862 C CA . TYR A 1 369 ? 1.226 -8.340 -4.333 1.00 12.65 385 TYR A CA 1
ATOM 2863 C C . TYR A 1 369 ? 1.226 -9.852 -4.420 1.00 14.07 385 TYR A C 1
ATOM 2864 O O . TYR A 1 369 ? 0.220 -10.510 -4.684 1.00 15.78 385 TYR A O 1
ATOM 2873 N N . PRO A 1 370 ? 2.412 -10.439 -4.218 1.00 16.20 386 PRO A N 1
ATOM 2874 C CA . PRO A 1 370 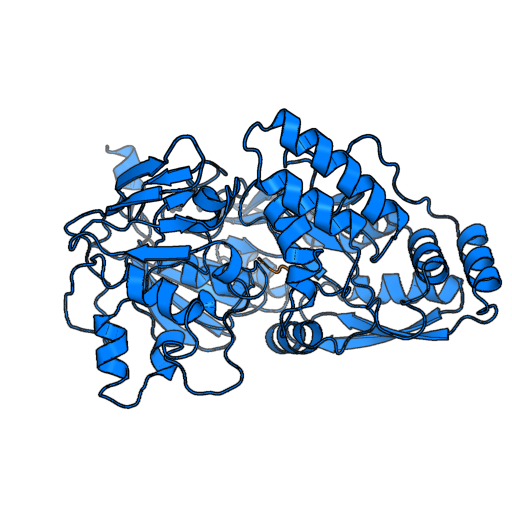? 2.497 -11.874 -4.391 1.00 17.69 386 PRO A CA 1
ATOM 2875 C C . PRO A 1 370 ? 1.798 -12.670 -3.296 1.00 20.74 386 PRO A C 1
ATOM 2876 O O . PRO A 1 370 ? 1.736 -13.888 -3.450 1.00 23.81 386 PRO A O 1
ATOM 2880 N N . ASN A 1 371 ? 1.462 -12.068 -2.164 1.00 23.67 387 ASN A N 1
ATOM 2881 C CA . ASN A 1 371 ? 0.591 -12.747 -1.165 1.00 24.23 387 ASN A CA 1
ATOM 2882 C C . ASN A 1 371 ? -0.814 -12.122 -1.138 1.00 23.91 387 ASN A C 1
ATOM 2883 O O . ASN A 1 371 ? -1.526 -12.139 -0.114 1.00 24.74 387 ASN A O 1
ATOM 2888 N N . GLY A 1 372 ? -1.254 -11.533 -2.249 1.00 17.11 388 GLY A N 1
ATOM 2889 C CA . GLY A 1 372 ? -2.568 -10.898 -2.283 1.00 15.74 388 GLY A CA 1
ATOM 2890 C C . GLY A 1 372 ? -2.740 -9.713 -1.365 1.00 14.10 388 GLY A C 1
ATOM 2891 O O . GLY A 1 372 ? -1.786 -9.031 -0.998 1.00 13.22 388 GLY A O 1
ATOM 2892 N N . PHE A 1 373 ? -3.977 -9.512 -0.904 1.00 12.37 389 PHE A N 1
ATOM 2893 C CA . PHE A 1 373 ? -4.358 -8.396 -0.097 1.00 10.07 389 PHE A CA 1
ATOM 2894 C C . PHE A 1 373 ? -5.765 -8.606 0.474 1.00 10.44 389 PHE A C 1
ATOM 2895 O O . PHE A 1 373 ? -6.449 -9.503 -0.020 1.00 11.36 389 PHE A O 1
ATOM 2903 N N . LYS A 1 374 ? -6.177 -7.741 1.382 1.00 11.55 390 LYS A N 1
ATOM 2904 C CA . LYS A 1 374 ? -7.534 -7.757 1.896 1.00 12.77 390 LYS A CA 1
ATOM 2905 C C . LYS A 1 374 ? -8.353 -6.621 1.264 1.00 10.01 390 LYS A C 1
ATOM 2906 O O . LYS A 1 374 ? -7.855 -5.519 1.065 1.00 10.40 390 LYS A O 1
ATOM 2912 N N . THR A 1 375 ? -9.626 -6.914 1.010 1.00 9.48 391 THR A N 1
ATOM 2913 C CA . THR A 1 375 ? -10.557 -5.930 0.458 1.00 8.99 391 THR A CA 1
ATOM 2914 C C . THR A 1 375 ? -11.991 -6.240 0.860 1.00 9.83 391 THR A C 1
ATOM 2915 O O . THR A 1 375 ? -12.202 -7.208 1.625 1.00 9.26 391 THR A O 1
ATOM 2919 N N . THR A 1 376 ? -12.945 -5.447 0.376 1.00 9.20 392 THR A N 1
ATOM 2920 C CA . THR A 1 376 ? -14.322 -5.550 0.783 1.00 8.90 392 THR A CA 1
ATOM 2921 C C . THR A 1 376 ? -15.141 -5.470 -0.492 1.00 9.06 392 THR A C 1
ATOM 2922 O O . THR A 1 376 ? -14.731 -4.802 -1.457 1.00 9.97 392 THR A O 1
ATOM 2926 N N . ILE A 1 377 ? -16.218 -6.222 -0.560 1.00 7.22 393 ILE A N 1
ATOM 2927 C CA . ILE A 1 377 ? -17.208 -6.083 -1.627 1.00 6.77 393 ILE A CA 1
ATOM 2928 C C . ILE A 1 377 ? -18.499 -5.666 -0.977 1.00 7.38 393 ILE A C 1
ATOM 2929 O O . ILE A 1 377 ? -18.932 -6.214 0.044 1.00 7.93 393 ILE A O 1
ATOM 2934 N N . PHE A 1 378 ? -19.204 -4.717 -1.581 1.00 6.69 394 PHE A N 1
ATOM 2935 C CA . PHE A 1 378 ? -20.544 -4.350 -1.170 1.00 6.72 394 PHE A CA 1
ATOM 2936 C C . PHE A 1 378 ? -21.529 -5.119 -2.025 1.00 7.84 394 PHE A C 1
ATOM 2937 O O . PHE A 1 378 ? -21.289 -5.241 -3.246 1.00 8.28 394 PHE A O 1
ATOM 2945 N N . THR A 1 379 ? -22.605 -5.593 -1.404 1.00 7.32 395 THR A N 1
ATOM 2946 C CA . THR A 1 379 ? -23.721 -6.190 -2.125 1.00 8.85 395 THR A CA 1
ATOM 2947 C C . THR A 1 379 ? -25.008 -5.719 -1.466 1.00 8.68 395 THR A C 1
ATOM 2948 O O . THR A 1 379 ? -24.977 -5.105 -0.393 1.00 10.98 395 THR A O 1
ATOM 2952 N N A THR A 1 380 ? -26.125 -5.908 -2.165 0.50 10.15 396 THR A N 1
ATOM 2953 N N B THR A 1 380 ? -26.133 -5.935 -2.143 0.50 9.62 396 THR A N 1
ATOM 2954 C CA A THR A 1 380 ? -27.437 -5.571 -1.639 0.50 10.32 396 THR A CA 1
ATOM 2955 C CA B THR A 1 380 ? -27.414 -5.466 -1.641 0.50 9.59 396 THR A CA 1
ATOM 2956 C C A THR A 1 380 ? -28.120 -6.741 -0.987 0.50 11.97 396 THR A C 1
ATOM 2957 C C B THR A 1 380 ? -28.256 -6.633 -1.160 0.50 11.37 396 THR A C 1
ATOM 2958 O O A THR A 1 380 ? -27.800 -7.909 -1.234 0.50 14.02 396 THR A O 1
ATOM 2959 O O B THR A 1 380 ? -28.108 -7.730 -1.713 0.50 13.58 396 THR A O 1
ATOM 2966 N N . SER A 1 381 ? -29.056 -6.391 -0.115 1.00 13.92 397 SER A N 1
ATOM 2967 C CA . SER A 1 381 ? -29.796 -7.442 0.592 1.00 15.22 397 SER A CA 1
ATOM 2968 C C . SER A 1 381 ? -30.686 -8.271 -0.337 1.00 18.19 397 SER A C 1
ATOM 2969 O O . SER A 1 381 ? -30.939 -9.442 -0.055 1.00 21.58 397 SER A O 1
ATOM 2972 N N . THR A 1 382 ? -31.154 -7.714 -1.436 1.00 17.76 398 THR A N 1
ATOM 2973 C CA . THR A 1 382 ? -32.115 -8.432 -2.254 1.00 22.21 398 THR A CA 1
ATOM 2974 C C . THR A 1 382 ? -31.444 -9.189 -3.392 1.00 21.86 398 THR A C 1
ATOM 2975 O O . THR A 1 382 ? -32.107 -10.034 -3.982 1.00 23.99 398 THR A O 1
ATOM 2979 N N . ARG A 1 383 ? -30.181 -8.928 -3.710 1.00 17.28 399 ARG A N 1
ATOM 2980 C CA . ARG A 1 383 ? -29.454 -9.714 -4.717 1.00 20.97 399 ARG A CA 1
ATOM 2981 C C . ARG A 1 383 ? -29.385 -11.145 -4.208 1.00 18.34 399 ARG A C 1
ATOM 2982 O O . ARG A 1 383 ? -29.376 -11.360 -3.008 1.00 16.31 399 ARG A O 1
ATOM 2990 N N . ASN A 1 384 ? -29.118 -12.102 -5.080 1.00 16.36 400 ASN A N 1
ATOM 2991 C CA . ASN A 1 384 ? -28.834 -13.451 -4.597 1.00 17.84 400 ASN A CA 1
ATOM 2992 C C . ASN A 1 384 ? -27.538 -13.445 -3.792 1.00 16.69 400 ASN A C 1
ATOM 2993 O O . ASN A 1 384 ? -26.546 -13.033 -4.374 1.00 15.97 400 ASN A O 1
ATOM 2998 N N . PRO A 1 385 ? -27.483 -13.936 -2.543 1.00 15.56 401 PRO A N 1
ATOM 2999 C CA . PRO A 1 385 ? -26.285 -13.925 -1.723 1.00 14.39 401 PRO A CA 1
ATOM 3000 C C . PRO A 1 385 ? -25.127 -14.726 -2.349 1.00 13.91 401 PRO A C 1
ATOM 3001 O O . PRO A 1 385 ? -23.981 -14.439 -2.033 1.00 13.50 401 PRO A O 1
ATOM 3005 N N . LYS A 1 386 ? -25.458 -15.656 -3.229 1.00 15.65 402 LYS A N 1
ATOM 3006 C CA . LYS A 1 386 ? -24.497 -16.469 -3.959 1.00 16.07 402 LYS A CA 1
ATOM 3007 C C . LYS A 1 386 ? -23.482 -15.650 -4.728 1.00 13.58 402 LYS A C 1
ATOM 3008 O O . LYS A 1 386 ? -22.343 -16.076 -4.926 1.00 13.29 402 LYS A O 1
ATOM 3014 N N . GLY A 1 387 ? -23.876 -14.466 -5.190 1.00 12.05 403 GLY A N 1
ATOM 3015 C CA . GLY A 1 387 ? -23.017 -13.710 -6.064 1.00 10.01 403 GLY A CA 1
ATOM 3016 C C . GLY A 1 387 ? -21.783 -13.209 -5.347 1.00 9.23 403 GLY A C 1
ATOM 3017 O O . GLY A 1 387 ? -20.692 -13.438 -5.854 1.00 9.12 403 GLY A O 1
ATOM 3018 N N . ALA A 1 388 ? -21.938 -12.557 -4.213 1.00 7.64 404 ALA A N 1
ATOM 3019 C CA . ALA A 1 388 ? -20.818 -12.081 -3.426 1.00 7.93 404 ALA A CA 1
ATOM 3020 C C . ALA A 1 388 ? -19.977 -13.262 -2.963 1.00 8.13 404 ALA A C 1
ATOM 3021 O O . ALA A 1 388 ? -18.775 -13.142 -2.938 1.00 8.58 404 ALA A O 1
ATOM 3023 N N . VAL A 1 389 ? -20.626 -14.348 -2.570 1.00 9.03 405 VAL A N 1
ATOM 3024 C CA . VAL A 1 389 ? -19.877 -15.540 -2.141 1.00 8.86 405 VAL A CA 1
ATOM 3025 C C . VAL A 1 389 ? -19.016 -16.117 -3.262 1.00 8.24 405 VAL A C 1
ATOM 3026 O O . VAL A 1 389 ? -17.868 -16.476 -3.056 1.00 8.44 405 VAL A O 1
ATOM 3030 N N . PHE A 1 390 ? -19.536 -16.096 -4.479 1.00 7.91 406 PHE A N 1
ATOM 3031 C CA . PHE A 1 390 ? -18.806 -16.517 -5.680 1.00 7.55 406 PHE A CA 1
ATOM 3032 C C . PHE A 1 390 ? -17.581 -15.652 -5.888 1.00 8.57 406 PHE A C 1
ATOM 3033 O O . PHE A 1 390 ? -16.504 -16.186 -6.162 1.00 8.64 406 PHE A O 1
ATOM 3041 N N . ILE A 1 391 ? -17.736 -14.331 -5.822 1.00 7.69 407 ILE A N 1
ATOM 3042 C CA . ILE A 1 391 ? -16.612 -13.442 -6.077 1.00 7.81 407 ILE A CA 1
ATOM 3043 C C . ILE A 1 391 ? -15.568 -13.676 -4.967 1.00 7.30 407 ILE A C 1
ATOM 3044 O O . ILE A 1 391 ? -14.346 -13.703 -5.202 1.00 7.78 407 ILE A O 1
ATOM 3049 N N . GLN A 1 392 ? -16.010 -13.770 -3.720 1.00 6.83 408 GLN A N 1
ATOM 3050 C CA . GLN A 1 392 ? -15.116 -14.016 -2.593 1.00 6.94 408 GLN A CA 1
ATOM 3051 C C . GLN A 1 392 ? -14.344 -15.306 -2.839 1.00 6.91 408 GLN A C 1
ATOM 3052 O O . GLN A 1 392 ? -13.135 -15.346 -2.608 1.00 7.84 408 GLN A O 1
ATOM 3058 N N . ALA A 1 393 ? -15.005 -16.337 -3.338 1.00 8.08 409 ALA A N 1
ATOM 3059 C CA . ALA A 1 393 ? -14.334 -17.643 -3.492 1.00 7.92 409 ALA A CA 1
ATOM 3060 C C . ALA A 1 393 ? -13.360 -17.588 -4.657 1.00 9.23 409 ALA A C 1
ATOM 3061 O O . ALA A 1 393 ? -12.250 -18.111 -4.572 1.00 9.40 409 ALA A O 1
ATOM 3063 N N . SER A 1 394 ? -13.766 -16.899 -5.721 1.00 8.27 410 SER A N 1
ATOM 3064 C CA . SER A 1 394 ? -12.885 -16.819 -6.895 1.00 8.86 410 SER A CA 1
ATOM 3065 C C . SER A 1 394 ? -11.627 -16.032 -6.534 1.00 9.26 410 SER A C 1
ATOM 3066 O O . SER A 1 394 ? -10.511 -16.454 -6.896 1.00 9.89 410 SER A O 1
ATOM 3069 N N . LEU A 1 395 ? -11.757 -14.887 -5.872 1.00 9.10 411 LEU A N 1
ATOM 3070 C CA . LEU A 1 395 ? -10.606 -14.087 -5.513 1.00 9.91 411 LEU A CA 1
ATOM 3071 C C . LEU A 1 395 ? -9.723 -14.658 -4.420 1.00 10.33 411 LEU A C 1
ATOM 3072 O O . LEU A 1 395 ? -8.510 -14.437 -4.441 1.00 10.07 411 LEU A O 1
ATOM 3077 N N . ALA A 1 396 ? -10.282 -15.495 -3.542 1.00 9.44 412 ALA A N 1
ATOM 3078 C CA . ALA A 1 396 ? -9.412 -16.161 -2.579 1.00 10.86 412 ALA A CA 1
ATOM 3079 C C . ALA A 1 396 ? -8.437 -17.107 -3.275 1.00 10.06 412 ALA A C 1
ATOM 3080 O O . ALA A 1 396 ? -7.357 -17.236 -2.666 1.00 11.16 412 ALA A O 1
ATOM 3082 N N . LYS A 1 397 ? -8.737 -17.603 -4.459 1.00 9.86 413 LYS A N 1
ATOM 3083 C CA . LYS A 1 397 ? -7.824 -18.453 -5.209 1.00 12.10 413 LYS A CA 1
ATOM 3084 C C . LYS A 1 397 ? -6.541 -17.756 -5.611 1.00 14.60 413 LYS A C 1
ATOM 3085 O O . LYS A 1 397 ? -5.567 -18.427 -5.910 1.00 15.38 413 LYS A O 1
ATOM 3091 N N . ILE A 1 398 ? -6.551 -16.427 -5.676 1.00 11.36 414 ILE A N 1
ATOM 3092 C CA . ILE A 1 398 ? -5.338 -15.680 -5.964 1.00 14.19 414 ILE A CA 1
ATOM 3093 C C . ILE A 1 398 ? -4.839 -14.887 -4.759 1.00 13.53 414 ILE A C 1
ATOM 3094 O O . ILE A 1 398 ? -4.043 -13.958 -4.848 1.00 14.19 414 ILE A O 1
ATOM 3099 N N . GLY A 1 399 ? -5.347 -15.208 -3.565 1.00 12.68 415 GLY A N 1
ATOM 3100 C CA . GLY A 1 399 ? -4.885 -14.606 -2.310 1.00 12.20 415 GLY A CA 1
ATOM 3101 C C . GLY A 1 399 ? -5.529 -13.283 -1.921 1.00 10.42 415 GLY A C 1
ATOM 3102 O O . GLY A 1 399 ? -5.070 -12.582 -1.036 1.00 12.68 415 GLY A O 1
ATOM 3103 N N . ILE A 1 400 ? -6.653 -12.952 -2.558 1.00 10.27 416 ILE A N 1
ATOM 3104 C CA . ILE A 1 400 ? -7.368 -11.723 -2.212 1.00 10.04 416 ILE A CA 1
ATOM 3105 C C . ILE A 1 400 ? -8.486 -12.184 -1.229 1.00 9.76 416 ILE A C 1
ATOM 3106 O O . ILE A 1 400 ? -9.394 -12.891 -1.682 1.00 10.13 416 ILE A O 1
ATOM 3111 N N . ASP A 1 401 ? -8.418 -11.659 -0.023 1.00 8.80 417 ASP A N 1
ATOM 3112 C CA . ASP A 1 401 ? -9.393 -11.969 1.054 1.00 10.13 417 ASP A CA 1
ATOM 3113 C C . ASP A 1 401 ? -10.466 -10.890 1.037 1.00 8.85 417 ASP A C 1
ATOM 3114 O O . ASP A 1 401 ? -10.274 -9.739 1.405 1.00 9.85 417 ASP A O 1
ATOM 3119 N N . VAL A 1 402 ? -11.624 -11.311 0.547 1.00 8.90 418 VAL A N 1
ATOM 3120 C CA . VAL A 1 402 ? -12.770 -10.417 0.407 1.00 8.34 418 VAL A CA 1
ATOM 3121 C C . VAL A 1 402 ? -13.780 -10.506 1.549 1.00 8.21 418 VAL A C 1
ATOM 3122 O O . VAL A 1 402 ? -14.327 -11.574 1.809 1.00 10.07 418 VAL A O 1
ATOM 3126 N N . LYS A 1 403 ? -13.986 -9.394 2.228 1.00 7.80 419 LYS A N 1
ATOM 3127 C CA . LYS A 1 403 ? -15.042 -9.315 3.219 1.00 8.65 419 LYS A CA 1
ATOM 3128 C C . LYS A 1 403 ? -16.307 -8.851 2.511 1.00 9.31 419 LYS A C 1
ATOM 3129 O O . LYS A 1 403 ? -16.241 -7.892 1.716 1.00 9.38 419 LYS A O 1
ATOM 3135 N N . ILE A 1 404 ? -17.461 -9.444 2.848 1.00 8.20 420 ILE A N 1
ATOM 3136 C CA . ILE A 1 404 ? -18.753 -9.115 2.253 1.00 8.55 420 ILE A CA 1
ATOM 3137 C C . ILE A 1 404 ? -19.545 -8.217 3.175 1.00 8.67 420 ILE A C 1
ATOM 3138 O O . ILE A 1 404 ? -19.766 -8.553 4.343 1.00 10.24 420 ILE A O 1
ATOM 3143 N N . GLU A 1 405 ? -19.904 -7.022 2.722 1.00 8.26 421 GLU A N 1
ATOM 3144 C CA . GLU A 1 405 ? -20.805 -6.122 3.459 1.00 9.20 421 GLU A CA 1
ATOM 3145 C C . GLU A 1 405 ? -22.123 -5.983 2.688 1.00 9.33 421 GLU A C 1
ATOM 3146 O O . GLU A 1 405 ? -22.140 -5.794 1.462 1.00 10.48 421 GLU A O 1
ATOM 3152 N N . VAL A 1 406 ? -23.244 -6.105 3.391 1.00 9.28 422 VAL A N 1
ATOM 3153 C CA . VAL A 1 406 ? -24.570 -6.153 2.765 1.00 9.54 422 VAL A CA 1
ATOM 3154 C C . VAL A 1 406 ? -25.317 -4.906 3.205 1.00 9.12 422 VAL A C 1
ATOM 3155 O O . VAL A 1 406 ? -25.398 -4.616 4.392 1.00 10.47 422 VAL A O 1
ATOM 3159 N N . TYR A 1 407 ? -25.970 -4.219 2.254 1.00 7.68 423 TYR A N 1
ATOM 3160 C CA . TYR A 1 407 ? -26.733 -3.017 2.548 1.00 8.56 423 TYR A CA 1
ATOM 3161 C C . TYR A 1 407 ? -28.100 -3.107 1.873 1.00 8.15 423 TYR A C 1
ATOM 3162 O O . TYR A 1 407 ? -28.221 -3.668 0.778 1.00 8.99 423 TYR A O 1
ATOM 3171 N N . GLU A 1 408 ? -29.119 -2.531 2.511 1.00 8.89 424 GLU A N 1
ATOM 3172 C CA . GLU A 1 408 ? -30.407 -2.400 1.834 1.00 8.89 424 GLU A CA 1
ATOM 3173 C C . GLU A 1 408 ? -30.236 -1.396 0.693 1.00 7.78 424 GLU A C 1
ATOM 3174 O O . GLU A 1 408 ? -29.290 -0.616 0.640 1.00 7.81 424 GLU A O 1
ATOM 3180 N N . TRP A 1 409 ? -31.159 -1.440 -0.265 1.00 7.13 425 TRP A N 1
ATOM 3181 C CA . TRP A 1 409 ? -30.992 -0.708 -1.544 1.00 7.29 425 TRP A CA 1
ATOM 3182 C C . TRP A 1 409 ? -30.781 0.795 -1.395 1.00 7.87 425 TRP A C 1
ATOM 3183 O O . TRP A 1 409 ? -29.867 1.340 -2.039 1.00 7.74 425 TRP A O 1
ATOM 3194 N N . GLY A 1 410 ? -31.602 1.451 -0.575 1.00 8.12 426 GLY A N 1
ATOM 3195 C CA . GLY A 1 410 ? -31.360 2.899 -0.493 1.00 7.87 426 GLY A CA 1
ATOM 3196 C C . GLY A 1 410 ? -29.986 3.246 0.044 1.00 7.40 426 GLY A C 1
ATOM 3197 O O . GLY A 1 410 ? -29.308 4.130 -0.463 1.00 8.81 426 GLY A O 1
ATOM 3198 N N . ALA A 1 411 ? -29.567 2.583 1.115 1.00 7.29 427 ALA A N 1
ATOM 3199 C CA . ALA A 1 411 ? -28.242 2.760 1.702 1.00 7.16 427 ALA A CA 1
ATOM 3200 C C . ALA A 1 411 ? -27.172 2.403 0.695 1.00 6.94 427 ALA A C 1
ATOM 3201 O O . ALA A 1 411 ? -26.134 3.049 0.656 1.00 7.81 427 ALA A O 1
ATOM 3203 N N . TYR A 1 412 ? -27.407 1.343 -0.069 1.00 6.46 428 TYR A N 1
ATOM 3204 C CA . TYR A 1 412 ? -26.384 0.882 -1.011 1.00 6.34 428 TYR A CA 1
ATOM 3205 C C . TYR A 1 412 ? -26.164 1.976 -2.048 1.00 5.77 428 TYR A C 1
ATOM 3206 O O . TYR A 1 412 ? -25.046 2.274 -2.444 1.00 5.65 428 TYR A O 1
ATOM 3215 N N . LEU A 1 413 ? -27.234 2.476 -2.629 1.00 6.27 429 LEU A N 1
ATOM 3216 C CA . LEU A 1 413 ? -27.146 3.589 -3.612 1.00 7.07 429 LEU A CA 1
ATOM 3217 C C . LEU A 1 413 ? -26.437 4.813 -3.023 1.00 6.56 429 LEU A C 1
ATOM 3218 O O . LEU A 1 413 ? -25.594 5.408 -3.680 1.00 7.87 429 LEU A O 1
ATOM 3223 N N . LYS A 1 414 ? -26.694 5.098 -1.754 1.00 7.58 430 LYS A N 1
ATOM 3224 C CA . LYS A 1 414 ? -26.085 6.292 -1.156 1.00 8.26 430 LYS A CA 1
ATOM 3225 C C . LYS A 1 414 ? -24.583 6.087 -0.952 1.00 6.83 430 LYS A C 1
ATOM 3226 O O . LYS A 1 414 ? -23.718 6.889 -1.367 1.00 7.11 430 LYS A O 1
ATOM 3232 N N . ARG A 1 415 ? -24.209 4.948 -0.359 1.00 6.38 431 ARG A N 1
ATOM 3233 C CA . ARG A 1 415 ? -22.814 4.701 -0.007 1.00 6.02 431 ARG A CA 1
ATOM 3234 C C . ARG A 1 415 ? -21.959 4.507 -1.254 1.00 5.73 431 ARG A C 1
ATOM 3235 O O . ARG A 1 415 ? -20.864 5.048 -1.331 1.00 5.37 431 ARG A O 1
ATOM 3243 N N . THR A 1 416 ? -22.438 3.754 -2.271 1.00 4.70 432 THR A N 1
ATOM 3244 C CA . THR A 1 416 ? -21.675 3.621 -3.501 1.00 5.15 432 THR A CA 1
ATOM 3245 C C . THR A 1 416 ? -21.616 4.964 -4.270 1.00 4.96 432 THR A C 1
ATOM 3246 O O . THR A 1 416 ? -20.604 5.278 -4.888 1.00 5.98 432 THR A O 1
ATOM 3250 N N . GLY A 1 417 ? -22.691 5.751 -4.210 1.00 5.10 433 GLY A N 1
ATOM 3251 C CA . GLY A 1 417 ? -22.645 7.067 -4.844 1.00 5.63 433 GLY A CA 1
ATOM 3252 C C . GLY A 1 417 ? -21.555 7.983 -4.324 1.00 5.52 433 GLY A C 1
ATOM 3253 O O . GLY A 1 417 ? -21.104 8.887 -4.999 1.00 5.93 433 GLY A O 1
ATOM 3254 N N . LEU A 1 418 ? -21.236 7.797 -3.046 1.00 6.01 434 LEU A N 1
ATOM 3255 C CA . LEU A 1 418 ? -20.202 8.544 -2.316 1.00 6.67 434 LEU A CA 1
ATOM 3256 C C . LEU A 1 418 ? -18.831 7.939 -2.364 1.00 6.48 434 LEU A C 1
ATOM 3257 O O . LEU A 1 418 ? -17.898 8.414 -1.687 1.00 7.56 434 LEU A O 1
ATOM 3262 N N . GLY A 1 419 ? -18.648 6.808 -3.073 1.00 6.20 435 GLY A N 1
ATOM 3263 C CA . GLY A 1 419 ? -17.349 6.189 -3.209 1.00 6.54 435 GLY A CA 1
ATOM 3264 C C . GLY A 1 419 ? -16.886 5.372 -2.012 1.00 6.58 435 GLY A C 1
ATOM 3265 O O . GLY A 1 419 ? -15.677 5.149 -1.900 1.00 7.06 435 GLY A O 1
ATOM 3266 N N . GLU A 1 420 ? -17.804 4.930 -1.155 1.00 5.65 436 GLU A N 1
ATOM 3267 C CA . GLU A 1 420 ? -17.391 4.225 0.045 1.00 6.41 436 GLU A CA 1
ATOM 3268 C C . GLU A 1 420 ? -16.817 2.845 -0.240 1.00 6.36 436 GLU A C 1
ATOM 3269 O O . GLU A 1 420 ? -16.027 2.285 0.540 1.00 8.02 436 GLU A O 1
ATOM 3275 N N . HIS A 1 421 ? -17.258 2.242 -1.358 1.00 5.80 437 HIS A N 1
ATOM 3276 C CA . HIS A 1 421 ? -16.859 0.872 -1.654 1.00 5.66 437 HIS A CA 1
ATOM 3277 C C . HIS A 1 421 ? -15.444 0.821 -2.206 1.00 5.47 437 HIS A C 1
ATOM 3278 O O . HIS A 1 421 ? -14.915 1.792 -2.759 1.00 5.78 437 HIS A O 1
ATOM 3285 N N . GLU A 1 422 ? -14.917 -0.402 -2.185 1.00 6.41 438 GLU A N 1
ATOM 3286 C CA . GLU A 1 422 ? -13.705 -0.804 -2.920 1.00 6.65 438 GLU A CA 1
ATOM 3287 C C . GLU A 1 422 ? -14.179 -1.543 -4.155 1.00 7.14 438 GLU A C 1
ATOM 3288 O O . GLU A 1 422 ? -13.827 -1.193 -5.278 1.00 7.33 438 GLU A O 1
ATOM 3294 N N . MET A 1 423 ? -14.861 -2.658 -3.959 1.00 6.00 439 MET A N 1
ATOM 3295 C CA . MET A 1 423 ? -15.603 -3.367 -5.005 1.00 6.02 439 MET A CA 1
ATOM 3296 C C . MET A 1 423 ? -17.108 -3.336 -4.682 1.00 6.07 439 MET A C 1
ATOM 3297 O O . MET A 1 423 ? -17.515 -3.347 -3.503 1.00 5.55 439 MET A O 1
ATOM 3302 N N . ALA A 1 424 ? -17.955 -3.342 -5.707 1.00 5.38 440 ALA A N 1
ATOM 3303 C CA . ALA A 1 424 ? -19.397 -3.365 -5.452 1.00 6.31 440 ALA A CA 1
ATOM 3304 C C . ALA A 1 424 ? -20.076 -3.892 -6.724 1.00 6.37 440 ALA A C 1
ATOM 3305 O O . ALA A 1 424 ? -19.596 -3.610 -7.824 1.00 6.90 440 ALA A O 1
ATOM 3307 N N . PHE A 1 425 ? -21.155 -4.619 -6.561 1.00 5.32 441 PHE A N 1
ATOM 3308 C CA . PHE A 1 425 ? -21.987 -4.923 -7.731 1.00 5.44 441 PHE A CA 1
ATOM 3309 C C . PHE A 1 425 ? -22.645 -3.660 -8.282 1.00 6.23 441 PHE A C 1
ATOM 3310 O O . PHE A 1 425 ? -23.046 -2.783 -7.512 1.00 7.61 441 PHE A O 1
ATOM 3318 N N . ALA A 1 426 ? -22.743 -3.616 -9.612 1.00 5.13 442 ALA A N 1
ATOM 3319 C CA . ALA A 1 426 ? -23.353 -2.467 -10.244 1.00 5.31 442 ALA A CA 1
ATOM 3320 C C . ALA A 1 426 ? -24.212 -3.022 -11.369 1.00 5.21 442 ALA A C 1
ATOM 3321 O O . ALA A 1 426 ? -23.929 -4.086 -11.941 1.00 5.80 442 ALA A O 1
ATOM 3323 N N . GLY A 1 427 ? -25.243 -2.313 -11.757 1.00 5.02 443 GLY A N 1
ATOM 3324 C CA . GLY A 1 427 ? -26.080 -2.692 -12.889 1.00 4.90 443 GLY A CA 1
ATOM 3325 C C . GLY A 1 427 ? -26.714 -1.438 -13.457 1.00 4.78 443 GLY A C 1
ATOM 3326 O O . GLY A 1 427 ? -26.999 -0.425 -12.795 1.00 4.58 443 GLY A O 1
ATOM 3327 N N . TRP A 1 428 ? -27.097 -1.588 -14.717 1.00 4.66 444 TRP A N 1
ATOM 3328 C CA . TRP A 1 428 ? -27.761 -0.521 -15.459 1.00 4.44 444 TRP A CA 1
ATOM 3329 C C . TRP A 1 428 ? -28.736 -1.079 -16.476 1.00 4.87 444 TRP A C 1
ATOM 3330 O O . TRP A 1 428 ? -28.446 -2.076 -17.190 1.00 6.79 444 TRP A O 1
ATOM 3341 N N . MET A 1 429 ? -29.898 -0.492 -16.529 1.00 4.06 445 MET A N 1
ATOM 3342 C CA . MET A 1 429 ? -30.883 -0.701 -17.596 1.00 3.96 445 MET A CA 1
ATOM 3343 C C . MET A 1 429 ? -30.837 0.548 -18.457 1.00 3.84 445 MET A C 1
ATOM 3344 O O . MET A 1 429 ? -30.942 1.685 -17.970 1.00 3.72 445 MET A O 1
ATOM 3349 N N . ALA A 1 430 ? -30.674 0.350 -19.768 1.00 3.33 446 ALA A N 1
ATOM 3350 C CA . ALA A 1 430 ? -30.746 1.468 -20.706 1.00 3.35 446 ALA A CA 1
ATOM 3351 C C . ALA A 1 430 ? -31.942 2.342 -20.452 1.00 3.42 446 ALA A C 1
ATOM 3352 O O . ALA A 1 430 ? -33.071 1.860 -20.394 1.00 3.26 446 ALA A O 1
ATOM 3354 N N . ASP A 1 431 ? -31.696 3.655 -20.447 1.00 3.23 447 ASP A N 1
ATOM 3355 C CA . ASP A 1 431 ? -32.766 4.632 -20.517 1.00 3.71 447 ASP A CA 1
ATOM 3356 C C . ASP A 1 431 ? -33.198 4.937 -21.939 1.00 3.65 447 ASP A C 1
ATOM 3357 O O . ASP A 1 431 ? -34.332 5.336 -22.168 1.00 4.39 447 ASP A O 1
ATOM 3362 N N . ILE A 1 432 ? -32.245 4.889 -22.872 1.00 3.72 448 ILE A N 1
ATOM 3363 C CA . ILE A 1 432 ? -32.363 5.190 -24.307 1.00 4.22 448 ILE A CA 1
ATOM 3364 C C . ILE A 1 432 ? -31.485 4.153 -25.002 1.00 4.37 448 ILE A C 1
ATOM 3365 O O . ILE A 1 432 ? -30.521 3.683 -24.417 1.00 3.76 448 ILE A O 1
ATOM 3370 N N . ALA A 1 433 ? -31.804 3.896 -26.270 1.00 4.99 449 ALA A N 1
ATOM 3371 C CA . ALA A 1 433 ? -30.975 2.949 -27.026 1.00 5.61 449 ALA A CA 1
ATOM 3372 C C . ALA A 1 433 ? -29.832 3.687 -27.723 1.00 6.03 449 ALA A C 1
ATOM 3373 O O . ALA A 1 433 ? -29.853 3.936 -28.929 1.00 8.25 449 ALA A O 1
ATOM 3375 N N . ASP A 1 434 ? -28.786 4.049 -26.961 1.00 4.98 450 ASP A N 1
ATOM 3376 C CA . ASP A 1 434 ? -27.729 4.900 -27.477 1.00 4.84 450 ASP A CA 1
ATOM 3377 C C . ASP A 1 434 ? -26.555 4.582 -26.571 1.00 4.02 450 ASP A C 1
ATOM 3378 O O . ASP A 1 434 ? -26.630 4.690 -25.343 1.00 3.60 450 ASP A O 1
ATOM 3383 N N . PRO A 1 435 ? -25.391 4.270 -27.136 1.00 3.82 451 PRO A N 1
ATOM 3384 C CA . PRO A 1 435 ? -24.196 4.047 -26.295 1.00 3.85 451 PRO A CA 1
ATOM 3385 C C . PRO A 1 435 ? -23.865 5.153 -25.322 1.00 3.89 451 PRO A C 1
ATOM 3386 O O . PRO A 1 435 ? -23.252 4.871 -24.270 1.00 4.02 451 PRO A O 1
ATOM 3390 N N . ASP A 1 436 ? -24.213 6.375 -25.656 1.00 3.51 452 ASP A N 1
ATOM 3391 C CA . ASP A 1 436 ? -23.908 7.477 -24.747 1.00 3.54 452 ASP A CA 1
ATOM 3392 C C . ASP A 1 436 ? -24.443 7.273 -23.330 1.00 3.55 452 ASP A C 1
ATOM 3393 O O . ASP A 1 436 ? -23.794 7.627 -22.330 1.00 3.51 452 ASP A O 1
ATOM 3398 N N . ASN A 1 437 ? -25.611 6.649 -23.252 1.00 3.32 453 ASN A N 1
ATOM 3399 C CA . ASN A 1 437 ? -26.356 6.459 -21.978 1.00 3.64 453 ASN A CA 1
ATOM 3400 C C . ASN A 1 437 ? -25.596 5.486 -21.057 1.00 4.11 453 ASN A C 1
ATOM 3401 O O . ASN A 1 437 ? -25.937 5.446 -19.851 1.00 3.94 453 ASN A O 1
ATOM 3406 N N . PHE A 1 438 ? -24.711 4.647 -21.613 1.00 3.73 454 PHE A N 1
ATOM 3407 C CA . PHE A 1 438 ? -23.852 3.804 -20.789 1.00 3.97 454 PHE A CA 1
ATOM 3408 C C . PHE A 1 438 ? -22.476 4.443 -20.708 1.00 4.05 454 PHE A C 1
ATOM 3409 O O . PHE A 1 438 ? -21.930 4.690 -19.595 1.00 3.70 454 PHE A O 1
ATOM 3417 N N . LEU A 1 439 ? -21.816 4.594 -21.845 1.00 3.93 455 LEU A N 1
ATOM 3418 C CA . LEU A 1 439 ? -20.437 5.004 -21.847 1.00 4.05 455 LEU A CA 1
ATOM 3419 C C . LEU A 1 439 ? -20.238 6.388 -21.230 1.00 3.96 455 LEU A C 1
ATOM 3420 O O . LEU A 1 439 ? -19.317 6.564 -20.422 1.00 4.10 455 LEU A O 1
ATOM 3425 N N . TYR A 1 440 ? -21.039 7.380 -21.554 1.00 3.91 456 TYR A N 1
ATOM 3426 C CA . TYR A 1 440 ? -20.801 8.711 -21.014 1.00 4.00 456 TYR A CA 1
ATOM 3427 C C . TYR A 1 440 ? -21.388 8.860 -19.631 1.00 4.29 456 TYR A C 1
ATOM 3428 O O . TYR A 1 440 ? -20.739 9.349 -18.674 1.00 4.87 456 TYR A O 1
ATOM 3437 N N . THR A 1 441 ? -22.599 8.373 -19.445 1.00 3.72 457 THR A N 1
ATOM 3438 C CA . THR A 1 441 ? -23.258 8.578 -18.171 1.00 4.08 457 THR A CA 1
ATOM 3439 C C . THR A 1 441 ? -22.574 7.828 -17.042 1.00 4.00 457 THR A C 1
ATOM 3440 O O . THR A 1 441 ? -22.655 8.271 -15.894 1.00 4.15 457 THR A O 1
ATOM 3444 N N . LEU A 1 442 ? -21.974 6.666 -17.336 1.00 3.93 458 LEU A N 1
ATOM 3445 C CA . LEU A 1 442 ? -21.396 5.795 -16.295 1.00 4.08 458 LEU A CA 1
ATOM 3446 C C . LEU A 1 442 ? -19.897 5.758 -16.250 1.00 4.39 458 LEU A C 1
ATOM 3447 O O . LEU A 1 442 ? -19.312 5.326 -15.257 1.00 5.18 458 LEU A O 1
ATOM 3452 N N . TRP A 1 443 ? -19.226 6.130 -17.328 1.00 3.96 459 TRP A N 1
ATOM 3453 C CA . TRP A 1 443 ? -17.795 5.886 -17.470 1.00 4.10 459 TRP A CA 1
ATOM 3454 C C . TRP A 1 443 ? -16.906 7.071 -17.842 1.00 4.45 459 TRP A C 1
ATOM 3455 O O . TRP A 1 443 ? -15.703 6.936 -18.059 1.00 5.03 459 TRP A O 1
ATOM 3466 N N . SER A 1 444 ? -17.522 8.247 -17.976 1.00 4.19 460 SER A N 1
ATOM 3467 C CA . SER A 1 444 ? -16.772 9.440 -18.396 1.00 4.42 460 SER A CA 1
ATOM 3468 C C . SER A 1 444 ? -16.135 10.188 -17.217 1.00 4.97 460 SER A C 1
ATOM 3469 O O . SER A 1 444 ? -16.596 10.090 -16.055 1.00 5.20 460 SER A O 1
ATOM 3472 N N . LYS A 1 445 ? -15.184 11.062 -17.544 1.00 6.41 461 LYS A N 1
ATOM 3473 C CA . LYS A 1 445 ? -14.716 12.004 -16.538 1.00 7.12 461 LYS A CA 1
ATOM 3474 C C . LYS A 1 445 ? -15.794 12.908 -16.019 1.00 6.51 461 LYS A C 1
ATOM 3475 O O . LYS A 1 445 ? -15.828 13.170 -14.810 1.00 8.18 461 LYS A O 1
ATOM 3481 N N . GLN A 1 446 ? -16.653 13.379 -16.905 1.00 6.67 462 GLN A N 1
ATOM 3482 C CA . GLN A 1 446 ? -17.760 14.208 -16.483 1.00 7.48 462 GLN A CA 1
ATOM 3483 C C . GLN A 1 446 ? -18.560 13.482 -15.419 1.00 5.93 462 GLN A C 1
ATOM 3484 O O . GLN A 1 446 ? -18.863 14.014 -14.351 1.00 7.53 462 GLN A O 1
ATOM 3490 N N . ALA A 1 447 ? -18.884 12.209 -15.655 1.00 5.48 463 ALA A N 1
ATOM 3491 C CA . ALA A 1 447 ? -19.721 11.458 -14.712 1.00 5.06 463 ALA A CA 1
ATOM 3492 C C . ALA A 1 447 ? -18.992 11.282 -13.377 1.00 5.13 463 ALA A C 1
ATOM 3493 O O . ALA A 1 447 ? -19.625 11.367 -12.319 1.00 4.81 463 ALA A O 1
ATOM 3495 N N . ALA A 1 448 ? -17.704 11.015 -13.420 1.00 5.57 464 ALA A N 1
ATOM 3496 C CA . ALA A 1 448 ? -16.878 10.884 -12.210 1.00 6.92 464 ALA A CA 1
ATOM 3497 C C . ALA A 1 448 ? -16.773 12.167 -11.410 1.00 7.88 464 ALA A C 1
ATOM 3498 O O . ALA A 1 448 ? -16.531 12.101 -10.167 1.00 8.87 464 ALA A O 1
ATOM 3500 N N . SER A 1 449 ? -16.885 13.309 -12.059 1.00 7.27 465 SER A N 1
ATOM 3501 C CA . SER A 1 449 ? -16.748 14.610 -11.384 1.00 8.32 465 SER A CA 1
ATOM 3502 C C . SER A 1 449 ? -17.948 14.914 -10.469 1.00 9.91 465 SER A C 1
ATOM 3503 O O . SER A 1 449 ? -17.830 15.758 -9.576 1.00 10.38 465 SER A O 1
ATOM 3506 N N . ALA A 1 450 ? -19.131 14.394 -10.761 1.00 8.36 466 ALA A N 1
ATOM 3507 C CA . ALA A 1 450 ? -20.318 14.648 -9.981 1.00 7.75 466 ALA A CA 1
ATOM 3508 C C . ALA A 1 450 ? -20.296 13.880 -8.662 1.00 9.48 466 ALA A C 1
ATOM 3509 O O . ALA A 1 450 ? -19.860 12.722 -8.650 1.00 10.93 466 ALA A O 1
ATOM 3511 N N . ILE A 1 451 ? -20.723 14.497 -7.578 1.00 9.82 467 ILE A N 1
ATOM 3512 C CA . ILE A 1 451 ? -20.846 13.788 -6.304 1.00 10.57 467 ILE A CA 1
ATOM 3513 C C . ILE A 1 451 ? -22.241 14.065 -5.802 1.00 9.06 467 ILE A C 1
ATOM 3514 O O . ILE A 1 451 ? -22.615 15.243 -5.636 1.00 9.36 467 ILE A O 1
ATOM 3519 N N . PRO A 1 452 ? -23.065 13.053 -5.554 1.00 7.04 468 PRO A N 1
ATOM 3520 C CA . PRO A 1 452 ? -22.774 11.641 -5.761 1.00 7.53 468 PRO A CA 1
ATOM 3521 C C . PRO A 1 452 ? -22.607 11.336 -7.249 1.00 6.98 468 PRO A C 1
ATOM 3522 O O . PRO A 1 452 ? -23.124 12.085 -8.101 1.00 8.41 468 PRO A O 1
ATOM 3526 N N . THR A 1 453 ? -21.986 10.181 -7.500 1.00 6.06 469 THR A N 1
ATOM 3527 C CA . THR A 1 453 ? -21.627 9.753 -8.836 1.00 5.28 469 THR A CA 1
ATOM 3528 C C . THR A 1 453 ? -22.368 8.492 -9.279 1.00 4.96 469 THR A C 1
ATOM 3529 O O . THR A 1 453 ? -22.695 7.674 -8.444 1.00 6.50 469 THR A O 1
ATOM 3533 N N . GLN A 1 454 ? -22.510 8.358 -10.608 1.00 4.68 470 GLN A N 1
ATOM 3534 C CA . GLN A 1 454 ? -22.884 7.088 -11.226 1.00 4.76 470 GLN A CA 1
ATOM 3535 C C . GLN A 1 454 ? -21.721 6.357 -11.873 1.00 5.13 470 GLN A C 1
ATOM 3536 O O . GLN A 1 454 ? -21.893 5.210 -12.315 1.00 6.88 470 GLN A O 1
ATOM 3542 N N . ASN A 1 455 ? -20.541 6.959 -11.785 1.00 4.93 471 ASN A N 1
ATOM 3543 C CA . ASN A 1 455 ? -19.329 6.315 -12.284 1.00 4.83 471 ASN A CA 1
ATOM 3544 C C . ASN A 1 455 ? -18.676 5.657 -11.053 1.00 5.07 471 ASN A C 1
ATOM 3545 O O . ASN A 1 455 ? -17.763 6.185 -10.386 1.00 5.22 471 ASN A O 1
ATOM 3550 N N . GLY A 1 456 ? -19.166 4.456 -10.764 1.00 5.92 472 GLY A N 1
ATOM 3551 C CA . GLY A 1 456 ? -18.823 3.757 -9.525 1.00 7.12 472 GLY A CA 1
ATOM 3552 C C . GLY A 1 456 ? -17.407 3.238 -9.515 1.00 6.37 472 GLY A C 1
ATOM 3553 O O . GLY A 1 456 ? -16.902 2.919 -8.447 1.00 8.59 472 GLY A O 1
ATOM 3554 N N . SER A 1 457 ? -16.735 3.181 -10.650 1.00 5.41 473 SER A N 1
ATOM 3555 C CA . SER A 1 457 ? -15.315 2.825 -10.725 1.00 5.67 473 SER A CA 1
ATOM 3556 C C . SER A 1 457 ? -14.384 4.034 -10.623 1.00 5.63 473 SER A C 1
ATOM 3557 O O . SER A 1 457 ? -13.176 3.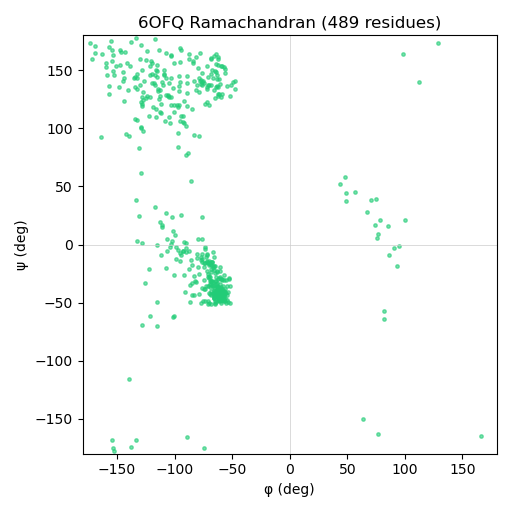930 -10.633 1.00 6.04 473 SER A O 1
ATOM 3560 N N . PHE A 1 458 ? -14.992 5.219 -10.622 1.00 6.03 474 PHE A N 1
ATOM 3561 C CA . PHE A 1 458 ? -14.276 6.493 -10.740 1.00 7.06 474 PHE A CA 1
ATOM 3562 C C . PHE A 1 458 ? -13.282 6.458 -11.896 1.00 6.97 474 PHE A C 1
ATOM 3563 O O . PHE A 1 458 ? -12.112 6.842 -11.797 1.00 7.57 474 PHE A O 1
ATOM 3571 N N . TYR A 1 459 ? -13.754 5.915 -13.019 1.00 5.40 475 TYR A N 1
ATOM 3572 C CA . TYR A 1 459 ? -12.883 5.784 -14.168 1.00 5.32 475 TYR A CA 1
ATOM 3573 C C . TYR A 1 459 ? -12.643 7.137 -14.822 1.00 6.04 475 TYR A C 1
ATOM 3574 O O . TYR A 1 459 ? -13.609 7.764 -15.254 1.00 5.31 475 TYR A O 1
ATOM 3583 N N . LYS A 1 460 ? -11.388 7.532 -14.897 1.00 6.97 476 LYS A N 1
ATOM 3584 C CA . LYS A 1 460 ? -11.019 8.833 -15.465 1.00 6.96 476 LYS A CA 1
ATOM 3585 C C . LYS A 1 460 ? -9.960 8.640 -16.544 1.00 8.02 476 LYS A C 1
ATOM 3586 O O . LYS A 1 460 ? -8.783 8.484 -16.258 1.00 11.85 476 LYS A O 1
ATOM 3592 N N . SER A 1 461 ? -10.408 8.602 -17.792 1.00 7.23 477 SER A N 1
ATOM 3593 C CA . SER A 1 461 ? -9.520 8.470 -18.920 1.00 7.34 477 SER A CA 1
ATOM 3594 C C . SER A 1 461 ? -9.884 9.595 -19.881 1.00 7.23 477 SER A C 1
ATOM 3595 O O . SER A 1 461 ? -11.005 9.654 -20.416 1.00 6.04 477 SER A O 1
ATOM 3598 N N . ASP A 1 462 ? -8.890 10.442 -20.174 1.00 9.34 478 ASP A N 1
ATOM 3599 C CA . ASP A 1 462 ? -9.067 11.468 -21.190 1.00 10.46 478 ASP A CA 1
ATOM 3600 C C . ASP A 1 462 ? -9.256 10.921 -22.599 1.00 9.16 478 ASP A C 1
ATOM 3601 O O . ASP A 1 462 ? -10.129 11.350 -23.373 1.00 8.57 478 ASP A O 1
ATOM 3606 N N . ALA A 1 463 ? -8.480 9.907 -22.959 1.00 7.67 479 ALA A N 1
ATOM 3607 C CA . ALA A 1 463 ? -8.575 9.339 -24.283 1.00 8.95 479 ALA A CA 1
ATOM 3608 C C . ALA A 1 463 ? -9.976 8.740 -24.531 1.00 7.97 479 ALA A C 1
ATOM 3609 O O . ALA A 1 463 ? -10.611 8.891 -25.588 1.00 8.87 479 ALA A O 1
ATOM 3611 N N . PHE A 1 464 ? -10.531 8.069 -23.513 1.00 7.39 480 PHE A N 1
ATOM 3612 C CA . PHE A 1 464 ? -11.835 7.423 -23.615 1.00 6.75 480 PHE A CA 1
ATOM 3613 C C . PHE A 1 464 ? -12.864 8.542 -23.664 1.00 5.54 480 PHE A C 1
ATOM 3614 O O . PHE A 1 464 ? -13.754 8.562 -24.562 1.00 5.38 480 PHE A O 1
ATOM 3622 N N . SER A 1 465 ? -12.800 9.475 -22.720 1.00 5.72 481 SER A N 1
ATOM 3623 C CA . SER A 1 465 ? -13.806 10.514 -22.617 1.00 5.80 481 SER A CA 1
ATOM 3624 C C . SER A 1 465 ? -13.840 11.468 -23.820 1.00 5.54 481 SER A C 1
ATOM 3625 O O . SER A 1 465 ? -14.938 11.737 -24.334 1.00 5.64 481 SER A O 1
ATOM 3628 N N . ASP A 1 466 ? -12.672 11.676 -24.410 1.00 6.03 482 ASP A N 1
ATOM 3629 C CA . ASP A 1 466 ? -12.601 12.574 -25.570 1.00 6.99 482 ASP A CA 1
ATOM 3630 C C . ASP A 1 466 ? -13.293 11.934 -26.757 1.00 6.31 482 ASP A C 1
ATOM 3631 O O . ASP A 1 466 ? -13.962 12.609 -27.579 1.00 6.48 482 ASP A O 1
ATOM 3636 N N . LEU A 1 467 ? -13.186 10.606 -26.915 1.00 5.23 483 LEU A N 1
ATOM 3637 C CA . LEU A 1 467 ? -13.905 9.952 -27.999 1.00 5.80 483 LEU A CA 1
ATOM 3638 C C . LEU A 1 467 ? -15.391 10.028 -27.804 1.00 5.18 483 LEU A C 1
ATOM 3639 O O . LEU A 1 467 ? -16.143 10.216 -28.789 1.00 5.10 483 LEU A O 1
ATOM 3644 N N . LEU A 1 468 ? -15.850 9.875 -26.576 1.00 4.73 484 LEU A N 1
ATOM 3645 C CA . LEU A 1 468 ? -17.280 10.006 -26.288 1.00 5.00 484 LEU A CA 1
ATOM 3646 C C . LEU A 1 468 ? -17.815 11.400 -26.583 1.00 5.30 484 LEU A C 1
ATOM 3647 O O . LEU A 1 468 ? -18.928 11.527 -27.084 1.00 5.43 484 LEU A O 1
ATOM 3652 N N . ILE A 1 469 ? -17.005 12.413 -26.306 1.00 5.57 485 ILE A N 1
ATOM 3653 C CA . ILE A 1 469 ? -17.373 13.776 -26.629 1.00 6.67 485 ILE A CA 1
ATOM 3654 C C . ILE A 1 469 ? -17.463 13.980 -28.136 1.00 6.75 485 ILE A C 1
ATOM 3655 O O . ILE A 1 469 ? -18.445 14.536 -28.627 1.00 6.93 485 ILE A O 1
ATOM 3660 N N . LYS A 1 470 ? -16.472 13.490 -28.886 1.00 6.69 486 LYS A N 1
ATOM 3661 C CA . LYS A 1 470 ? -16.596 13.521 -30.332 1.00 7.53 486 LYS A CA 1
ATOM 3662 C C . LYS A 1 470 ? -17.831 12.855 -30.845 1.00 7.17 486 LYS A C 1
ATOM 3663 O O . LYS A 1 470 ? -18.486 13.326 -31.781 1.00 7.00 486 LYS A O 1
ATOM 3669 N N . ALA A 1 471 ? -18.170 11.713 -30.259 1.00 5.45 487 ALA A N 1
ATOM 3670 C CA . ALA A 1 471 ? -19.341 10.967 -30.693 1.00 5.32 487 ALA A CA 1
ATOM 3671 C C . ALA A 1 471 ? -20.669 11.628 -30.364 1.00 5.11 487 ALA A C 1
ATOM 3672 O O . ALA A 1 471 ? -21.656 11.356 -31.042 1.00 6.05 487 ALA A O 1
ATOM 3674 N N . LYS A 1 472 ? -20.680 12.619 -29.494 1.00 5.38 488 LYS A N 1
ATOM 3675 C CA . LYS A 1 472 ? -21.876 13.429 -29.332 1.00 5.90 488 LYS A CA 1
ATOM 3676 C C . LYS A 1 472 ? -22.044 14.472 -30.423 1.00 6.17 488 LYS A C 1
ATOM 3677 O O . LYS A 1 472 ? -23.162 14.927 -30.741 1.00 6.23 488 LYS A O 1
ATOM 3683 N N . ARG A 1 473 ? -20.925 14.877 -31.031 1.00 6.53 489 ARG A N 1
ATOM 3684 C CA . ARG A 1 473 ? -20.916 16.102 -31.861 1.00 8.47 489 ARG A CA 1
ATOM 3685 C C . ARG A 1 473 ? -21.183 15.850 -33.317 1.00 8.15 489 ARG A C 1
ATOM 3686 O O . ARG A 1 473 ? -21.337 16.786 -34.100 1.00 9.51 489 ARG A O 1
ATOM 3694 N N . VAL A 1 474 ? -21.279 14.589 -33.704 1.00 8.76 490 VAL A N 1
ATOM 3695 C CA . VAL A 1 474 ? -21.774 14.198 -35.017 1.00 10.15 490 VAL A CA 1
ATOM 3696 C C . VAL A 1 474 ? -23.012 13.331 -34.867 1.00 10.84 490 VAL A C 1
ATOM 3697 O O . VAL A 1 474 ? -23.150 12.611 -33.870 1.00 10.26 490 VAL A O 1
ATOM 3701 N N . SER A 1 475 ? -23.959 13.414 -35.774 1.00 11.30 491 SER A N 1
ATOM 3702 C CA . SER A 1 475 ? -25.244 12.720 -35.640 1.00 12.76 491 SER A CA 1
ATOM 3703 C C . SER A 1 475 ? -25.300 11.429 -36.471 1.00 11.46 491 SER A C 1
ATOM 3704 O O . SER A 1 475 ? -26.076 10.509 -36.155 1.00 12.19 491 SER A O 1
ATOM 3707 N N . ASP A 1 476 ? -24.515 11.375 -37.548 1.00 10.78 492 ASP A N 1
ATOM 3708 C CA . ASP A 1 476 ? -24.575 10.197 -38.371 1.00 12.21 492 ASP A CA 1
ATOM 3709 C C . ASP A 1 476 ? -24.154 8.967 -37.568 1.00 10.02 492 ASP A C 1
ATOM 3710 O O . ASP A 1 476 ? -23.091 8.908 -36.943 1.00 9.55 492 ASP A O 1
ATOM 3715 N N . GLN A 1 477 ? -24.998 7.958 -37.641 1.00 10.50 493 GLN A N 1
ATOM 3716 C CA . GLN A 1 477 ? -24.801 6.792 -36.775 1.00 10.83 493 GLN A CA 1
ATOM 3717 C C . GLN A 1 477 ? -23.497 6.044 -37.106 1.00 12.50 493 GLN A C 1
ATOM 3718 O O . GLN A 1 477 ? -22.777 5.633 -36.207 1.00 10.82 493 GLN A O 1
ATOM 3724 N N . LYS A 1 478 ? -23.150 5.826 -38.355 1.00 12.30 494 LYS A N 1
ATOM 3725 C CA . LYS A 1 478 ? -21.906 5.166 -38.689 1.00 12.66 494 LYS A CA 1
ATOM 3726 C C . LYS A 1 478 ? -20.688 5.895 -38.213 1.00 10.71 494 LYS A C 1
ATOM 3727 O O . LYS A 1 478 ? -19.776 5.242 -37.693 1.00 9.53 494 LYS A O 1
ATOM 3733 N N . GLU A 1 479 ? -20.741 7.238 -38.276 1.00 9.06 495 GLU A N 1
ATOM 3734 C CA . GLU A 1 479 ? -19.619 8.013 -37.742 1.00 9.53 495 GLU A CA 1
ATOM 3735 C C . GLU A 1 479 ? -19.491 7.860 -36.227 1.00 7.51 495 GLU A C 1
ATOM 3736 O O . GLU A 1 479 ? -18.399 7.734 -35.701 1.00 8.31 495 GLU A O 1
ATOM 3742 N N . ARG A 1 480 ? -20.623 7.939 -35.546 1.00 7.01 496 ARG A N 1
ATOM 3743 C CA . ARG A 1 480 ? -20.588 7.729 -34.090 1.00 5.49 496 ARG A CA 1
ATOM 3744 C C . ARG A 1 480 ? -20.141 6.310 -33.748 1.00 5.90 496 ARG A C 1
ATOM 3745 O O . ARG A 1 480 ? -19.355 6.142 -32.804 1.00 6.73 496 ARG A O 1
ATOM 3753 N N . GLU A 1 481 ? -20.603 5.324 -34.494 1.00 6.02 497 GLU A N 1
ATOM 3754 C CA . GLU A 1 481 ? -20.225 3.927 -34.251 1.00 8.12 497 GLU A CA 1
ATOM 3755 C C . GLU A 1 481 ? -18.706 3.793 -34.313 1.00 7.18 497 GLU A C 1
ATOM 3756 O O . GLU A 1 481 ? -18.085 3.142 -33.449 1.00 7.25 497 GLU A O 1
ATOM 3762 N N . ALA A 1 482 ? -18.063 4.406 -35.314 1.00 7.04 498 ALA A N 1
ATOM 3763 C CA . ALA A 1 482 ? -16.607 4.268 -35.386 1.00 7.41 498 ALA A CA 1
ATOM 3764 C C . ALA A 1 482 ? -15.891 4.761 -34.177 1.00 7.40 498 ALA A C 1
ATOM 3765 O O . ALA A 1 482 ? -14.971 4.144 -33.631 1.00 8.44 498 ALA A O 1
ATOM 3767 N N . LEU A 1 483 ? -16.384 5.867 -33.625 1.00 6.97 499 LEU A N 1
ATOM 3768 C CA . LEU A 1 483 ? -15.814 6.433 -32.392 1.00 6.79 499 LEU A CA 1
ATOM 3769 C C . LEU A 1 483 ? -16.116 5.546 -31.176 1.00 5.69 499 LEU A C 1
ATOM 3770 O O . LEU A 1 483 ? -15.242 5.329 -30.322 1.00 5.22 499 LEU A O 1
ATOM 3775 N N . TYR A 1 484 ? -17.342 5.037 -31.113 1.00 5.38 500 TYR A N 1
ATOM 3776 C CA . TYR A 1 484 ? -17.665 4.188 -29.971 1.00 5.21 500 TYR A CA 1
ATOM 3777 C C . TYR A 1 484 ? -16.944 2.833 -29.995 1.00 5.45 500 TYR A C 1
ATOM 3778 O O . TYR A 1 484 ? -16.541 2.327 -28.930 1.00 5.45 500 TYR A O 1
ATOM 3787 N N . LEU A 1 485 ? -16.626 2.335 -31.193 1.00 4.95 501 LEU A N 1
ATOM 3788 C CA . LEU A 1 485 ? -15.831 1.113 -31.297 1.00 5.63 501 LEU A CA 1
ATOM 3789 C C . LEU A 1 485 ? -14.472 1.328 -30.648 1.00 5.02 501 LEU A C 1
ATOM 3790 O O . LEU A 1 485 ? -13.962 0.472 -29.899 1.00 5.25 501 LEU A O 1
ATOM 3795 N N . LYS A 1 486 ? -13.850 2.463 -30.969 1.00 5.37 502 LYS A N 1
ATOM 3796 C CA . LYS A 1 486 ? -12.536 2.763 -30.431 1.00 6.74 502 LYS A CA 1
ATOM 3797 C C . LYS A 1 486 ? -12.648 2.983 -28.926 1.00 5.85 502 LYS A C 1
ATOM 3798 O O . LYS A 1 486 ? -11.772 2.530 -28.170 1.00 6.71 502 LYS A O 1
ATOM 3804 N N . ALA A 1 487 ? -13.687 3.688 -28.471 1.00 5.58 503 ALA A N 1
ATOM 3805 C CA . ALA A 1 487 ? -13.837 3.873 -27.041 1.00 5.69 503 ALA A CA 1
ATOM 3806 C C . ALA A 1 487 ? -13.893 2.527 -26.298 1.00 5.28 503 ALA A C 1
ATOM 3807 O O . ALA A 1 487 ? -13.342 2.366 -25.202 1.00 5.26 503 ALA A O 1
ATOM 3809 N N . GLN A 1 488 ? -14.614 1.552 -26.842 1.00 5.08 504 GLN A N 1
ATOM 3810 C CA . GLN A 1 488 ? -14.737 0.237 -26.224 1.00 5.31 504 GLN A CA 1
ATOM 3811 C C . GLN A 1 488 ? -13.407 -0.448 -26.148 1.00 5.47 504 GLN A C 1
ATOM 3812 O O . GLN A 1 488 ? -13.147 -1.165 -25.193 1.00 5.89 504 GLN A O 1
ATOM 3818 N N . GLU A 1 489 ? -12.547 -0.254 -27.153 1.00 5.87 505 GLU A N 1
ATOM 3819 C CA . GLU A 1 489 ? -11.195 -0.771 -27.008 1.00 6.84 505 GLU A CA 1
ATOM 3820 C C . GLU A 1 489 ? -10.414 -0.250 -25.815 1.00 6.71 505 GLU A C 1
ATOM 3821 O O . GLU A 1 489 ? -9.678 -0.959 -25.117 1.00 7.28 505 GLU A O 1
ATOM 3827 N N . ILE A 1 490 ? -10.511 1.063 -25.619 1.00 5.95 506 ILE A N 1
ATOM 3828 C CA . ILE A 1 490 ? -9.747 1.754 -24.561 1.00 6.06 506 ILE A CA 1
ATOM 3829 C C . ILE A 1 490 ? -10.232 1.236 -23.208 1.00 5.70 506 ILE A C 1
ATOM 3830 O O . ILE A 1 490 ? -9.405 0.895 -22.347 1.00 6.14 506 ILE A O 1
ATOM 3835 N N . ILE A 1 491 ? -11.533 1.209 -22.951 1.00 5.02 507 ILE A N 1
ATOM 3836 C CA . ILE A 1 491 ? -11.984 0.809 -21.622 1.00 5.01 507 ILE A CA 1
ATOM 3837 C C . ILE A 1 491 ? -11.703 -0.687 -21.405 1.00 5.71 507 ILE A C 1
ATOM 3838 O O . ILE A 1 491 ? -11.339 -1.067 -20.287 1.00 6.33 507 ILE A O 1
ATOM 3843 N N . HIS A 1 492 ? -11.795 -1.523 -22.425 1.00 5.23 508 HIS A N 1
ATOM 3844 C CA . HIS A 1 492 ? -11.341 -2.902 -22.309 1.00 5.78 508 HIS A CA 1
ATOM 3845 C C . HIS A 1 492 ? -9.880 -3.027 -21.883 1.00 6.24 508 HIS A C 1
ATOM 3846 O O . HIS A 1 492 ? -9.521 -3.786 -20.972 1.00 6.90 508 HIS A O 1
ATOM 3853 N N . LYS A 1 493 ? -9.033 -2.261 -22.572 1.00 6.85 509 LYS A N 1
ATOM 3854 C CA . LYS A 1 493 ? -7.623 -2.237 -22.171 1.00 8.50 509 LYS A CA 1
ATOM 3855 C C . LYS A 1 493 ? -7.350 -1.777 -20.773 1.00 7.48 509 LYS A C 1
ATOM 3856 O O . LYS A 1 493 ? -6.493 -2.350 -20.073 1.00 8.55 509 LYS A O 1
ATOM 3862 N N . ASP A 1 494 ? -8.089 -0.773 -20.322 1.00 6.37 510 ASP A N 1
ATOM 3863 C CA . ASP A 1 494 ? -7.891 -0.261 -18.982 1.00 6.46 510 ASP A CA 1
ATOM 3864 C C . ASP A 1 494 ? -8.544 -1.091 -17.855 1.00 6.12 510 ASP A C 1
ATOM 3865 O O . ASP A 1 494 ? -8.142 -0.987 -16.697 1.00 6.36 510 ASP A O 1
ATOM 3870 N N . ALA A 1 495 ? -9.502 -1.898 -18.219 1.00 5.68 511 ALA A N 1
ATOM 3871 C CA . ALA A 1 495 ? -10.178 -2.780 -17.259 1.00 6.30 511 ALA A CA 1
ATOM 3872 C C . ALA A 1 495 ? -10.551 -2.158 -15.934 1.00 5.93 511 ALA A C 1
ATOM 3873 O O . ALA A 1 495 ? -10.178 -2.666 -14.859 1.00 6.29 511 ALA A O 1
ATOM 3875 N N . PRO A 1 496 ? -11.242 -1.018 -15.929 1.00 5.73 512 PRO A N 1
ATOM 3876 C CA . PRO A 1 496 ? -11.611 -0.370 -14.675 1.00 5.81 512 PRO A CA 1
ATOM 3877 C C . PRO A 1 496 ? -12.760 -1.030 -13.957 1.00 6.42 512 PRO A C 1
ATOM 3878 O O . PRO A 1 496 ? -13.399 -0.370 -13.132 1.00 8.50 512 PRO A O 1
ATOM 3882 N N . TYR A 1 497 ? -13.006 -2.315 -14.202 1.00 5.46 513 TYR A N 1
ATOM 3883 C CA . TYR A 1 497 ? -14.187 -2.997 -13.713 1.00 5.68 513 TYR A CA 1
ATOM 3884 C C . TYR A 1 497 ? -14.066 -4.480 -14.049 1.00 5.39 513 TYR A C 1
ATOM 3885 O O . TYR A 1 497 ? -13.117 -4.850 -14.740 1.00 5.47 513 TYR A O 1
ATOM 3894 N N . VAL A 1 498 ? -14.981 -5.315 -13.567 1.00 5.36 514 VAL A N 1
ATOM 3895 C CA . VAL A 1 498 ? -15.086 -6.666 -14.070 1.00 5.33 514 VAL A CA 1
ATOM 3896 C C . VAL A 1 498 ? -16.464 -6.807 -14.742 1.00 5.00 514 VAL A C 1
ATOM 3897 O O . VAL A 1 498 ? -17.497 -6.863 -14.044 1.00 4.52 514 VAL A O 1
ATOM 3901 N N . PRO A 1 499 ? -16.542 -6.915 -16.061 1.00 5.13 515 PRO A N 1
ATOM 3902 C CA . PRO A 1 499 ? -17.833 -7.198 -16.728 1.00 4.84 515 PRO A CA 1
ATOM 3903 C C . PRO A 1 499 ? -18.339 -8.578 -16.314 1.00 4.91 515 PRO A C 1
ATOM 3904 O O . PRO A 1 499 ? -17.551 -9.539 -16.245 1.00 6.51 515 PRO A O 1
ATOM 3908 N N . LEU A 1 500 ? -19.632 -8.692 -15.998 1.00 4.58 516 LEU A N 1
ATOM 3909 C CA . LEU A 1 500 ? -20.148 -10.029 -15.611 1.00 4.58 516 LEU A CA 1
ATOM 3910 C C . LEU A 1 500 ? -21.172 -10.477 -16.664 1.00 5.07 516 LEU A C 1
ATOM 3911 O O . LEU A 1 500 ? -20.905 -11.389 -17.477 1.00 4.97 516 LEU A O 1
ATOM 3916 N N . ALA A 1 501 ? -22.339 -9.840 -16.725 1.00 4.62 517 ALA A N 1
ATOM 3917 C CA . ALA A 1 501 ? -23.405 -10.387 -17.577 1.00 4.95 517 ALA A CA 1
ATOM 3918 C C . ALA A 1 501 ? -24.283 -9.323 -18.188 1.00 4.89 517 ALA A C 1
ATOM 3919 O O . ALA A 1 501 ? -24.452 -8.228 -17.667 1.00 5.66 517 ALA A O 1
ATOM 3921 N N . TYR A 1 502 ? -24.898 -9.660 -19.330 1.00 4.59 518 TYR A N 1
ATOM 3922 C CA . TYR A 1 502 ? -26.101 -9.040 -19.849 1.00 4.68 518 TYR A CA 1
ATOM 3923 C C . TYR A 1 502 ? -27.247 -9.951 -19.407 1.00 5.18 518 TYR A C 1
ATOM 3924 O O . TYR A 1 502 ? -27.512 -10.915 -20.151 1.00 5.01 518 TYR A O 1
ATOM 3933 N N . PRO A 1 503 ? -27.936 -9.662 -18.297 1.00 5.24 519 PRO A N 1
ATOM 3934 C CA . PRO A 1 503 ? -28.989 -10.599 -17.916 1.00 5.47 519 PRO A CA 1
ATOM 3935 C C . PRO A 1 503 ? -30.152 -10.517 -18.869 1.00 5.21 519 PRO A C 1
ATOM 3936 O O . PRO A 1 503 ? -30.479 -9.431 -19.370 1.00 5.58 519 PRO A O 1
ATOM 3940 N N . TYR A 1 504 ? -30.775 -11.641 -19.133 1.00 5.36 520 TYR A N 1
ATOM 3941 C CA . TYR A 1 504 ? -32.016 -11.604 -19.871 1.00 5.57 520 TYR A CA 1
ATOM 3942 C C . TYR A 1 504 ? -33.085 -10.928 -18.999 1.00 6.48 520 TYR A C 1
ATOM 3943 O O . TYR A 1 504 ? -32.989 -10.958 -17.759 1.00 7.04 520 TYR A O 1
ATOM 3952 N N . SER A 1 505 ? -34.047 -10.267 -19.617 1.00 5.92 521 SER A N 1
ATOM 3953 C CA A SER A 1 505 ? -35.197 -9.746 -18.866 0.73 6.32 521 SER A CA 1
ATOM 3954 C CA B SER A 1 505 ? -35.193 -9.759 -18.859 0.27 6.03 521 SER A CA 1
ATOM 3955 C C . SER A 1 505 ? -36.133 -10.945 -18.673 1.00 6.20 521 SER A C 1
ATOM 3956 O O . SER A 1 505 ? -36.617 -11.485 -19.674 1.00 6.23 521 SER A O 1
ATOM 3961 N N . VAL A 1 506 ? -36.482 -11.257 -17.429 1.00 5.62 522 VAL A N 1
ATOM 3962 C CA . VAL A 1 506 ? -37.247 -12.448 -17.082 1.00 5.65 522 VAL A CA 1
ATOM 3963 C C . VAL A 1 506 ? -38.379 -12.057 -16.137 1.00 5.58 522 VAL A C 1
ATOM 3964 O O . VAL A 1 506 ? -38.079 -11.614 -15.011 1.00 6.38 522 VAL A O 1
ATOM 3968 N N . VAL A 1 507 ? -39.625 -12.057 -16.629 1.00 5.27 523 VAL A N 1
ATOM 3969 C CA . VAL A 1 507 ? -40.749 -11.451 -15.885 1.00 5.31 523 VAL A CA 1
ATOM 3970 C C . VAL A 1 507 ? -41.904 -12.425 -15.789 1.00 5.37 523 VAL A C 1
ATOM 3971 O O . VAL A 1 507 ? -42.683 -12.592 -16.713 1.00 5.12 523 VAL A O 1
ATOM 3975 N N . PRO A 1 508 ? -42.021 -13.095 -14.617 1.00 6.17 524 PRO A N 1
ATOM 3976 C CA . PRO A 1 508 ? -43.198 -13.957 -14.423 1.00 6.36 524 PRO A CA 1
ATOM 3977 C C . PRO A 1 508 ? -44.486 -13.207 -14.115 1.00 5.56 524 PRO A C 1
ATOM 3978 O O . PRO A 1 508 ? -44.462 -12.154 -13.455 1.00 6.55 524 PRO A O 1
ATOM 3982 N N . HIS A 1 509 ? -45.588 -13.659 -14.702 1.00 5.62 525 HIS A N 1
ATOM 3983 C CA . HIS A 1 509 ? -46.866 -13.050 -14.424 1.00 6.43 525 HIS A CA 1
ATOM 3984 C C . HIS A 1 509 ? -47.980 -14.029 -14.638 1.00 6.13 525 HIS A C 1
ATOM 3985 O O . HIS A 1 509 ? -47.805 -15.088 -15.221 1.00 6.39 525 HIS A O 1
ATOM 3992 N N . LEU A 1 510 ? -49.139 -13.695 -14.078 1.00 6.28 526 LEU A N 1
ATOM 3993 C CA . LEU A 1 510 ? -50.320 -14.477 -14.429 1.00 7.05 526 LEU A CA 1
ATOM 3994 C C . LEU A 1 510 ? -50.697 -14.382 -15.909 1.00 7.61 526 LEU A C 1
ATOM 3995 O O . LEU A 1 510 ? -50.491 -13.323 -16.525 1.00 7.58 526 LEU A O 1
ATOM 4000 N N . SER A 1 511 ? -51.212 -15.478 -16.460 1.00 7.62 527 SER A N 1
ATOM 4001 C CA . SER A 1 511 ? -51.627 -15.505 -17.866 1.00 8.44 527 SER A CA 1
ATOM 4002 C C . SER A 1 511 ? -52.658 -14.460 -18.233 1.00 8.22 527 SER A C 1
ATOM 4003 O O . SER A 1 511 ? -52.625 -13.951 -19.363 1.00 8.62 527 SER A O 1
ATOM 4006 N N . LYS A 1 512 ? -53.511 -14.088 -17.269 1.00 7.75 528 LYS A N 1
ATOM 4007 C CA . LYS A 1 512 ? -54.538 -13.075 -17.533 1.00 7.95 528 LYS A CA 1
ATOM 4008 C C . LYS A 1 512 ? -53.944 -11.682 -17.714 1.00 7.98 528 LYS A C 1
ATOM 4009 O O . LYS A 1 512 ? -54.623 -10.783 -18.181 1.00 8.93 528 LYS A O 1
ATOM 4015 N N . VAL A 1 513 ? -52.714 -11.444 -17.281 1.00 7.13 529 VAL A N 1
ATOM 4016 C CA . VAL A 1 513 ? -52.103 -10.109 -17.412 1.00 6.40 529 VAL A CA 1
ATOM 4017 C C . VAL A 1 513 ? -51.490 -10.010 -18.824 1.00 6.59 529 VAL A C 1
ATOM 4018 O O . VAL A 1 513 ? -50.581 -10.762 -19.154 1.00 7.88 529 VAL A O 1
ATOM 4022 N N . LYS A 1 514 ? -52.041 -9.081 -19.587 1.00 6.19 530 LYS A N 1
ATOM 4023 C CA . LYS A 1 514 ? -51.653 -8.876 -20.977 1.00 6.45 530 LYS A CA 1
ATOM 4024 C C . LYS A 1 514 ? -51.138 -7.471 -21.174 1.00 6.14 530 LYS A C 1
ATOM 4025 O O . LYS A 1 514 ? -51.429 -6.571 -20.384 1.00 6.73 530 LYS A O 1
ATOM 4031 N N . GLY A 1 515 ? -50.342 -7.310 -22.244 1.00 5.52 531 GLY A N 1
ATOM 4032 C CA . GLY A 1 515 ? -49.928 -5.976 -22.631 1.00 5.88 531 GLY A CA 1
ATOM 4033 C C . GLY A 1 515 ? -48.607 -5.516 -22.062 1.00 6.04 531 GLY A C 1
ATOM 4034 O O . GLY A 1 515 ? -48.089 -4.478 -22.529 1.00 6.51 531 GLY A O 1
ATOM 4035 N N . TYR A 1 516 ? -48.137 -6.167 -21.016 1.00 5.59 532 TYR A N 1
ATOM 4036 C CA . TYR A 1 516 ? -46.826 -5.808 -20.495 1.00 5.22 532 TYR A CA 1
ATOM 4037 C C . TYR A 1 516 ? -45.779 -6.220 -21.526 1.00 5.06 532 TYR A C 1
ATOM 4038 O O . TYR A 1 516 ? -45.906 -7.286 -22.125 1.00 5.36 532 TYR A O 1
ATOM 4047 N N . LYS A 1 517 ? -44.715 -5.436 -21.607 1.00 4.65 533 LYS A N 1
ATOM 4048 C CA . LYS A 1 517 ? -43.635 -5.749 -22.564 1.00 4.95 533 LYS A CA 1
ATOM 4049 C C . LYS A 1 517 ? -42.308 -5.649 -21.825 1.00 4.89 533 LYS A C 1
ATOM 4050 O O . LYS A 1 517 ? -42.023 -4.676 -21.149 1.00 5.84 533 LYS A O 1
ATOM 4056 N N . THR A 1 518 ? -41.449 -6.651 -22.034 1.00 4.72 534 THR A N 1
ATOM 4057 C CA . THR A 1 518 ? -40.111 -6.625 -21.465 1.00 4.73 534 THR A CA 1
ATOM 4058 C C . THR A 1 518 ? -39.113 -5.842 -22.393 1.00 5.14 534 THR A C 1
ATOM 4059 O O . THR A 1 518 ? -38.005 -5.553 -21.981 1.00 5.96 534 THR A O 1
ATOM 4063 N N . THR A 1 519 ? -39.534 -5.588 -23.620 1.00 4.67 535 THR A N 1
ATOM 4064 C CA . THR A 1 519 ? -38.721 -4.932 -24.653 1.00 4.97 535 THR A CA 1
ATOM 4065 C C . THR A 1 519 ? -38.782 -3.418 -24.532 1.00 4.84 535 THR A C 1
ATOM 4066 O O . THR A 1 519 ? -39.708 -2.843 -23.980 1.00 4.86 535 THR A O 1
ATOM 4070 N N . GLY A 1 520 ? -37.762 -2.779 -25.093 1.00 3.98 536 GLY A N 1
ATOM 4071 C CA . GLY A 1 520 ? -37.678 -1.318 -25.158 1.00 4.11 536 GLY A CA 1
ATOM 4072 C C . GLY A 1 520 ? -37.287 -0.725 -23.831 1.00 3.75 536 GLY A C 1
ATOM 4073 O O . GLY A 1 520 ? -36.672 -1.378 -22.997 1.00 4.16 536 GLY A O 1
ATOM 4074 N N . VAL A 1 521 ? -37.511 0.570 -23.645 1.00 3.67 537 VAL A N 1
ATOM 4075 C CA . VAL A 1 521 ? -37.125 1.281 -22.408 1.00 3.92 537 VAL A CA 1
ATOM 4076 C C . VAL A 1 521 ? -38.394 1.744 -21.675 1.00 4.07 537 VAL A C 1
ATOM 4077 O O . VAL A 1 521 ? -39.505 1.829 -22.198 1.00 4.16 537 VAL A O 1
ATOM 4081 N N . SER A 1 522 ? -38.199 2.151 -20.444 1.00 3.91 538 SER A N 1
ATOM 4082 C CA . SER A 1 522 ? -39.276 2.521 -19.528 1.00 3.95 538 SER A CA 1
ATOM 4083 C C . SER A 1 522 ? -40.375 1.450 -19.531 1.00 4.32 538 SER A C 1
ATOM 4084 O O . SER A 1 522 ? -41.555 1.686 -19.852 1.00 4.11 538 SER A O 1
ATOM 4087 N N . VAL A 1 523 ? -39.969 0.233 -19.200 1.00 4.22 539 VAL A N 1
ATOM 4088 C CA . VAL A 1 523 ? -40.867 -0.902 -19.344 1.00 4.22 539 VAL A CA 1
ATOM 4089 C C . VAL A 1 523 ? -41.984 -1.025 -18.317 1.00 4.56 539 VAL A C 1
ATOM 4090 O O . VAL A 1 523 ? -42.923 -1.780 -18.504 1.00 4.58 539 VAL A O 1
ATOM 4094 N N . ASN A 1 524 ? -41.795 -0.349 -17.182 1.00 3.95 540 ASN A N 1
ATOM 4095 C CA . ASN A 1 524 ? -42.751 -0.422 -16.070 1.00 4.24 540 ASN A CA 1
ATOM 4096 C C . ASN A 1 524 ? -43.779 0.661 -16.037 1.00 4.77 540 ASN A C 1
ATOM 4097 O O . ASN A 1 524 ? -44.330 0.985 -14.987 1.00 4.72 540 ASN A O 1
ATOM 4102 N N . ARG A 1 525 ? -44.063 1.228 -17.206 1.00 4.92 541 ARG A N 1
ATOM 4103 C CA . ARG A 1 525 ? -45.286 2.000 -17.427 1.00 5.74 541 ARG A CA 1
ATOM 4104 C C . ARG A 1 525 ? -46.413 0.997 -17.642 1.00 5.44 541 ARG A C 1
ATOM 4105 O O . ARG A 1 525 ? -46.246 0.007 -18.382 1.00 6.70 541 ARG A O 1
ATOM 4113 N N . PHE A 1 526 ? -47.534 1.170 -16.936 1.00 4.84 542 PHE A N 1
ATOM 4114 C CA . PHE A 1 526 ? -48.624 0.196 -16.944 1.00 4.99 542 PHE A CA 1
ATOM 4115 C C . PHE A 1 526 ? -49.794 0.609 -17.805 1.00 5.10 542 PHE A C 1
ATOM 4116 O O . PHE A 1 526 ? -50.795 -0.076 -17.801 1.00 5.07 542 PHE A O 1
ATOM 4124 N N . PHE A 1 527 ? -49.757 1.737 -18.519 1.00 4.60 543 PHE A N 1
ATOM 4125 C CA . PHE A 1 527 ? -50.881 2.205 -19.313 1.00 5.24 543 PHE A CA 1
ATOM 4126 C C . PHE A 1 527 ? -51.402 1.249 -20.364 1.00 5.06 543 PHE A C 1
ATOM 4127 O O . PHE A 1 527 ? -52.566 1.412 -20.749 1.00 6.24 543 PHE A O 1
ATOM 4135 N N . LYS A 1 528 ? -50.580 0.330 -20.883 1.00 5.56 544 LYS A N 1
ATOM 4136 C CA . LYS A 1 528 ? -51.006 -0.623 -21.938 1.00 5.70 544 LYS A CA 1
ATOM 4137 C C . LYS A 1 528 ? -51.354 -1.972 -21.357 1.00 5.45 544 LYS A C 1
ATOM 4138 O O . LYS A 1 528 ? -51.749 -2.876 -22.068 1.00 5.58 544 LYS A O 1
ATOM 4144 N N . VAL A 1 529 ? -51.195 -2.147 -20.031 1.00 5.48 545 VAL A N 1
ATOM 4145 C CA . VAL A 1 529 ? -51.437 -3.476 -19.420 1.00 5.57 545 VAL A CA 1
ATOM 4146 C C . VAL A 1 529 ? -52.931 -3.647 -19.165 1.00 6.09 545 VAL A C 1
ATOM 4147 O O . VAL A 1 529 ? -53.602 -2.701 -18.756 1.00 6.79 545 VAL A O 1
ATOM 4151 N N . TYR A 1 530 ? -53.458 -4.848 -19.402 1.00 6.53 546 TYR A N 1
ATOM 4152 C CA . TYR A 1 530 ? -54.878 -5.060 -19.111 1.00 6.99 546 TYR A CA 1
ATOM 4153 C C . TYR A 1 530 ? -55.024 -6.487 -18.656 1.00 7.15 546 TYR A C 1
ATOM 4154 O O . TYR A 1 530 ? -54.118 -7.341 -18.751 1.00 7.98 546 TYR A O 1
ATOM 4163 N N . LEU A 1 531 ? -56.206 -6.729 -18.077 1.00 6.72 547 LEU A N 1
ATOM 4164 C CA . LEU A 1 531 ? -56.552 -8.067 -17.614 1.00 7.52 547 LEU A CA 1
ATOM 4165 C C . LEU A 1 531 ? -57.567 -8.708 -18.543 1.00 9.55 547 LEU A C 1
ATOM 4166 O O . LEU A 1 531 ? -58.575 -8.094 -18.881 1.00 10.92 547 LEU A O 1
ATOM 4171 N N . GLU A 1 532 ? -57.238 -9.922 -18.977 1.00 10.10 548 GLU A N 1
ATOM 4172 C CA . GLU A 1 532 ? -58.000 -10.557 -20.032 1.00 14.08 548 GLU A CA 1
ATOM 4173 C C . GLU A 1 532 ? -59.330 -10.961 -19.440 1.00 16.29 548 GLU A C 1
ATOM 4174 O O . GLU A 1 532 ? -59.383 -11.481 -18.333 1.00 16.41 548 GLU A O 1
ATOM 4180 N N . LYS A 1 533 ? -60.409 -10.656 -20.168 1.00 21.66 549 LYS A N 1
ATOM 4181 C CA . LYS A 1 533 ? -61.727 -11.090 -19.670 1.00 29.37 549 LYS A CA 1
ATOM 4182 C C . LYS A 1 533 ? -62.550 -11.718 -20.792 1.00 35.48 549 LYS A C 1
ATOM 4183 O O . LYS A 1 533 ? -63.173 -12.711 -20.418 1.00 40.26 549 LYS A O 1
ATOM 4190 N N . SER B 2 1 ? -30.975 3.610 -16.011 1.00 4.25 1 SER B N 1
ATOM 4191 C CA . SER B 2 1 ? -31.316 3.664 -14.537 1.00 4.69 1 SER B CA 1
ATOM 4192 C C . SER B 2 1 ? -30.559 2.569 -13.814 1.00 4.70 1 SER B C 1
ATOM 4193 O O . SER B 2 1 ? -30.354 1.481 -14.359 1.00 4.11 1 SER B O 1
ATOM 4196 N N . THR B 2 2 ? -30.266 2.776 -12.534 1.00 5.05 2 THR B N 1
ATOM 4197 C CA . THR B 2 2 ? -29.523 1.834 -11.734 1.00 6.04 2 THR B CA 1
ATOM 4198 C C . THR B 2 2 ? -30.402 0.601 -11.487 1.00 6.46 2 THR B C 1
ATOM 4199 O O . THR B 2 2 ? -31.559 0.762 -11.036 1.00 6.38 2 THR B O 1
ATOM 4203 N N . SER B 2 3 ? -29.824 -0.595 -11.600 1.00 7.60 3 SER B N 1
ATOM 4204 C CA . SER B 2 3 ? -30.510 -1.890 -11.414 1.00 10.23 3 SER B CA 1
ATOM 4205 C C . SER B 2 3 ? -29.662 -2.749 -10.514 1.00 13.52 3 SER B C 1
ATOM 4206 O O . SER B 2 3 ? -28.441 -2.617 -10.506 1.00 11.68 3 SER B O 1
ATOM 4209 N N . ALA B 2 4 ? -30.373 -3.513 -9.678 1.00 17.68 4 ALA B N 1
ATOM 4210 C CA . ALA B 2 4 ? -29.750 -4.502 -8.780 1.00 25.94 4 ALA B CA 1
ATOM 4211 C C . ALA B 2 4 ? -29.722 -5.843 -9.495 1.00 26.13 4 ALA B C 1
ATOM 4212 O O . ALA B 2 4 ? -29.590 -6.032 -10.682 1.00 31.35 4 ALA B O 1
#

Secondary structure (DSSP, 8-state):
-HHHHTT---EEEEEESS--S-S-GGG--BHHHHHHHHHH---SEEEPTTS--EEESSEEEEEE-TTS-EEEEEEPSS-B---BTTB----B--HHHHHHHHHHHH-GGG--SPSSS---HHHHHHTHHHHEEEEEEEETTEEEEEESS--TTHHHHTTSGGG----HHHHHHHHHTT-GGGGGTS----SSEEEEEEETTTEEEEEE-TT-SSSPPS-SEEEEEE---HHHHHHHHHTTS-SEES---GGGHHHHHTSTTEEEEEE--SEEEEEEE-TTSTTTTSHHHHHHHHHHS-HHHHHHHHHTT-EEE--SSS-TTSTT--TTPPPPPP-HHHHHHHHHHTT-TT-EEEEEEEESSS-THHHHHHHHHHHTTTEEEEEEEE-HHHHHHHHHTT--SEEEEEEE-SSSSTHHHHHHHHSHHHHHSSS-S-TT----HHHHHHHHHHHH---HHHHHHHHHHHHHHHHHH--EEEEEEEPEEEEEETTEES--SSSS-TT--TT-EE--/-B--

Solvent-accessible surface area: 20613 Å² total; per-residue (Å²): 116,118,160,67,114,116,73,71,20,23,63,0,26,0,0,0,10,13,12,9,55,9,1,0,0,0,13,11,10,1,22,38,1,18,4,1,1,15,0,0,9,11,12,0,0,24,6,104,18,10,33,50,101,60,50,57,0,0,0,59,54,60,88,74,33,148,84,17,56,43,11,12,0,66,7,53,144,44,4,76,3,5,62,21,192,35,11,117,129,96,12,59,0,19,2,96,1,0,38,17,0,0,32,2,4,48,56,156,100,102,36,27,6,59,131,58,89,61,19,14,44,2,1,71,1,8,4,0,46,126,14,5,143,37,16,73,44,80,84,98,55,21,0,84,0,31,5,94,14,44,3,34,2,0,31,16,2,1,12,3,26,1,1,6,0,0,0,65,34,1,0,48,99,4,83,148,82,134,110,55,66,34,2,5,102,82,0,2,0,1,0,7,0,53,14,102,45,60,54,160,88,88,65,0,15,0,52,25,8,114,86,4,58,9,92,84,0,23,0,69,68,0,17,0,69,13,12,78,87,15,50,72,3,3,85,6,1,110,93,39,97,0,18,0,0,32,46,17,36,31,89,32,0,116,86,0,74,158,61,98,104,14,64,12,33,89,28,60,11,15,36,3,5,13,0,5,0,4,14,102,67,134,36,0,88,40,65,59,0,17,30,0,0,9,8,1,4,43,19,75,61,0,16,146,53,10,19,80,40,38,9,92,71,4,22,2,1,0,1,34,70,3,56,3,16,6,159,132,23,165,50,67,127,96,48,47,178,97,0,95,79,20,4,124,113,19,50,58,83,138,14,15,158,7,21,0,10,6,5,47,36,25,42,103,84,0,2,81,27,0,61,52,11,0,59,121,10,38,0,83,2,122,50,43,86,46,116,14,39,42,10,26,117,94,23,7,80,10,75,0,42,0,1,7,24,5,4,32,2,14,2,31,14,0,2,2,0,0,20,0,5,4,0,72,38,0,11,79,11,140,28,13,30,0,18,1,37,9,122,15,86,60,0,5,75,26,0,64,120,0,7,95,51,96,74,90,152,94,11,32,47,28,0,60,109,0,0,97,34,1,41,132,25,3,0,6,2,22,0,0,5,20,85,20,10,6,0,12,20,42,100,2,70,20,16,96,17,65,8,0,41,24,32,22,0,9,63,0,33,21,103,144,9,28,29,75

Sequence (516 aa):
SVKEQKRFGGVLVFARGADGSSMDPALVTDGESYVATGNIYDTLVQFKYGTTEIEPALATSWDISPDGLVYTFHLRKGVYFHQTKYWNKKVEFSAKKDVLFSFERQMDKAKRYYSPGAKSYKYWEEGMGMSHIIKSIEALDDYTIRRFTLNGPEAPFLANLGMDFLSILSKDYADYLEQQNNKKDELAKKPVGTGPFKFFLWNKKDEKIILLKNQDYWGPKAYLDKVVVRTIPNSSSTRALALRTGEIMLMTGPNLNEVEQLEKLPNIVVDKSAGLLASWLLSLNTQKKYFNNPLVRLAINHAINVDDYIKVIYEGFAQKMVNPFPPTIWGYNYNIKPYEYDLKKAKELLKQAGYPNGFKTTIFTTTSTRNPKGAVFIQASLAKIGIDVKIEVYEWGAYLKRTGLGEHEMAFAGWMADIADPDNFLYTLWSKQAASAIPTQNGSFYKSDAFSDLLIKAKRVSDQKEREALYLKAQEIIHKDAPYVPLAYPYSSVVPHLSKVKGYKTTGVSVNRFFKVYLEKSTSA